Protein AF-0000000084992762 (afdb_homodimer)

Sequence (744 aa):
MQVRGRIRVDRRTKHLIQRLEPGEIAVIDHYGIDKLAAQGLIEARCRLVLNAAASLSEEYPNEGPLMLLRAGIPVVDCLGPAVLSLPEGEEVEVKEGAVFFRGREVARGRVLNLQTVEEGMARARERLNEVLVRFVDNTLAYARKEVDLIARPLALPELKTRIERRHALIVVRGYNYKEDLRAIRTYIREMRPVLIGVDGGADALLEFGYTPDIVVGDMDSVSDEALRRARDIVVHAYPSGEAPGMARIRALGLKAVTVAAPGTSEDLAMLLAYEKGASLIVALGTHSNVLDFLEKGRKGMGSTFLVRLKVGSILVDAKGVSQLYQGRFKGRYVVQLVAAALLPLAAVVLISPSLRQFLRLAWLQVRLLFGFMQVRGRIRVDRRTKHLIQRLEPGEIAVIDHYGIDKLAAQGLIEARCRLVLNAAASLSEEYPNEGPLMLLRAGIPVVDCLGPAVLSLPEGEEVEVKEGAVFFRGREVARGRVLNLQTVEEGMARARERLNEVLVRFVDNTLAYARKEVDLIARPLALPELKTRIERRHALIVVRGYNYKEDLRAIRTYIREMRPVLIGVDGGADALLEFGYTPDIVVGDMDSVSDEALRRARDIVVHAYPSGEAPGMARIRALGLKAVTVAAPGTSEDLAMLLAYEKGASLIVALGTHSNVLDFLEKGRKGMGSTFLVRLKVGSILVDAKGVSQLYQGRFKGRYVVQLVAAALLPLAAVVLISPSLRQFLRLAWLQVRLLFGF

pLDDT: mean 89.89, std 13.28, range [42.28, 98.88]

Organism: Ammonifex degensii (strain DSM 10501 / KC4) (NCBI:txid429009)

Nearest PDB structures (foldseek):
  8sd5-assembly3_C  TM=6.295E-01  e=9.894E-08  Methanocaldococcus jannaschii
  8sbu-assembly2_B  TM=5.583E-01  e=5.543E-08  Escherichia coli K-12
  8sbu-assembly1_A  TM=5.852E-01  e=1.247E-07  Escherichia coli K-12
  8sd5-assembly4_D  TM=6.260E-01  e=1.266E-06  Methanocaldococcus jannaschii
  8sd5-assembly1_A  TM=5.899E-01  e=4.463E-07  Methanocaldococcus jannaschii

Solvent-accessible surface area (backbone atoms only — not comparable to full-atom values): 37650 Å² total; per-residue (Å²): 103,80,48,75,37,35,32,44,63,30,64,47,58,78,62,36,50,76,70,49,49,71,56,25,25,39,35,33,48,41,62,22,31,34,56,51,60,28,50,43,43,56,74,35,39,39,52,32,37,39,21,24,28,43,45,62,34,74,55,40,57,53,51,7,54,59,53,31,49,74,71,68,28,50,42,30,20,47,31,35,72,59,58,70,68,54,66,62,68,39,61,37,38,36,48,75,30,31,33,26,48,91,86,37,79,62,33,53,36,44,67,64,48,72,65,60,49,53,51,46,31,51,55,3,51,74,40,30,31,62,49,47,50,52,29,48,53,44,15,50,56,44,28,64,74,46,46,60,70,59,49,41,85,77,83,70,78,92,67,88,71,83,41,60,74,29,42,32,37,38,32,28,74,30,69,62,30,66,54,26,50,61,64,35,44,67,34,47,69,73,65,58,41,47,34,32,9,34,25,38,8,23,42,54,36,44,74,73,72,39,72,30,43,30,36,31,18,49,56,81,60,36,52,71,67,44,62,71,61,25,75,34,38,39,31,46,12,37,75,88,57,57,44,77,28,50,58,57,37,54,74,71,71,54,76,69,46,77,42,62,46,76,65,49,45,66,42,50,50,51,50,49,43,51,76,49,36,34,61,31,37,36,37,30,20,66,78,84,23,53,63,53,32,46,62,70,71,38,63,49,49,18,50,52,52,51,46,47,44,69,46,28,81,38,50,30,57,40,44,63,46,31,75,45,50,66,60,60,74,47,64,55,56,56,46,47,50,51,48,55,58,42,43,60,53,50,51,46,33,71,68,30,63,67,46,37,49,46,47,49,47,47,47,46,46,45,24,59,70,65,67,97,104,78,48,75,37,35,33,42,62,31,62,48,57,78,61,36,48,75,69,50,47,71,55,24,25,40,35,32,48,43,65,24,31,35,55,50,60,28,50,44,42,57,73,33,39,41,52,32,38,40,23,24,28,44,44,62,33,75,55,39,57,52,52,7,54,57,53,31,48,75,72,68,27,50,41,30,22,47,30,35,71,58,59,70,69,52,66,64,67,40,62,36,38,36,47,74,32,30,35,26,49,91,87,37,79,62,32,55,35,46,68,64,49,73,65,59,50,53,51,44,30,52,55,4,52,72,39,29,30,61,49,48,49,52,27,48,52,44,15,50,55,44,29,64,73,47,46,60,70,59,48,43,84,77,85,71,79,91,65,87,71,84,42,59,74,29,42,32,37,38,31,29,73,30,68,62,31,67,55,27,52,63,63,35,45,66,34,47,69,74,64,58,42,46,35,32,8,33,26,38,8,23,43,52,36,44,75,73,72,40,73,32,43,30,36,30,18,50,57,82,61,35,52,69,66,44,61,70,62,26,74,34,37,39,31,45,11,38,76,87,58,56,42,76,29,48,57,58,36,54,74,71,72,54,78,67,47,76,41,62,48,77,67,49,47,66,43,48,50,52,49,51,44,50,75,48,37,34,62,32,38,37,36,30,19,67,77,84,24,52,62,52,32,47,62,72,71,38,62,50,49,19,50,51,53,50,46,46,44,70,46,28,81,39,51,30,58,39,44,63,46,31,75,44,53,66,61,61,73,47,65,55,57,57,46,48,50,50,47,56,56,40,42,59,50,49,50,46,33,70,67,30,63,65,47,35,48,46,46,48,46,48,46,45,45,45,23,58,71,64,66,98

Foldseek 3Di:
DKDKAFEFADQDLLVRLVVAAAAYEYEYAADQQAQLSLVSCLVRNYQEYEYCAHNADQQAQHCSQVSCVVSVHKYWYNFHCQVNPDDGGAMWMDDQQFIGDPRDTRTGTHTDDNVNSVVSNVNNVVNNVVLVVQQVVVLVVVLVVQVVLQVDAFDDDDAPDQQAQAEEEEFESAPCLLLLCVVCVVVCVVRVGQYEYEQCRLVVCVVVPHQHQEYWYLNPRHDPVNQVRYRAYEFEAELVRHRNSVVVCVVSVHDYHYGYGDAHRSLVVLSVSVSSHHQAYEYTNDDDDDVSQVSVVHSYHNSVVSSCVNNVVRYDYSYPVSVVPVPPPVPVVVVVVVVVVCVVVVVCCVVDVVNVVVVVVVVVVVCVVVVD/DKDKAFEFADQDLLVRLVVAAAAHEYEYAAAQQAQLSLVSCLVRNYQEYEYCAHNADQQAQHCSQVSCVVSVHKYWYNFHCQSNPDDGGAMWMDDQQFIGDPRDTRTGTHTDDNVNSVVSNVNNVVNNVVLVVQQVVVLVVVLVVQVVLQVDQFDDDDAPDQQAQAEEEEFESAPCLLLLCVLCVVVCVVRVGQYEYEQCRLVVCVVVPHQHQEYWYLNPRHDPVNQVRYRAYEFEAELVRDRNSVVVCVVSVHDYHYGYGDAHRSLVVLSVSVSSHHQAYEYTNDDDDDVSQVSVVHSYHNSVVSSCVNNVVRYDYSYPVSVVPVPVPPVVVVVVVVVVVCVVVVVCCVVPVVNVVVVVVVVVVVCVVVVD

Radius of gyration: 30.9 Å; Cα contacts (8 Å, |Δi|>4): 1528; chains: 2; bounding box: 55×90×88 Å

Structure (mmCIF, N/CA/C/O backbone):
data_AF-0000000084992762-model_v1
#
loop_
_entity.id
_entity.type
_entity.pdbx_description
1 polymer 'Thiamin pyrophosphokinase catalytic region'
#
loop_
_atom_site.group_PDB
_atom_site.id
_atom_site.type_symbol
_atom_site.label_atom_id
_atom_site.label_alt_id
_atom_site.label_comp_id
_atom_site.label_asym_id
_atom_site.label_entity_id
_atom_site.label_seq_id
_atom_site.pdbx_PDB_ins_code
_atom_site.Cartn_x
_atom_site.Cartn_y
_atom_site.Cartn_z
_atom_site.occupancy
_atom_site.B_iso_or_equiv
_atom_site.auth_seq_id
_atom_site.auth_comp_id
_atom_site.auth_asym_id
_atom_site.auth_atom_id
_atom_site.pdbx_PDB_model_num
ATOM 1 N N . MET A 1 1 ? 25.141 -33.094 -15.117 1 80.62 1 MET A N 1
ATOM 2 C CA . MET A 1 1 ? 23.922 -33.312 -14.336 1 80.62 1 MET A CA 1
ATOM 3 C C . MET A 1 1 ? 23.141 -34.5 -14.891 1 80.62 1 MET A C 1
ATOM 5 O O . MET A 1 1 ? 22.938 -34.625 -16.094 1 80.62 1 MET A O 1
ATOM 9 N N . GLN A 1 2 ? 22.922 -35.562 -14.109 1 90.12 2 GLN A N 1
ATOM 10 C CA . GLN A 1 2 ? 22.094 -36.719 -14.5 1 90.12 2 GLN A CA 1
ATOM 11 C C . GLN A 1 2 ? 20.984 -36.969 -13.477 1 90.12 2 GLN A C 1
ATOM 13 O O . GLN A 1 2 ? 21.25 -37.125 -12.281 1 90.12 2 GLN A O 1
ATOM 18 N N . VAL A 1 3 ? 19.75 -36.875 -14.016 1 95.12 3 VAL A N 1
ATOM 19 C CA . VAL A 1 3 ? 18.609 -37.031 -13.133 1 95.12 3 VAL A CA 1
ATOM 20 C C . VAL A 1 3 ? 17.578 -37.938 -13.789 1 95.12 3 VAL A C 1
ATOM 22 O O . VAL A 1 3 ? 17.375 -37.875 -15 1 95.12 3 VAL A O 1
ATOM 25 N N . ARG A 1 4 ? 17.062 -38.812 -12.953 1 96 4 ARG A N 1
ATOM 26 C CA . ARG A 1 4 ? 15.984 -39.688 -13.398 1 96 4 ARG A CA 1
ATOM 27 C C . ARG A 1 4 ? 14.789 -39.594 -12.469 1 96 4 ARG A C 1
ATOM 29 O O . ARG A 1 4 ? 14.945 -39.469 -11.25 1 96 4 ARG A O 1
ATOM 36 N N . GLY A 1 5 ? 13.578 -39.594 -13.117 1 95.75 5 GLY A N 1
ATOM 37 C CA . GLY A 1 5 ? 12.398 -39.562 -12.273 1 95.75 5 GLY A CA 1
ATOM 38 C C . GLY A 1 5 ? 11.102 -39.531 -13.062 1 95.75 5 GLY A C 1
ATOM 39 O O . GLY A 1 5 ? 11.117 -39.375 -14.281 1 95.75 5 GLY A O 1
ATOM 40 N N . ARG A 1 6 ? 10.008 -39.688 -12.352 1 97.75 6 ARG A N 1
ATOM 41 C CA . ARG A 1 6 ? 8.68 -39.594 -12.945 1 97.75 6 ARG A CA 1
ATOM 42 C C . ARG A 1 6 ? 8.297 -38.156 -13.211 1 97.75 6 ARG A C 1
ATOM 44 O O . ARG A 1 6 ? 8.68 -37.25 -12.461 1 97.75 6 ARG A O 1
ATOM 51 N N . ILE A 1 7 ? 7.5 -38 -14.289 1 97.94 7 ILE A N 1
ATOM 52 C CA . ILE A 1 7 ? 7.223 -36.625 -14.664 1 97.94 7 ILE A CA 1
ATOM 53 C C . ILE A 1 7 ? 5.746 -36.312 -14.422 1 97.94 7 ILE A C 1
ATOM 55 O O . ILE A 1 7 ? 4.898 -37.188 -14.477 1 97.94 7 ILE A O 1
ATOM 59 N N . ARG A 1 8 ? 5.508 -35.156 -14.094 1 97.94 8 ARG A N 1
ATOM 60 C CA . ARG A 1 8 ? 4.195 -34.5 -14.141 1 97.94 8 ARG A CA 1
ATOM 61 C C . ARG A 1 8 ? 4.18 -33.344 -15.141 1 97.94 8 ARG A C 1
ATOM 63 O O . ARG A 1 8 ? 5.109 -32.562 -15.18 1 97.94 8 ARG A O 1
ATOM 70 N N . VAL A 1 9 ? 3.15 -33.406 -16.016 1 97.5 9 VAL A N 1
ATOM 71 C CA . VAL A 1 9 ? 3.162 -32.438 -17.141 1 97.5 9 VAL A CA 1
ATOM 72 C C . VAL A 1 9 ? 1.904 -31.594 -17.094 1 97.5 9 VAL A C 1
ATOM 74 O O . VAL A 1 9 ? 0.793 -32.094 -16.953 1 97.5 9 VAL A O 1
ATOM 77 N N . ASP A 1 10 ? 2.096 -30.266 -17.172 1 95.56 10 ASP A N 1
ATOM 78 C CA . ASP A 1 10 ? 0.991 -29.312 -17.312 1 95.56 10 ASP A CA 1
ATOM 79 C C . ASP A 1 10 ? 1.479 -27.984 -17.875 1 95.56 10 ASP A C 1
ATOM 81 O O . ASP A 1 10 ? 2.504 -27.453 -17.438 1 95.56 10 ASP A O 1
ATOM 85 N N . ARG A 1 11 ? 0.765 -27.469 -18.828 1 94.81 11 ARG A N 1
ATOM 86 C CA . ARG A 1 11 ? 1.124 -26.172 -19.391 1 94.81 11 ARG A CA 1
ATOM 87 C C . ARG A 1 11 ? 0.961 -25.062 -18.344 1 94.81 11 ARG A C 1
ATOM 89 O O . ARG A 1 11 ? 1.688 -24.078 -18.375 1 94.81 11 ARG A O 1
ATOM 96 N N . ARG A 1 12 ? 0.035 -25.25 -17.484 1 91.56 12 ARG A N 1
ATOM 97 C CA . ARG A 1 12 ? -0.223 -24.281 -16.422 1 91.56 12 ARG A CA 1
ATOM 98 C C . ARG A 1 12 ? 0.441 -24.703 -15.117 1 91.56 12 ARG A C 1
ATOM 100 O O . ARG A 1 12 ? -0.045 -25.609 -14.438 1 91.56 12 ARG A O 1
ATOM 107 N N . THR A 1 13 ? 1.444 -23.938 -14.758 1 93.81 13 THR A N 1
ATOM 108 C CA . THR A 1 13 ? 2.256 -24.281 -13.594 1 93.81 13 THR A CA 1
ATOM 109 C C . THR A 1 13 ? 1.392 -24.375 -12.336 1 93.81 13 THR A C 1
ATOM 111 O O . THR A 1 13 ? 1.584 -25.266 -11.508 1 93.81 13 THR A O 1
ATOM 114 N N . LYS A 1 14 ? 0.428 -23.484 -12.25 1 87 14 LYS A N 1
ATOM 115 C CA . LYS A 1 14 ? -0.427 -23.453 -11.07 1 87 14 LYS A CA 1
ATOM 116 C C . LYS A 1 14 ? -1.202 -24.766 -10.914 1 87 14 LYS A C 1
ATOM 118 O O . LYS A 1 14 ? -1.433 -25.219 -9.797 1 87 14 LYS A O 1
ATOM 123 N N . HIS A 1 15 ? -1.569 -25.375 -11.992 1 88.06 15 HIS A N 1
ATOM 124 C CA . HIS A 1 15 ? -2.275 -26.656 -11.969 1 88.06 15 HIS A CA 1
ATOM 125 C C . HIS A 1 15 ? -1.325 -27.797 -11.656 1 88.06 15 HIS A C 1
ATOM 127 O O . HIS A 1 15 ? -1.673 -28.719 -10.898 1 88.06 15 HIS A O 1
ATOM 133 N N . LEU A 1 16 ? -0.224 -27.719 -12.195 1 94.12 16 LEU A N 1
ATOM 134 C CA . LEU A 1 16 ? 0.763 -28.781 -12.008 1 94.12 16 LEU A CA 1
ATOM 135 C C . LEU A 1 16 ? 1.137 -28.922 -10.531 1 94.12 16 LEU A C 1
ATOM 137 O O . LEU A 1 16 ? 1.244 -30.031 -10.023 1 94.12 16 LEU A O 1
ATOM 141 N N . ILE A 1 17 ? 1.341 -27.812 -9.898 1 92.06 17 ILE A N 1
ATOM 142 C CA . ILE A 1 17 ? 1.823 -27.766 -8.523 1 92.06 17 ILE A CA 1
ATOM 143 C C . ILE A 1 17 ? 0.842 -28.5 -7.613 1 92.06 17 ILE A C 1
ATOM 145 O O . ILE A 1 17 ? 1.251 -29.172 -6.668 1 92.06 17 ILE A O 1
ATOM 149 N N . GLN A 1 18 ? -0.376 -28.469 -7.953 1 84.69 18 GLN A N 1
ATOM 150 C CA . GLN A 1 18 ? -1.408 -29.094 -7.133 1 84.69 18 GLN A CA 1
ATOM 151 C C . GLN A 1 18 ? -1.347 -30.609 -7.238 1 84.69 18 GLN A C 1
ATOM 153 O O . GLN A 1 18 ? -1.798 -31.312 -6.332 1 84.69 18 GLN A O 1
ATOM 158 N N . ARG A 1 19 ? -0.772 -31.125 -8.273 1 92.12 19 ARG A N 1
ATOM 159 C CA . ARG A 1 19 ? -0.749 -32.562 -8.539 1 92.12 19 ARG A CA 1
ATOM 160 C C . ARG A 1 19 ? 0.648 -33.125 -8.328 1 92.12 19 ARG A C 1
ATOM 162 O O . ARG A 1 19 ? 0.82 -34.344 -8.25 1 92.12 19 ARG A O 1
ATOM 169 N N . LEU A 1 20 ? 1.537 -32.312 -8.156 1 95.44 20 LEU A N 1
ATOM 170 C CA . LEU A 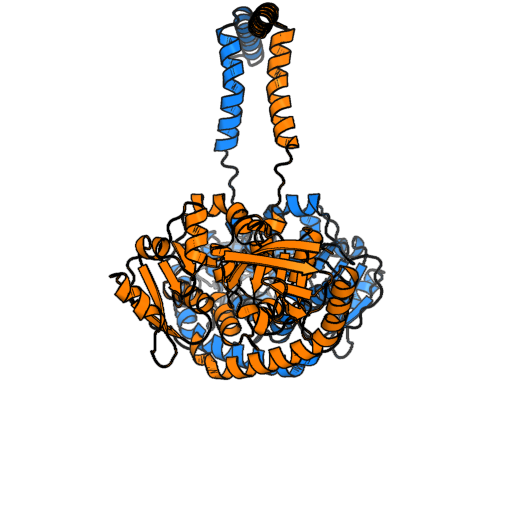1 20 ? 2.938 -32.719 -8.102 1 95.44 20 LEU A CA 1
ATOM 171 C C . LEU A 1 20 ? 3.24 -33.438 -6.789 1 95.44 20 LEU A C 1
ATOM 173 O O . LEU A 1 20 ? 2.807 -33 -5.723 1 95.44 20 LEU A O 1
ATOM 177 N N . GLU A 1 21 ? 3.906 -34.5 -6.859 1 96.12 21 GLU A N 1
ATOM 178 C CA . GLU A 1 21 ? 4.367 -35.219 -5.688 1 96.12 21 GLU A CA 1
ATOM 179 C C . GLU A 1 21 ? 5.859 -35.031 -5.461 1 96.12 21 GLU A C 1
ATOM 181 O O . GLU A 1 21 ? 6.609 -34.781 -6.406 1 96.12 21 GLU A O 1
ATOM 186 N N . PRO A 1 22 ? 6.234 -35.188 -4.18 1 96.75 22 PRO A N 1
ATOM 187 C CA . PRO A 1 22 ? 7.66 -35 -3.898 1 96.75 22 PRO A CA 1
ATOM 188 C C . PRO A 1 22 ? 8.547 -35.969 -4.695 1 96.75 22 PRO A C 1
ATOM 190 O O . PRO A 1 22 ? 8.227 -37.156 -4.812 1 96.75 22 PRO A O 1
ATOM 193 N N . GLY A 1 23 ? 9.586 -35.406 -5.254 1 96.69 23 GLY A N 1
ATOM 194 C CA . GLY A 1 23 ? 10.547 -36.25 -5.973 1 96.69 23 GLY A CA 1
ATOM 195 C C . GLY A 1 23 ? 10.242 -36.344 -7.453 1 96.69 23 GLY A C 1
ATOM 196 O O . GLY A 1 23 ? 11.055 -36.875 -8.227 1 96.69 23 GLY A O 1
ATOM 197 N N . GLU A 1 24 ? 9.164 -35.844 -7.875 1 98 24 GLU A N 1
ATOM 198 C CA . GLU A 1 24 ? 8.805 -35.906 -9.289 1 98 24 GLU A CA 1
ATOM 199 C C . GLU A 1 24 ? 9.43 -34.75 -10.055 1 98 24 GLU A C 1
ATOM 201 O O . GLU A 1 24 ? 9.859 -33.75 -9.461 1 98 24 GLU A O 1
ATOM 206 N N . ILE A 1 25 ? 9.508 -35 -11.352 1 98.31 25 ILE A N 1
ATOM 207 C CA . ILE A 1 25 ? 10.023 -33.969 -12.25 1 98.31 25 ILE A CA 1
ATOM 208 C C . ILE A 1 25 ? 8.867 -33.125 -12.805 1 98.31 25 ILE A C 1
ATOM 210 O O . ILE A 1 25 ? 7.898 -33.688 -13.328 1 98.31 25 ILE A O 1
ATOM 214 N N . ALA A 1 26 ? 8.977 -31.812 -12.695 1 98.56 26 ALA A N 1
ATOM 215 C CA . ALA A 1 26 ? 7.938 -30.922 -13.188 1 98.56 26 ALA A CA 1
ATOM 216 C C . ALA A 1 26 ? 8.203 -30.516 -14.633 1 98.56 26 ALA A C 1
ATOM 218 O O . ALA A 1 26 ? 9.258 -29.969 -14.953 1 98.56 26 ALA A O 1
ATOM 219 N N . VAL A 1 27 ? 7.301 -30.797 -15.492 1 98.56 27 VAL A N 1
ATOM 220 C CA . VAL A 1 27 ? 7.352 -30.344 -16.875 1 98.56 27 VAL A CA 1
ATOM 221 C C . VAL A 1 27 ? 6.328 -29.234 -17.109 1 98.56 27 VAL A C 1
ATOM 223 O O . VAL A 1 27 ? 5.121 -29.469 -17.031 1 98.56 27 VAL A O 1
ATOM 226 N N . ILE A 1 28 ? 6.898 -28.031 -17.422 1 98.25 28 ILE A N 1
ATOM 227 C CA . ILE A 1 28 ? 6.012 -26.875 -17.469 1 98.25 28 ILE A CA 1
ATOM 228 C C . ILE A 1 28 ? 6.273 -26.078 -18.75 1 98.25 28 ILE A C 1
ATOM 230 O O . ILE A 1 28 ? 7.172 -26.406 -19.516 1 98.25 28 ILE A O 1
ATOM 234 N N . ASP A 1 29 ? 5.375 -25.141 -19.047 1 98 29 ASP A N 1
ATOM 235 C CA . ASP A 1 29 ? 5.504 -24.094 -20.062 1 98 29 ASP A CA 1
ATOM 236 C C . ASP A 1 29 ? 5.277 -22.703 -19.453 1 98 29 ASP A C 1
ATOM 238 O O . ASP A 1 29 ? 4.164 -22.188 -19.5 1 98 29 ASP A O 1
ATOM 242 N N . HIS A 1 30 ? 6.391 -22.188 -18.953 1 97.5 30 HIS A N 1
ATOM 243 C CA . HIS A 1 30 ? 6.27 -20.984 -18.141 1 97.5 30 HIS A CA 1
ATOM 244 C C . HIS A 1 30 ? 7.371 -19.984 -18.469 1 97.5 30 HIS A C 1
ATOM 246 O O . HIS A 1 30 ? 8.453 -20.031 -17.875 1 97.5 30 HIS A O 1
ATOM 252 N N . TYR A 1 31 ? 6.988 -19.125 -19.391 1 96.56 31 TYR A N 1
ATOM 253 C CA . TYR A 1 31 ? 7.934 -18.062 -19.688 1 96.56 31 TYR A CA 1
ATOM 254 C C . TYR A 1 31 ? 8.125 -17.141 -18.5 1 96.56 31 TYR A C 1
ATOM 256 O O . TYR A 1 31 ? 7.148 -16.625 -17.938 1 96.56 31 TYR A O 1
ATOM 264 N N . GLY A 1 32 ? 9.359 -16.969 -18.062 1 96.5 32 GLY A N 1
ATOM 265 C CA . GLY A 1 32 ? 9.602 -16.094 -16.922 1 96.5 32 GLY A CA 1
ATOM 266 C C . GLY A 1 32 ? 8.992 -16.609 -15.633 1 96.5 32 GLY A C 1
ATOM 267 O O . GLY A 1 32 ? 8.102 -15.969 -15.062 1 96.5 32 GLY A O 1
ATOM 268 N N . ILE A 1 33 ? 9.562 -17.719 -15.172 1 96.81 33 ILE A N 1
ATOM 269 C CA . ILE A 1 33 ? 9.039 -18.312 -13.945 1 96.81 33 ILE A CA 1
ATOM 270 C C . ILE A 1 33 ? 9.023 -17.266 -12.836 1 96.81 33 ILE A C 1
ATOM 272 O O . ILE A 1 33 ? 10.062 -16.703 -12.492 1 96.81 33 ILE A O 1
ATOM 276 N N . ASP A 1 34 ? 7.812 -17.016 -12.281 1 93.75 34 ASP A N 1
ATOM 277 C CA . ASP A 1 34 ? 7.684 -15.992 -11.25 1 93.75 34 ASP A CA 1
ATOM 278 C C . ASP A 1 34 ? 7.922 -16.578 -9.859 1 93.75 34 ASP A C 1
ATOM 280 O O . ASP A 1 34 ? 8.117 -17.781 -9.719 1 93.75 34 ASP A O 1
ATOM 284 N N . LYS A 1 35 ? 7.965 -15.695 -8.859 1 91.62 35 LYS A N 1
ATOM 285 C CA . LYS A 1 35 ? 8.258 -16.078 -7.484 1 91.62 35 LYS A CA 1
ATOM 286 C C . LYS A 1 35 ? 7.219 -17.062 -6.957 1 91.62 35 LYS A C 1
ATOM 288 O O . LYS A 1 35 ? 7.555 -18.031 -6.266 1 91.62 35 LYS A O 1
ATOM 293 N N . LEU A 1 36 ? 5.984 -16.797 -7.289 1 90.12 36 LEU A N 1
ATOM 294 C CA . LEU A 1 36 ? 4.906 -17.641 -6.781 1 90.12 36 LEU A CA 1
ATOM 295 C C . LEU A 1 36 ? 5.035 -19.062 -7.309 1 90.12 36 LEU A C 1
ATOM 297 O O . LEU A 1 36 ? 4.902 -20.016 -6.551 1 90.12 36 LEU A O 1
ATOM 301 N N . ALA A 1 37 ? 5.246 -19.156 -8.555 1 94.31 37 ALA A N 1
ATOM 302 C CA . ALA A 1 37 ? 5.426 -20.469 -9.172 1 94.31 37 ALA A CA 1
ATOM 303 C C . ALA A 1 37 ? 6.633 -21.188 -8.578 1 94.31 37 ALA A C 1
ATOM 305 O O . ALA A 1 37 ? 6.566 -22.375 -8.273 1 94.31 37 ALA A O 1
ATOM 306 N N . ALA A 1 38 ? 7.723 -20.469 -8.445 1 96.75 38 ALA A N 1
ATOM 307 C CA . ALA A 1 38 ? 8.93 -21.062 -7.867 1 96.75 38 ALA A CA 1
ATOM 308 C C . ALA A 1 38 ? 8.672 -21.547 -6.445 1 96.75 38 ALA A C 1
ATOM 310 O O . ALA A 1 38 ? 9.078 -22.656 -6.086 1 96.75 38 ALA A O 1
ATOM 311 N N . GLN A 1 39 ? 8.039 -20.719 -5.691 1 93.88 39 GLN A N 1
ATOM 312 C CA . GLN A 1 39 ? 7.711 -21.094 -4.32 1 93.88 39 GLN A CA 1
ATOM 313 C C . GLN A 1 39 ? 6.875 -22.375 -4.281 1 93.88 39 GLN A C 1
ATOM 315 O O . GLN A 1 39 ? 7.125 -23.266 -3.465 1 93.88 39 GLN A O 1
ATOM 320 N N . GLY A 1 40 ? 5.914 -22.469 -5.141 1 93.69 40 GLY A N 1
ATOM 321 C CA . GLY A 1 40 ? 5.082 -23.656 -5.219 1 93.69 40 GLY A CA 1
ATOM 322 C C . GLY A 1 40 ? 5.859 -24.906 -5.582 1 93.69 40 GLY A C 1
ATOM 323 O O . GLY A 1 40 ? 5.656 -25.969 -4.98 1 93.69 40 GLY A O 1
ATOM 324 N N . LEU A 1 41 ? 6.746 -24.797 -6.488 1 97.25 41 LEU A N 1
ATOM 325 C CA . LEU A 1 41 ? 7.562 -25.922 -6.934 1 97.25 41 LEU A CA 1
ATOM 326 C C . LEU A 1 41 ? 8.516 -26.375 -5.828 1 97.25 41 LEU A C 1
ATOM 328 O O . LEU A 1 41 ? 8.742 -27.578 -5.648 1 97.25 41 LEU A O 1
ATOM 332 N N . ILE A 1 42 ? 9.055 -25.438 -5.121 1 97.19 42 ILE A N 1
ATOM 333 C CA . ILE A 1 42 ? 9.961 -25.719 -4.012 1 97.19 42 ILE A CA 1
ATOM 334 C C . ILE A 1 42 ? 9.203 -26.453 -2.908 1 97.19 42 ILE A C 1
ATOM 336 O O . ILE A 1 42 ? 9.672 -27.469 -2.395 1 97.19 42 ILE A O 1
ATOM 340 N N . GLU A 1 43 ? 8.023 -25.906 -2.594 1 93.62 43 GLU A N 1
ATOM 341 C CA . GLU A 1 43 ? 7.211 -26.5 -1.532 1 93.62 43 GLU A CA 1
ATOM 342 C C . GLU A 1 43 ? 6.77 -27.922 -1.898 1 93.62 43 GLU A C 1
ATOM 344 O O . GLU A 1 43 ? 6.641 -28.781 -1.026 1 93.62 43 GLU A O 1
ATOM 349 N N . ALA A 1 44 ? 6.594 -28.125 -3.166 1 95.56 44 ALA A N 1
ATOM 350 C CA . ALA A 1 44 ? 6.199 -29.453 -3.643 1 95.56 44 ALA A CA 1
ATOM 351 C C . ALA A 1 44 ? 7.395 -30.406 -3.68 1 95.56 44 ALA A C 1
ATOM 353 O O . ALA A 1 44 ? 7.234 -31.609 -3.891 1 95.56 44 ALA A O 1
ATOM 354 N N . ARG A 1 45 ? 8.57 -29.906 -3.547 1 96.75 45 ARG A N 1
ATOM 355 C CA . ARG A 1 45 ? 9.82 -30.656 -3.504 1 96.75 45 ARG A CA 1
ATOM 356 C C . ARG A 1 45 ? 10.055 -31.406 -4.816 1 96.75 45 ARG A C 1
ATOM 358 O O . ARG A 1 45 ? 10.328 -32.594 -4.816 1 96.75 45 ARG A O 1
ATOM 365 N N . CYS A 1 46 ? 9.859 -30.734 -5.848 1 96.5 46 CYS A N 1
ATOM 366 C CA . CYS A 1 46 ? 10.141 -31.375 -7.129 1 96.5 46 CYS A CA 1
ATOM 367 C C . CYS A 1 46 ? 11.633 -31.625 -7.301 1 96.5 46 CYS A C 1
ATOM 369 O O . CYS A 1 46 ? 12.453 -30.891 -6.75 1 96.5 46 CYS A O 1
ATOM 371 N N . ARG A 1 47 ? 11.93 -32.594 -8.078 1 97.12 47 ARG A N 1
ATOM 372 C CA . ARG A 1 47 ? 13.312 -33.031 -8.258 1 97.12 47 ARG A CA 1
ATOM 373 C C . ARG A 1 47 ? 14.031 -32.188 -9.305 1 97.12 47 ARG A C 1
ATOM 375 O O . ARG A 1 47 ? 15.234 -31.938 -9.195 1 97.12 47 ARG A O 1
ATOM 382 N N . LEU A 1 48 ? 13.32 -31.859 -10.273 1 98 48 LEU A N 1
ATOM 383 C CA . LEU A 1 48 ? 13.82 -31.156 -11.453 1 98 48 LEU A CA 1
ATOM 384 C C . LEU A 1 48 ? 12.688 -30.438 -12.172 1 98 48 LEU A C 1
ATOM 386 O O . LEU A 1 48 ? 11.547 -30.906 -12.18 1 98 48 LEU A O 1
ATOM 390 N N . VAL A 1 49 ? 13.039 -29.266 -12.719 1 98.69 49 VAL A N 1
ATOM 391 C CA . VAL A 1 49 ? 12.07 -28.547 -13.531 1 98.69 49 VAL A CA 1
ATOM 392 C C . VAL A 1 49 ? 12.492 -28.562 -14.992 1 98.69 49 VAL A C 1
ATOM 394 O O . VAL A 1 49 ? 13.602 -28.141 -15.328 1 98.69 49 VAL A O 1
ATOM 397 N N . LEU A 1 50 ? 11.711 -29.125 -15.805 1 98.5 50 LEU A N 1
ATOM 398 C CA . LEU A 1 50 ? 11.836 -29.047 -17.266 1 98.5 50 LEU A CA 1
ATOM 399 C C . LEU A 1 50 ? 10.852 -28.031 -17.844 1 98.5 50 LEU A C 1
ATOM 401 O O . LEU A 1 50 ? 9.633 -28.234 -17.766 1 98.5 50 LEU A O 1
ATOM 405 N N . ASN A 1 51 ? 11.367 -26.984 -18.391 1 98.69 51 ASN A N 1
ATOM 406 C CA . ASN A 1 51 ? 10.531 -25.891 -18.906 1 98.69 51 ASN A CA 1
ATOM 407 C C . ASN A 1 51 ? 10.609 -25.797 -20.422 1 98.69 51 ASN A C 1
ATOM 409 O O . ASN A 1 51 ? 11.695 -25.672 -21 1 98.69 51 ASN A O 1
ATOM 413 N N . ALA A 1 52 ? 9.492 -25.844 -21.016 1 98.5 52 ALA A N 1
ATOM 414 C CA . ALA A 1 52 ? 9.445 -25.719 -22.469 1 98.5 52 ALA A CA 1
ATOM 415 C C . ALA A 1 52 ? 9.883 -24.312 -22.906 1 98.5 52 ALA A C 1
ATOM 417 O O . ALA A 1 52 ? 10.57 -24.156 -23.906 1 98.5 52 ALA A O 1
ATOM 418 N N . ALA A 1 53 ? 9.531 -23.297 -22.172 1 98.06 53 ALA A N 1
ATOM 419 C CA . ALA A 1 53 ? 9.828 -21.906 -22.469 1 98.06 53 ALA A CA 1
ATOM 420 C C . ALA A 1 53 ? 11.086 -21.438 -21.75 1 98.06 53 ALA A C 1
ATOM 422 O O . ALA A 1 53 ? 11.695 -22.203 -21 1 98.06 53 ALA A O 1
ATOM 423 N N . ALA A 1 54 ? 11.484 -20.219 -22.094 1 97.88 54 ALA A N 1
ATOM 424 C CA . ALA A 1 54 ? 12.586 -19.609 -21.359 1 97.88 54 ALA A CA 1
ATOM 425 C C . ALA A 1 54 ? 12.164 -19.281 -19.922 1 97.88 54 ALA A C 1
ATOM 427 O O . ALA A 1 54 ? 11.148 -18.625 -19.703 1 97.88 54 ALA A O 1
ATOM 428 N N . SER A 1 55 ? 12.984 -19.719 -18.984 1 98.06 55 SER A N 1
ATOM 429 C CA . SER A 1 55 ? 12.656 -19.5 -17.578 1 98.06 55 SER A CA 1
ATOM 430 C C . SER A 1 55 ? 12.938 -18.062 -17.141 1 98.06 55 SER A C 1
ATOM 432 O O . SER A 1 55 ? 12.406 -17.594 -16.141 1 98.06 55 SER A O 1
ATOM 434 N N . LEU A 1 56 ? 13.758 -17.375 -17.938 1 97.25 56 LEU A N 1
ATOM 435 C CA . LEU A 1 56 ? 14.078 -15.977 -17.688 1 97.25 56 LEU A CA 1
ATOM 436 C C . LEU A 1 56 ? 13.414 -15.07 -18.719 1 97.25 56 LEU A C 1
ATOM 438 O O . LEU A 1 56 ? 13.344 -15.414 -19.891 1 97.25 56 LEU A O 1
ATOM 442 N N . SER A 1 57 ? 12.859 -14.047 -18.219 1 95.75 57 SER A N 1
ATOM 443 C CA . SER A 1 57 ? 12.328 -13.031 -19.109 1 95.75 57 SER A CA 1
ATOM 444 C C . SER A 1 57 ? 13.422 -12.102 -19.625 1 95.75 57 SER A C 1
ATOM 446 O O . SER A 1 57 ? 14.383 -11.82 -18.906 1 95.75 57 SER A O 1
ATOM 448 N N . GLU A 1 58 ? 13.266 -11.609 -20.766 1 93.5 58 GLU A N 1
ATOM 449 C CA . GLU A 1 58 ? 14.18 -10.609 -21.328 1 93.5 58 GLU A CA 1
ATOM 450 C C . GLU A 1 58 ? 13.734 -9.195 -20.953 1 93.5 58 GLU A C 1
ATOM 452 O O . GLU A 1 58 ? 14.508 -8.25 -21.094 1 93.5 58 GLU A O 1
ATOM 457 N N . GLU A 1 59 ? 12.602 -9.109 -20.453 1 93.25 59 GLU A N 1
ATOM 458 C CA . GLU A 1 59 ? 12 -7.797 -20.234 1 93.25 59 GLU A CA 1
ATOM 459 C C . GLU A 1 59 ? 12.133 -7.355 -18.781 1 93.25 59 GLU A C 1
ATOM 461 O O . GLU A 1 59 ? 12.195 -6.16 -18.484 1 93.25 59 GLU A O 1
ATOM 466 N N . TYR A 1 60 ? 12.141 -8.234 -17.891 1 93.44 60 TYR A N 1
ATOM 467 C CA . TYR A 1 60 ? 12.195 -7.914 -16.469 1 93.44 60 TYR A CA 1
ATOM 468 C C . TYR A 1 60 ? 12.898 -9.016 -15.688 1 93.44 60 TYR A C 1
ATOM 470 O O . TYR A 1 60 ? 12.906 -10.18 -16.109 1 93.44 60 TYR A O 1
ATOM 478 N N . PRO A 1 61 ? 13.484 -8.664 -14.57 1 94.06 61 PRO A N 1
ATOM 479 C CA . PRO A 1 61 ? 14.25 -9.641 -13.797 1 94.06 61 PRO A CA 1
ATOM 480 C C . PRO A 1 61 ? 13.367 -10.484 -12.875 1 94.06 61 PRO A C 1
ATOM 482 O O . PRO A 1 61 ? 13.258 -10.195 -11.68 1 94.06 61 PRO A O 1
ATOM 485 N N . ASN A 1 62 ? 12.828 -11.539 -13.422 1 94.69 62 ASN A N 1
ATOM 486 C CA . ASN A 1 62 ? 12.023 -12.438 -12.602 1 94.69 62 ASN A CA 1
ATOM 487 C C . ASN A 1 62 ? 12.906 -13.328 -11.727 1 94.69 62 ASN A C 1
ATOM 489 O O . ASN A 1 62 ? 13.914 -13.859 -12.195 1 94.69 62 ASN A O 1
ATOM 493 N N . GLU A 1 63 ? 12.508 -13.578 -10.531 1 94.12 63 GLU A N 1
ATOM 494 C CA . GLU A 1 63 ? 13.375 -14.188 -9.523 1 94.12 63 GLU A CA 1
ATOM 495 C C . GLU A 1 63 ? 13.117 -15.688 -9.406 1 94.12 63 GLU A C 1
ATOM 497 O O . GLU A 1 63 ? 13.883 -16.406 -8.758 1 94.12 63 GLU A O 1
ATOM 502 N N . GLY A 1 64 ? 12.156 -16.188 -10.031 1 96.62 64 GLY A N 1
ATOM 503 C CA . GLY A 1 64 ? 11.742 -17.578 -9.875 1 96.62 64 GLY A CA 1
ATOM 504 C C . GLY A 1 64 ? 12.867 -18.562 -10.062 1 96.62 64 GLY A C 1
ATOM 505 O O . GLY A 1 64 ? 13.133 -19.391 -9.188 1 96.62 64 GLY A O 1
ATOM 506 N N . PRO A 1 65 ? 13.586 -18.453 -11.172 1 98.06 65 PRO A N 1
ATOM 507 C CA . PRO A 1 65 ? 14.688 -19.391 -11.414 1 98.06 65 PRO A CA 1
ATOM 508 C C . PRO A 1 65 ? 15.773 -19.312 -10.344 1 98.06 65 PRO A C 1
ATOM 510 O O . PRO A 1 65 ? 16.297 -20.344 -9.922 1 98.06 65 PRO A O 1
ATOM 513 N N . LEU A 1 66 ? 16.078 -18.109 -9.93 1 97.38 66 LEU A N 1
ATOM 514 C CA . LEU A 1 66 ? 17.062 -17.938 -8.867 1 97.38 66 LEU A CA 1
ATOM 515 C C . LEU A 1 66 ? 16.625 -18.656 -7.594 1 97.38 66 LEU A C 1
ATOM 517 O O . LEU A 1 66 ? 17.422 -19.328 -6.941 1 97.38 66 LEU A O 1
ATOM 521 N N . MET A 1 67 ? 15.398 -18.547 -7.27 1 96.69 67 MET A N 1
ATOM 522 C CA . MET A 1 67 ? 14.82 -19.188 -6.09 1 96.69 67 MET A CA 1
ATOM 523 C C . MET A 1 67 ? 14.938 -20.703 -6.191 1 96.69 67 MET A C 1
ATOM 525 O O . MET A 1 67 ? 15.305 -21.375 -5.223 1 96.69 67 MET A O 1
ATOM 529 N N . LEU A 1 68 ? 14.656 -21.234 -7.34 1 98.12 68 LEU A N 1
ATOM 530 C CA . LEU A 1 68 ? 14.703 -22.672 -7.559 1 98.12 68 LEU A CA 1
ATOM 531 C C . LEU A 1 68 ? 16.125 -23.203 -7.402 1 98.12 68 LEU A C 1
ATOM 533 O O . LEU A 1 68 ? 16.359 -24.172 -6.668 1 98.12 68 LEU A O 1
ATOM 537 N N . LEU A 1 69 ? 17.062 -22.562 -7.996 1 98.19 69 LEU A N 1
ATOM 538 C CA . LEU A 1 69 ? 18.453 -23 -7.945 1 98.19 69 LEU A CA 1
ATOM 539 C C . LEU A 1 69 ? 19 -22.906 -6.527 1 98.19 69 LEU A C 1
ATOM 541 O O . LEU A 1 69 ? 19.734 -23.797 -6.082 1 98.19 69 LEU A O 1
ATOM 545 N N . ARG A 1 70 ? 18.641 -21.859 -5.84 1 97.44 70 ARG A N 1
ATOM 546 C CA . ARG A 1 70 ? 19.094 -21.688 -4.465 1 97.44 70 ARG A CA 1
ATOM 547 C C . ARG A 1 70 ? 18.5 -22.75 -3.553 1 97.44 70 ARG A C 1
ATOM 549 O O . ARG A 1 70 ? 19.109 -23.125 -2.549 1 97.44 70 ARG A O 1
ATOM 556 N N . ALA A 1 71 ? 17.375 -23.219 -3.906 1 97 71 ALA A N 1
ATOM 557 C CA . ALA A 1 71 ? 16.719 -24.281 -3.141 1 97 71 ALA A CA 1
ATOM 558 C C . ALA A 1 71 ? 17.281 -25.656 -3.521 1 97 71 ALA A C 1
ATOM 560 O O . ALA A 1 71 ? 16.859 -26.672 -2.969 1 97 71 ALA A O 1
ATOM 561 N N . GLY A 1 72 ? 18.156 -25.672 -4.52 1 96.69 72 GLY A N 1
ATOM 562 C CA . GLY A 1 72 ? 18.797 -26.922 -4.922 1 96.69 72 GLY A CA 1
ATOM 563 C C . GLY A 1 72 ? 18.031 -27.656 -6 1 96.69 72 GLY A C 1
ATOM 564 O O . GLY A 1 72 ? 18.266 -28.844 -6.238 1 96.69 72 GLY A O 1
ATOM 565 N N . ILE A 1 73 ? 17.094 -27.094 -6.625 1 97.94 73 ILE A N 1
ATOM 566 C CA . ILE A 1 73 ? 16.297 -27.703 -7.68 1 97.94 73 ILE A CA 1
ATOM 567 C C . ILE A 1 73 ? 16.844 -27.297 -9.047 1 97.94 73 ILE A C 1
ATOM 569 O O . ILE A 1 73 ? 16.75 -26.125 -9.43 1 97.94 73 ILE A O 1
ATOM 573 N N . PRO A 1 74 ? 17.344 -28.219 -9.781 1 97.94 74 PRO A N 1
ATOM 574 C CA . PRO A 1 74 ? 17.859 -27.859 -11.109 1 97.94 74 PRO A CA 1
ATOM 575 C C . PRO A 1 74 ? 16.75 -27.484 -12.094 1 97.94 74 PRO A C 1
ATOM 577 O O . PRO A 1 74 ? 15.617 -27.969 -11.961 1 97.94 74 PRO A O 1
ATOM 580 N N . VAL A 1 75 ? 17.141 -26.688 -13.055 1 98.44 75 VAL A N 1
ATOM 581 C CA . VAL A 1 75 ? 16.203 -26.219 -14.07 1 98.44 75 VAL A CA 1
ATOM 582 C C . VAL A 1 75 ? 16.812 -26.359 -15.461 1 98.44 75 VAL A C 1
ATOM 584 O O . VAL A 1 75 ? 17.938 -25.953 -15.695 1 98.44 75 VAL A O 1
ATOM 587 N N . VAL A 1 76 ? 16.109 -27.031 -16.312 1 98.38 76 VAL A N 1
ATOM 588 C CA . VAL A 1 76 ? 16.422 -27.062 -17.734 1 98.38 76 VAL A CA 1
ATOM 589 C C . VAL A 1 76 ? 15.328 -26.344 -18.531 1 98.38 76 VAL A C 1
ATOM 591 O O . VAL A 1 76 ? 14.156 -26.719 -18.438 1 98.38 76 VAL A O 1
ATOM 594 N N . ASP A 1 77 ? 15.758 -25.281 -19.266 1 97.69 77 ASP A N 1
ATOM 595 C CA . ASP A 1 77 ? 14.711 -24.516 -19.953 1 97.69 77 ASP A CA 1
ATOM 596 C C . ASP A 1 77 ? 14.953 -24.469 -21.453 1 97.69 77 ASP A C 1
ATOM 598 O O . ASP A 1 77 ? 15.789 -25.219 -21.984 1 97.69 77 ASP A O 1
ATOM 602 N N . CYS A 1 78 ? 14.023 -23.859 -22.219 1 98.12 78 CYS A N 1
ATOM 603 C CA . CYS A 1 78 ? 14.039 -23.766 -23.672 1 98.12 78 CYS A CA 1
ATOM 604 C C . CYS A 1 78 ? 14.031 -25.141 -24.328 1 98.12 78 CYS A C 1
ATOM 606 O O . CYS A 1 78 ? 14.766 -25.391 -25.281 1 98.12 78 CYS A O 1
ATOM 608 N N . LEU A 1 79 ? 13.266 -26 -23.797 1 98.12 79 LEU A N 1
ATOM 609 C CA . LEU A 1 79 ? 13.203 -27.375 -24.281 1 98.12 79 LEU A CA 1
ATOM 610 C C . LEU A 1 79 ? 12.266 -27.469 -25.484 1 98.12 79 LEU A C 1
ATOM 612 O O . LEU A 1 79 ? 12.312 -28.453 -26.234 1 98.12 79 LEU A O 1
ATOM 616 N N . GLY A 1 80 ? 11.398 -26.484 -25.609 1 97.31 80 GLY A N 1
ATOM 617 C CA . GLY A 1 80 ? 10.422 -26.516 -26.688 1 97.31 80 GLY A CA 1
ATOM 618 C C . GLY A 1 80 ? 9.172 -27.297 -26.328 1 97.31 80 GLY A C 1
ATOM 619 O O . GLY A 1 80 ? 9.102 -27.922 -25.266 1 97.31 80 GLY A O 1
ATOM 620 N N . PRO A 1 81 ? 8.219 -27.266 -27.172 1 96.56 81 PRO A N 1
ATOM 621 C CA . PRO A 1 81 ? 6.902 -27.828 -26.859 1 96.56 81 PRO A CA 1
ATOM 622 C C . PRO A 1 81 ? 6.914 -29.359 -26.844 1 96.56 81 PRO A C 1
ATOM 624 O O . PRO A 1 81 ? 6.004 -29.984 -26.297 1 96.56 81 PRO A O 1
ATOM 627 N N . ALA A 1 82 ? 7.895 -30 -27.406 1 95.75 82 ALA A N 1
ATOM 628 C CA . ALA A 1 82 ? 7.953 -31.469 -27.5 1 95.75 82 ALA A CA 1
ATOM 629 C C . ALA A 1 82 ? 7.934 -32.094 -26.109 1 95.75 82 ALA A C 1
ATOM 631 O O . ALA A 1 82 ? 7.383 -33.188 -25.938 1 95.75 82 ALA A O 1
ATOM 632 N N . VAL A 1 83 ? 8.484 -31.453 -25.203 1 96.75 83 VAL A N 1
ATOM 633 C CA . VAL A 1 83 ? 8.594 -32.031 -23.859 1 96.75 83 VAL A CA 1
ATOM 634 C C . VAL A 1 83 ? 7.207 -32.094 -23.219 1 96.75 83 VAL A C 1
ATOM 636 O O . VAL A 1 83 ? 6.973 -32.906 -22.344 1 96.75 83 VAL A O 1
ATOM 639 N N . LEU A 1 84 ? 6.289 -31.281 -23.672 1 97.06 84 LEU A N 1
ATOM 640 C CA . LEU A 1 84 ? 4.945 -31.219 -23.109 1 97.06 84 LEU A CA 1
ATOM 641 C C . LEU A 1 84 ? 4.102 -32.406 -23.578 1 97.06 84 LEU A C 1
ATOM 643 O O . LEU A 1 84 ? 3.043 -32.688 -23.016 1 97.06 84 LEU A O 1
ATOM 647 N N . SER A 1 85 ? 4.582 -33.094 -24.547 1 95.69 85 SER A N 1
ATOM 648 C CA . SER A 1 85 ? 3.84 -34.219 -25.125 1 95.69 85 SER A CA 1
ATOM 649 C C . SER A 1 85 ? 4.195 -35.531 -24.438 1 95.69 85 SER A C 1
ATOM 651 O O . SER A 1 85 ? 3.596 -36.562 -24.719 1 95.69 85 SER A O 1
ATOM 653 N N . LEU A 1 86 ? 5.105 -35.438 -23.547 1 96.38 86 LEU A N 1
ATOM 654 C CA . LEU A 1 86 ? 5.496 -36.656 -22.797 1 96.38 86 LEU A CA 1
ATOM 655 C C . LEU A 1 86 ? 4.344 -37.156 -21.938 1 96.38 86 LEU A C 1
ATOM 657 O O . LEU A 1 86 ? 3.609 -36.344 -21.344 1 96.38 86 LEU A O 1
ATOM 661 N N . PRO A 1 87 ? 4.164 -38.438 -21.891 1 95.31 87 PRO A N 1
ATOM 662 C CA . PRO A 1 87 ? 3.072 -39 -21.078 1 95.31 87 PRO A CA 1
ATOM 663 C C . PRO A 1 87 ? 3.312 -38.844 -19.578 1 95.31 87 PRO A C 1
ATOM 665 O O . PRO A 1 87 ? 4.336 -39.281 -19.062 1 95.31 87 PRO A O 1
ATOM 668 N N . GLU A 1 88 ? 2.438 -38.219 -18.922 1 94.62 88 GLU A N 1
ATOM 669 C CA . GLU A 1 88 ? 2.521 -38.031 -17.484 1 94.62 88 GLU A CA 1
ATOM 670 C C . GLU A 1 88 ? 2.65 -39.344 -16.734 1 94.62 88 GLU A C 1
ATOM 672 O O . GLU A 1 88 ? 2.01 -40.344 -17.109 1 94.62 88 GLU A O 1
ATOM 677 N N . GLY A 1 89 ? 3.396 -39.344 -15.727 1 94.81 89 GLY A N 1
ATOM 678 C CA . GLY A 1 89 ? 3.557 -40.531 -14.906 1 94.81 89 GLY A CA 1
ATOM 679 C C . GLY A 1 89 ? 4.727 -41.375 -15.336 1 94.81 89 GLY A C 1
ATOM 680 O O . GLY A 1 89 ? 5.184 -42.25 -14.578 1 94.81 89 GLY A O 1
ATOM 681 N N . GLU A 1 90 ? 5.219 -41.188 -16.453 1 95.56 90 GLU A N 1
ATOM 682 C CA . GLU A 1 90 ? 6.34 -41.969 -16.969 1 95.56 90 GLU A CA 1
ATOM 683 C C . GLU A 1 90 ? 7.672 -41.438 -16.453 1 95.56 90 GLU A C 1
ATOM 685 O O . GLU A 1 90 ? 7.746 -40.281 -16 1 95.56 90 GLU A O 1
ATOM 690 N N . GLU A 1 91 ? 8.594 -42.312 -16.609 1 97 91 GLU A N 1
ATOM 691 C CA . GLU A 1 91 ? 9.938 -41.906 -16.172 1 97 91 GLU A CA 1
ATOM 692 C C . GLU A 1 91 ? 10.75 -41.375 -17.344 1 97 91 GLU A C 1
ATOM 694 O O . GLU A 1 91 ? 10.68 -41.906 -18.453 1 97 91 GLU A O 1
ATOM 699 N N . VAL A 1 92 ? 11.508 -40.312 -17.016 1 97.31 92 VAL A N 1
ATOM 700 C CA . VAL A 1 92 ? 12.414 -39.75 -18.016 1 97.31 92 VAL A CA 1
ATOM 701 C C . VAL A 1 92 ? 13.812 -39.625 -17.406 1 97.31 92 VAL A C 1
ATOM 703 O O . VAL A 1 92 ? 13.977 -39.656 -16.188 1 97.31 92 VAL A O 1
ATOM 706 N N . GLU A 1 93 ? 14.727 -39.594 -18.312 1 97.56 93 GLU A N 1
ATOM 707 C CA . GLU A 1 93 ? 16.109 -39.344 -17.938 1 97.56 93 GLU A CA 1
ATOM 708 C C . GLU A 1 93 ? 16.625 -38.062 -18.531 1 97.56 93 GLU A C 1
ATOM 710 O O . GLU A 1 93 ? 16.391 -37.75 -19.703 1 97.56 93 GLU A O 1
ATOM 715 N N . VAL A 1 94 ? 17.25 -37.281 -17.672 1 97.38 94 VAL A N 1
ATOM 716 C CA . VAL A 1 94 ? 17.797 -36 -18.125 1 97.38 94 VAL A CA 1
ATOM 717 C C . VAL A 1 94 ? 19.312 -36 -17.938 1 97.38 94 VAL A C 1
ATOM 719 O O . VAL A 1 94 ? 19.812 -36.25 -16.844 1 97.38 94 VAL A O 1
ATOM 722 N N . LYS A 1 95 ? 20.031 -35.781 -19.094 1 96.38 95 LYS A N 1
ATOM 723 C CA . LYS A 1 95 ? 21.5 -35.719 -19.078 1 96.38 95 LYS A CA 1
ATOM 724 C C . LYS A 1 95 ? 22 -34.406 -19.719 1 96.38 95 LYS A C 1
ATOM 726 O O . LYS A 1 95 ? 21.875 -34.219 -20.922 1 96.38 95 LYS A O 1
ATOM 731 N N . GLU A 1 96 ? 22.641 -33.594 -18.984 1 93.19 96 GLU A N 1
ATOM 732 C CA . GLU A 1 96 ? 23.266 -32.344 -19.438 1 93.19 96 GLU A CA 1
ATOM 733 C C . GLU A 1 96 ? 22.328 -31.562 -20.344 1 93.19 96 GLU A C 1
ATOM 735 O O . GLU A 1 96 ? 22.703 -31.172 -21.453 1 93.19 96 GLU A O 1
ATOM 740 N N . GLY A 1 97 ? 21.094 -31.531 -20.062 1 95.62 97 GLY A N 1
ATOM 741 C CA . GLY A 1 97 ? 20.141 -30.703 -20.797 1 95.62 97 GLY A CA 1
ATOM 742 C C . GLY A 1 97 ? 19.312 -31.5 -21.781 1 95.62 97 GLY A C 1
ATOM 743 O O . GLY A 1 97 ? 18.359 -30.953 -22.359 1 95.62 97 GLY A O 1
ATOM 744 N N . ALA A 1 98 ? 19.703 -32.75 -21.984 1 97.56 98 ALA A N 1
ATOM 745 C CA . ALA A 1 98 ? 18.953 -33.594 -22.891 1 97.56 98 ALA A CA 1
ATOM 746 C C . ALA A 1 98 ? 17.938 -34.469 -22.125 1 97.56 98 ALA A C 1
ATOM 748 O O . ALA A 1 98 ? 18.266 -35 -21.078 1 97.56 98 ALA A O 1
ATOM 749 N N . VAL A 1 99 ? 16.766 -34.531 -22.688 1 98.12 99 VAL A N 1
ATOM 750 C CA . VAL A 1 99 ? 15.695 -35.312 -22.078 1 98.12 99 VAL A CA 1
ATOM 751 C C . VAL A 1 99 ? 15.469 -36.594 -22.875 1 98.12 99 VAL A C 1
ATOM 753 O O . VAL A 1 99 ? 15.211 -36.531 -24.078 1 98.12 99 VAL A O 1
ATOM 756 N N . PHE A 1 100 ? 15.562 -37.719 -22.125 1 97.81 100 PHE A N 1
ATOM 757 C CA . PHE A 1 100 ? 15.414 -39 -22.781 1 97.81 100 PHE A CA 1
ATOM 758 C C . PHE A 1 100 ? 14.156 -39.719 -22.281 1 97.81 100 PHE A C 1
ATOM 760 O O . PHE A 1 100 ? 13.891 -39.75 -21.078 1 97.81 100 PHE A O 1
ATOM 767 N N . PHE A 1 101 ? 13.367 -40.219 -23.188 1 97.31 101 PHE A N 1
ATOM 768 C CA . PHE A 1 101 ? 12.211 -41.062 -22.906 1 97.31 101 PHE A CA 1
ATOM 769 C C . PHE A 1 101 ? 12.344 -42.406 -23.609 1 97.31 101 PHE A C 1
ATOM 771 O O . PHE A 1 101 ? 12.461 -42.469 -24.828 1 97.31 101 PHE A O 1
ATOM 778 N N . ARG A 1 102 ? 12.445 -43.469 -22.844 1 94.94 102 ARG A N 1
ATOM 779 C CA . ARG A 1 102 ? 12.609 -44.812 -23.359 1 94.94 102 ARG A CA 1
ATOM 780 C C . ARG A 1 102 ? 13.828 -44.906 -24.281 1 94.94 102 ARG A C 1
ATOM 782 O O . ARG A 1 102 ? 13.742 -45.438 -25.391 1 94.94 102 ARG A O 1
ATOM 789 N N . GLY A 1 103 ? 14.781 -44.219 -23.891 1 93.5 103 GLY A N 1
ATOM 790 C CA . GLY A 1 103 ? 16.078 -44.312 -24.562 1 93.5 103 GLY A CA 1
ATOM 791 C C . GLY A 1 103 ? 16.219 -43.344 -25.734 1 93.5 103 GLY A C 1
ATOM 792 O O . GLY A 1 103 ? 17.297 -43.219 -26.312 1 93.5 103 GLY A O 1
ATOM 793 N N . ARG A 1 104 ? 15.188 -42.562 -26.062 1 95.88 104 ARG A N 1
ATOM 794 C CA . ARG A 1 104 ? 15.227 -41.656 -27.188 1 95.88 104 ARG A CA 1
ATOM 795 C C . ARG A 1 104 ? 15.227 -40.188 -26.688 1 95.88 104 ARG A C 1
ATOM 797 O O . ARG A 1 104 ? 14.492 -39.844 -25.766 1 95.88 104 ARG A O 1
ATOM 804 N N . GLU A 1 105 ? 16.047 -39.5 -27.359 1 96.88 105 GLU A N 1
ATOM 805 C CA . GLU A 1 105 ? 16.062 -38.094 -27.016 1 96.88 105 GLU A CA 1
ATOM 806 C C . GLU A 1 105 ? 14.82 -37.375 -27.547 1 96.88 105 GLU A C 1
ATOM 808 O O . GLU A 1 105 ? 14.523 -37.406 -28.734 1 96.88 105 GLU A O 1
ATOM 813 N N . VAL A 1 106 ? 14.172 -36.719 -26.625 1 96.69 106 VAL A N 1
ATOM 814 C CA . VAL A 1 106 ? 12.898 -36.125 -27 1 96.69 106 VAL A CA 1
ATOM 815 C C . VAL A 1 106 ? 13.062 -34.594 -27.078 1 96.69 106 VAL A C 1
ATOM 817 O O . VAL A 1 106 ? 12.344 -33.938 -27.828 1 96.69 106 VAL A O 1
ATOM 820 N N . ALA A 1 107 ? 13.945 -34.062 -26.344 1 97.25 107 ALA A N 1
ATOM 821 C CA . ALA A 1 107 ? 14.172 -32.625 -26.312 1 97.25 107 ALA A CA 1
ATOM 822 C C . ALA A 1 107 ? 15.547 -32.281 -25.734 1 97.25 107 ALA A C 1
ATOM 824 O O . ALA A 1 107 ? 16.156 -33.094 -25.047 1 97.25 107 ALA A O 1
ATOM 825 N N . ARG A 1 108 ? 16 -31.125 -26.109 1 97.5 108 ARG A N 1
ATOM 826 C CA . ARG A 1 108 ? 17.266 -30.594 -25.578 1 97.5 108 ARG A CA 1
ATOM 827 C C . ARG A 1 108 ? 17.125 -29.109 -25.25 1 97.5 108 ARG A C 1
ATOM 829 O O . ARG A 1 108 ? 16.531 -28.344 -26.016 1 97.5 108 ARG A O 1
ATOM 836 N N . GLY A 1 109 ? 17.656 -28.766 -24.094 1 97.75 109 GLY A N 1
ATOM 837 C CA . GLY A 1 109 ? 17.547 -27.375 -23.656 1 97.75 109 GLY A CA 1
ATOM 838 C C . GLY A 1 109 ? 18.781 -26.875 -22.938 1 97.75 109 GLY A C 1
ATOM 839 O O . GLY A 1 109 ? 19.891 -27.359 -23.188 1 97.75 109 GLY A O 1
ATOM 840 N N . ARG A 1 110 ? 18.609 -25.828 -22.219 1 97.38 110 ARG A N 1
ATOM 841 C CA . ARG A 1 110 ? 19.703 -25.188 -21.5 1 97.38 110 ARG A CA 1
ATOM 842 C C . ARG A 1 110 ? 19.625 -25.438 -20 1 97.38 110 ARG A C 1
ATOM 844 O O . ARG A 1 110 ? 18.594 -25.203 -19.391 1 97.38 110 ARG A O 1
ATOM 851 N N . VAL A 1 111 ? 20.75 -25.938 -19.5 1 97.69 111 VAL A N 1
ATOM 852 C CA . VAL A 1 111 ? 20.844 -26.109 -18.047 1 97.69 111 VAL A CA 1
ATOM 853 C C . VAL A 1 111 ? 21.156 -24.766 -17.391 1 97.69 111 VAL A C 1
ATOM 855 O O . VAL A 1 111 ? 22.156 -24.125 -17.734 1 97.69 111 VAL A O 1
ATOM 858 N N . LEU A 1 112 ? 20.312 -24.375 -16.516 1 97.69 112 LEU A N 1
ATOM 859 C CA . LEU A 1 112 ? 20.531 -23.094 -15.844 1 97.69 112 LEU A CA 1
ATOM 860 C C . LEU A 1 112 ? 21.453 -23.266 -14.641 1 97.69 112 LEU A C 1
ATOM 862 O O . LEU A 1 112 ? 21.406 -24.297 -13.961 1 97.69 112 LEU A O 1
ATOM 866 N N . ASN A 1 113 ? 22.312 -22.297 -14.391 1 97 113 ASN A N 1
ATOM 867 C CA . ASN A 1 113 ? 23.109 -22.203 -13.172 1 97 113 ASN A CA 1
ATOM 868 C C . ASN A 1 113 ? 23.016 -20.812 -12.547 1 97 113 ASN A C 1
ATOM 870 O O . ASN A 1 113 ? 22.391 -19.906 -13.125 1 97 113 ASN A O 1
ATOM 874 N N . LEU A 1 114 ? 23.5 -20.672 -11.414 1 97.5 114 LEU A N 1
ATOM 875 C CA . LEU A 1 114 ? 23.359 -19.438 -10.656 1 97.5 114 LEU A CA 1
ATOM 876 C C . LEU A 1 114 ? 23.969 -18.25 -11.406 1 97.5 114 LEU A C 1
ATOM 878 O O . LEU A 1 114 ? 23.359 -17.172 -11.484 1 97.5 114 LEU A O 1
ATOM 882 N N . GLN A 1 115 ? 25.047 -18.438 -12 1 97 115 GLN A N 1
ATOM 883 C CA . GLN A 1 115 ? 25.734 -17.359 -12.711 1 97 115 GLN A CA 1
ATOM 884 C C . GLN A 1 115 ? 24.938 -16.891 -13.914 1 97 115 GLN A C 1
ATOM 886 O O . GLN A 1 115 ? 24.734 -15.688 -14.102 1 97 115 GLN A O 1
ATOM 891 N N . THR A 1 116 ? 24.516 -17.859 -14.695 1 95.38 116 THR A N 1
ATOM 892 C CA . THR A 1 116 ? 23.766 -17.516 -15.891 1 95.38 116 THR A CA 1
ATOM 893 C C . THR A 1 116 ? 22.453 -16.828 -15.531 1 95.38 116 THR A C 1
ATOM 895 O O . THR A 1 116 ? 22.016 -15.922 -16.234 1 95.38 116 THR A O 1
ATOM 898 N N . VAL A 1 117 ? 21.844 -17.281 -14.508 1 97.69 117 VAL A N 1
ATOM 899 C CA . VAL A 1 117 ? 20.578 -16.688 -14.07 1 97.69 117 VAL A CA 1
ATOM 900 C C . VAL A 1 117 ? 20.828 -15.266 -13.594 1 97.69 117 VAL A C 1
ATOM 902 O O . VAL A 1 117 ? 20.078 -14.352 -13.953 1 97.69 117 VAL A O 1
ATOM 905 N N . GLU A 1 118 ? 21.828 -14.984 -12.836 1 96.62 118 GLU A N 1
ATOM 906 C CA . GLU A 1 118 ? 22.156 -13.648 -12.336 1 96.62 118 GLU A CA 1
ATOM 907 C C . GLU A 1 118 ? 22.484 -12.703 -13.484 1 96.62 118 GLU A C 1
ATOM 909 O O . GLU A 1 118 ? 22.078 -11.539 -13.477 1 96.62 118 GLU A O 1
ATOM 914 N N . GLU A 1 119 ? 23.203 -13.219 -14.43 1 96.5 119 GLU A N 1
ATOM 915 C CA . GLU A 1 119 ? 23.547 -12.414 -15.594 1 96.5 119 GLU A CA 1
ATOM 916 C C . GLU A 1 119 ? 22.312 -12.07 -16.406 1 96.5 119 GLU A C 1
ATOM 918 O O . GLU A 1 119 ? 22.172 -10.953 -16.906 1 96.5 119 GLU A O 1
ATOM 923 N N . GLY A 1 120 ? 21.5 -13.07 -16.594 1 96.44 120 GLY A N 1
ATOM 924 C CA . GLY A 1 120 ? 20.25 -12.82 -17.297 1 96.44 120 GLY A CA 1
ATOM 925 C C . GLY A 1 120 ? 19.375 -11.797 -16.609 1 96.44 120 GLY A C 1
ATOM 926 O O . GLY A 1 120 ? 18.797 -10.922 -17.266 1 96.44 120 GLY A O 1
ATOM 927 N N . MET A 1 121 ? 19.312 -11.898 -15.344 1 95.5 121 MET A N 1
ATOM 928 C CA . MET A 1 121 ? 18.516 -10.938 -14.562 1 95.5 121 MET A CA 1
ATOM 929 C C . MET A 1 121 ? 19.109 -9.539 -14.672 1 95.5 121 MET A C 1
ATOM 931 O O . MET A 1 121 ? 18.375 -8.555 -14.758 1 95.5 121 MET A O 1
ATOM 935 N N . ALA A 1 122 ? 20.406 -9.43 -14.633 1 94.5 122 ALA A N 1
ATOM 936 C CA . ALA A 1 122 ? 21.078 -8.141 -14.766 1 94.5 122 ALA A CA 1
ATOM 937 C C . ALA A 1 122 ? 20.781 -7.5 -16.125 1 94.5 122 ALA A C 1
ATOM 939 O O . ALA A 1 122 ? 20.547 -6.293 -16.203 1 94.5 122 ALA A O 1
ATOM 940 N N . ARG A 1 123 ? 20.812 -8.281 -17.109 1 95.31 123 ARG A N 1
ATOM 941 C CA . ARG A 1 123 ? 20.5 -7.793 -18.438 1 95.31 123 ARG A CA 1
ATOM 942 C C . ARG A 1 123 ? 19.047 -7.297 -18.516 1 95.31 123 ARG A C 1
ATOM 944 O O . ARG A 1 123 ? 18.781 -6.254 -19.125 1 95.31 123 ARG A O 1
ATOM 951 N N . ALA A 1 124 ? 18.188 -8.078 -17.969 1 95.12 124 ALA A N 1
ATOM 952 C CA . ALA A 1 124 ? 16.781 -7.68 -17.953 1 95.12 124 ALA A CA 1
ATOM 953 C C . ALA A 1 124 ? 16.594 -6.379 -17.188 1 95.12 124 ALA A C 1
ATOM 955 O O . ALA A 1 124 ? 15.75 -5.555 -17.547 1 95.12 124 ALA A O 1
ATOM 956 N N . ARG A 1 125 ? 17.359 -6.191 -16.125 1 91 125 ARG A N 1
ATOM 957 C CA . ARG A 1 125 ? 17.281 -4.984 -15.305 1 91 125 ARG A CA 1
ATOM 958 C C . ARG A 1 125 ? 17.656 -3.748 -16.109 1 91 125 ARG A C 1
ATOM 960 O O . ARG A 1 125 ? 17.094 -2.672 -15.914 1 91 125 ARG A O 1
ATOM 967 N N . GLU A 1 126 ? 18.547 -3.869 -16.984 1 90 126 GLU A N 1
ATOM 968 C CA . GLU A 1 126 ? 19 -2.758 -17.828 1 90 126 GLU A CA 1
ATOM 969 C C . GLU A 1 126 ? 17.906 -2.309 -18.781 1 90 126 GLU A C 1
ATOM 971 O O . GLU A 1 126 ? 17.875 -1.148 -19.203 1 90 126 GLU A O 1
ATOM 976 N N . ARG A 1 127 ? 17.047 -3.219 -19.078 1 91.56 127 ARG A N 1
ATOM 977 C CA . ARG A 1 127 ? 15.984 -2.928 -20.047 1 91.56 127 ARG A CA 1
ATOM 978 C C . ARG A 1 127 ? 14.695 -2.518 -19.344 1 91.56 127 ARG A C 1
ATOM 980 O O . ARG A 1 127 ? 13.742 -2.098 -19.984 1 91.56 127 ARG A O 1
ATOM 987 N N . LEU A 1 128 ? 14.711 -2.637 -18.062 1 90.5 128 LEU A N 1
ATOM 988 C CA . LEU A 1 128 ? 13.477 -2.504 -17.297 1 90.5 128 LEU A CA 1
ATOM 989 C C . LEU A 1 128 ? 12.883 -1.105 -17.469 1 90.5 128 LEU A C 1
ATOM 991 O O . LEU A 1 128 ? 11.664 -0.946 -17.531 1 90.5 128 LEU A O 1
ATOM 995 N N . ASN A 1 129 ? 13.68 -0.071 -17.578 1 90.69 129 ASN A N 1
ATOM 996 C CA . ASN A 1 129 ? 13.18 1.294 -17.703 1 90.69 129 ASN A CA 1
ATOM 997 C C . ASN A 1 129 ? 12.375 1.485 -18.984 1 90.69 129 ASN A C 1
ATOM 999 O O . ASN A 1 129 ? 11.344 2.156 -18.984 1 90.69 129 ASN A O 1
ATOM 1003 N N . GLU A 1 130 ? 12.867 0.881 -19.969 1 92.69 130 GLU A N 1
ATOM 1004 C CA . GLU A 1 130 ? 12.148 0.964 -21.234 1 92.69 130 GLU A CA 1
ATOM 1005 C C . GLU A 1 130 ? 10.805 0.244 -21.156 1 92.69 130 GLU A C 1
ATOM 1007 O O . GLU A 1 130 ? 9.805 0.732 -21.688 1 92.69 130 GLU A O 1
ATOM 1012 N N . VAL A 1 131 ? 10.859 -0.901 -20.547 1 94.12 131 VAL A N 1
ATOM 1013 C CA . VAL A 1 131 ? 9.633 -1.673 -20.375 1 94.12 131 VAL A CA 1
ATOM 1014 C C . VAL A 1 131 ? 8.633 -0.885 -19.516 1 94.12 131 VAL A C 1
ATOM 1016 O O . VAL A 1 131 ? 7.438 -0.87 -19.812 1 94.12 131 VAL A O 1
ATOM 1019 N N . LEU A 1 132 ? 9.148 -0.234 -18.547 1 93.88 132 LEU A N 1
ATOM 1020 C CA . LEU A 1 132 ? 8.328 0.564 -17.641 1 93.88 132 LEU A CA 1
ATOM 1021 C C . LEU A 1 132 ? 7.617 1.685 -18.391 1 93.88 132 LEU A C 1
ATOM 1023 O O . LEU A 1 132 ? 6.445 1.969 -18.125 1 93.88 132 LEU A O 1
ATOM 1027 N N . VAL A 1 133 ? 8.305 2.324 -19.281 1 95.44 133 VAL A N 1
ATOM 1028 C CA . VAL A 1 133 ? 7.727 3.424 -20.047 1 95.44 133 VAL A CA 1
ATOM 1029 C C . VAL A 1 133 ? 6.562 2.91 -20.891 1 95.44 133 VAL A C 1
ATOM 1031 O O . VAL A 1 133 ? 5.496 3.525 -20.922 1 95.44 133 VAL A O 1
ATOM 1034 N N . ARG A 1 134 ? 6.727 1.768 -21.516 1 95.81 134 ARG A N 1
ATOM 1035 C CA . ARG A 1 134 ? 5.656 1.17 -22.312 1 95.81 134 ARG A CA 1
ATOM 1036 C C . ARG A 1 134 ? 4.484 0.762 -21.422 1 95.81 134 ARG A C 1
ATOM 1038 O O . ARG A 1 134 ? 3.324 0.922 -21.812 1 95.81 134 ARG A O 1
ATOM 1045 N N . PHE A 1 135 ? 4.84 0.198 -20.359 1 96.56 135 PHE A N 1
ATOM 1046 C CA . PHE A 1 135 ? 3.832 -0.212 -19.375 1 96.56 135 PHE A CA 1
ATOM 1047 C C . PHE A 1 135 ? 2.996 0.98 -18.938 1 96.56 135 PHE A C 1
ATOM 1049 O O . PHE A 1 135 ? 1.771 0.888 -18.844 1 96.56 135 PHE A O 1
ATOM 1056 N N . VAL A 1 136 ? 3.639 2.113 -18.656 1 96.44 136 VAL A N 1
ATOM 1057 C CA . VAL A 1 136 ? 2.955 3.33 -18.234 1 96.44 136 VAL A CA 1
ATOM 1058 C C . VAL A 1 136 ? 2.049 3.834 -19.359 1 96.44 136 VAL A C 1
ATOM 1060 O O . VAL A 1 136 ? 0.896 4.199 -19.109 1 96.44 136 VAL A O 1
ATOM 1063 N N . ASP A 1 137 ? 2.562 3.828 -20.547 1 96 137 ASP A N 1
ATOM 1064 C CA . ASP A 1 137 ? 1.772 4.281 -21.688 1 96 137 ASP A CA 1
ATOM 1065 C C . ASP A 1 137 ? 0.49 3.467 -21.828 1 96 137 ASP A C 1
ATOM 1067 O O . ASP A 1 137 ? -0.59 4.027 -22.031 1 96 137 ASP A O 1
ATOM 1071 N N . ASN A 1 138 ? 0.625 2.209 -21.766 1 96.56 138 ASN A N 1
ATOM 1072 C CA . ASN A 1 138 ? -0.528 1.318 -21.828 1 96.56 138 ASN A CA 1
ATOM 1073 C C . ASN A 1 138 ? -1.499 1.558 -20.688 1 96.56 138 ASN A C 1
ATOM 1075 O O . ASN A 1 138 ? -2.713 1.602 -20.891 1 96.56 138 ASN A O 1
ATOM 1079 N N . THR A 1 139 ? -0.939 1.687 -19.516 1 96.56 139 THR A N 1
ATOM 1080 C CA . THR A 1 139 ? -1.736 1.916 -18.312 1 96.56 139 THR A CA 1
ATOM 1081 C C . THR A 1 139 ? -2.559 3.193 -18.453 1 96.56 139 THR A C 1
ATOM 1083 O O . THR A 1 139 ? -3.76 3.197 -18.172 1 96.56 139 THR A O 1
ATOM 1086 N N . LEU A 1 140 ? -1.94 4.293 -18.891 1 96.12 140 LEU A N 1
ATOM 1087 C CA . LEU A 1 140 ? -2.615 5.578 -19.031 1 96.12 140 LEU A CA 1
ATOM 1088 C C . LEU A 1 140 ? -3.707 5.516 -20.094 1 96.12 140 LEU A C 1
ATOM 1090 O O . LEU A 1 140 ? -4.797 6.062 -19.891 1 96.12 140 LEU A O 1
ATOM 1094 N N . ALA A 1 141 ? -3.449 4.859 -21.172 1 95.5 141 ALA A N 1
ATOM 1095 C CA . ALA A 1 141 ? -4.43 4.719 -22.25 1 95.5 141 ALA A CA 1
ATOM 1096 C C . ALA A 1 141 ? -5.672 3.98 -21.766 1 95.5 141 ALA A C 1
ATOM 1098 O O . ALA A 1 141 ? -6.797 4.418 -22.016 1 95.5 141 ALA A O 1
ATOM 1099 N N . TYR A 1 142 ? -5.473 2.932 -21.078 1 94.81 142 TYR A N 1
ATOM 1100 C CA . TYR A 1 142 ? -6.602 2.127 -20.609 1 94.81 142 TYR A CA 1
ATOM 1101 C C . TYR A 1 142 ? -7.328 2.816 -19.469 1 94.81 142 TYR A C 1
ATOM 1103 O O . TYR A 1 142 ? -8.547 2.701 -19.328 1 94.81 142 TYR A O 1
ATOM 1111 N N . ALA A 1 143 ? -6.574 3.457 -18.578 1 95.62 143 ALA A N 1
ATOM 1112 C CA . ALA A 1 143 ? -7.207 4.199 -17.484 1 95.62 143 ALA A CA 1
ATOM 1113 C C . ALA A 1 143 ? -8.164 5.254 -18.031 1 95.62 143 ALA A C 1
ATOM 1115 O O . ALA A 1 143 ? -9.266 5.43 -17.5 1 95.62 143 ALA A O 1
ATOM 1116 N N . ARG A 1 144 ? -7.777 5.898 -19.047 1 93.81 144 ARG A N 1
ATOM 1117 C CA . ARG A 1 144 ? -8.633 6.914 -19.656 1 93.81 144 ARG A CA 1
ATOM 1118 C C . ARG A 1 144 ? -9.898 6.293 -20.234 1 93.81 144 ARG A C 1
ATOM 1120 O O . ARG A 1 144 ? -10.992 6.828 -20.062 1 93.81 144 ARG A O 1
ATOM 1127 N N . LYS A 1 145 ? -9.758 5.18 -20.812 1 93.31 145 LYS A N 1
ATOM 1128 C CA . LYS A 1 145 ? -10.875 4.484 -21.438 1 93.31 145 LYS A CA 1
ATOM 1129 C C . LYS A 1 145 ? -11.844 3.945 -20.391 1 93.31 145 LYS A C 1
ATOM 1131 O O . LYS A 1 145 ? -13.047 3.877 -20.625 1 93.31 145 LYS A O 1
ATOM 1136 N N . GLU A 1 146 ? -11.289 3.621 -19.234 1 93.44 146 GLU A N 1
ATOM 1137 C CA . GLU A 1 146 ? -12.086 2.92 -18.219 1 93.44 146 GLU A CA 1
ATOM 1138 C C . GLU A 1 146 ? -12.453 3.842 -17.062 1 93.44 146 GLU A C 1
ATOM 1140 O O . GLU A 1 146 ? -12.789 3.375 -15.977 1 93.44 146 GLU A O 1
ATOM 1145 N N . VAL A 1 147 ? -12.414 5.129 -17.234 1 93.62 147 VAL A N 1
ATOM 1146 C CA . VAL A 1 147 ? -12.617 6.094 -16.156 1 93.62 147 VAL A CA 1
ATOM 1147 C C . VAL A 1 147 ? -14.008 5.93 -15.562 1 93.62 147 VAL A C 1
ATOM 1149 O O . VAL A 1 147 ? -14.234 6.238 -14.391 1 93.62 147 VAL A O 1
ATOM 1152 N N . ASP A 1 148 ? -14.961 5.379 -16.266 1 90.69 148 ASP A N 1
ATOM 1153 C CA . ASP A 1 148 ? -16.328 5.172 -15.812 1 90.69 148 ASP A CA 1
ATOM 1154 C C . ASP A 1 148 ? -16.391 4.184 -14.648 1 90.69 148 ASP A C 1
ATOM 1156 O O . ASP A 1 148 ? -17.359 4.172 -13.883 1 90.69 148 ASP A O 1
ATOM 1160 N N . LEU A 1 149 ? -15.352 3.383 -14.578 1 89.69 149 LEU A N 1
ATOM 1161 C CA . LEU A 1 149 ? -15.25 2.398 -13.5 1 89.69 149 LEU A CA 1
ATOM 1162 C C . LEU A 1 149 ? -15.328 3.074 -12.141 1 89.69 149 LEU A C 1
ATOM 1164 O O . LEU A 1 149 ? -15.82 2.484 -11.172 1 89.69 149 LEU A O 1
ATOM 1168 N N . ILE A 1 150 ? -14.898 4.359 -12.078 1 90.19 150 ILE A N 1
ATOM 1169 C CA . ILE A 1 150 ? -14.852 5.023 -10.781 1 90.19 150 ILE A CA 1
ATOM 1170 C C . ILE A 1 150 ? -15.789 6.234 -10.789 1 90.19 150 ILE A C 1
ATOM 1172 O O . ILE A 1 150 ? -16.078 6.805 -9.742 1 90.19 150 ILE A O 1
ATOM 1176 N N . ALA A 1 151 ? -16.266 6.598 -11.969 1 90.31 151 ALA A N 1
ATOM 1177 C CA . ALA A 1 151 ? -17.141 7.762 -12.117 1 90.31 151 ALA A CA 1
ATOM 1178 C C . ALA A 1 151 ? -18.547 7.469 -11.594 1 90.31 151 ALA A C 1
ATOM 1180 O O . ALA A 1 151 ? -19.25 8.375 -11.141 1 90.31 151 ALA A O 1
ATOM 1181 N N . ARG A 1 152 ? -18.906 6.172 -11.68 1 88.31 152 ARG A N 1
ATOM 1182 C CA . ARG A 1 152 ? -20.234 5.738 -11.242 1 88.31 152 ARG A CA 1
ATOM 1183 C C . ARG A 1 152 ? -20.141 4.535 -10.312 1 88.31 152 ARG A C 1
ATOM 1185 O O . ARG A 1 152 ? -19.172 3.764 -10.383 1 88.31 152 ARG A O 1
ATOM 1192 N N . PRO A 1 153 ? -21.141 4.504 -9.438 1 87.81 153 PRO A N 1
ATOM 1193 C CA . PRO A 1 153 ? -21.156 3.305 -8.602 1 87.81 153 PRO A CA 1
ATOM 1194 C C . PRO A 1 153 ? -21.391 2.027 -9.406 1 87.81 153 PRO A C 1
ATOM 1196 O O . PRO A 1 153 ? -22.156 2.029 -10.367 1 87.81 153 PRO A O 1
ATOM 1199 N N . LEU A 1 154 ? -20.625 1.032 -9.039 1 87.56 154 LEU A N 1
ATOM 1200 C CA . LEU A 1 154 ? -20.812 -0.27 -9.672 1 87.56 154 LEU A CA 1
ATOM 1201 C C . LEU A 1 154 ? -22.141 -0.894 -9.242 1 87.56 154 LEU A C 1
ATOM 1203 O O . LEU A 1 154 ? -22.5 -0.865 -8.062 1 87.56 154 LEU A O 1
ATOM 1207 N N . ALA A 1 155 ? -22.891 -1.342 -10.219 1 86.62 155 ALA A N 1
ATOM 1208 C CA . ALA A 1 155 ? -24.125 -2.066 -9.906 1 86.62 155 ALA A CA 1
ATOM 1209 C C . ALA A 1 155 ? -23.828 -3.441 -9.32 1 86.62 155 ALA A C 1
ATOM 1211 O O . ALA A 1 155 ? -23.219 -4.285 -9.984 1 86.62 155 ALA A O 1
ATOM 1212 N N . LEU A 1 156 ? -24.156 -3.596 -8.109 1 92.19 156 LEU A N 1
ATOM 1213 C CA . LEU A 1 156 ? -23.844 -4.852 -7.43 1 92.19 156 LEU A CA 1
ATOM 1214 C C . LEU A 1 156 ? -25.125 -5.578 -7.031 1 92.19 156 LEU A C 1
ATOM 1216 O O . LEU A 1 156 ? -26.109 -4.945 -6.629 1 92.19 156 LEU A O 1
ATOM 1220 N N . PRO A 1 157 ? -25.125 -6.828 -7.227 1 93.19 157 PRO A N 1
ATOM 1221 C CA . PRO A 1 157 ? -26.266 -7.617 -6.746 1 93.19 157 PRO A CA 1
ATOM 1222 C C . PRO A 1 157 ? -26.328 -7.691 -5.223 1 93.19 157 PRO A C 1
ATOM 1224 O O . PRO A 1 157 ? -25.391 -7.27 -4.539 1 93.19 157 PRO A O 1
ATOM 1227 N N . GLU A 1 158 ? -27.5 -8.164 -4.801 1 94.19 158 GLU A N 1
ATOM 1228 C CA . GLU A 1 158 ? -27.656 -8.391 -3.365 1 94.19 158 GLU A CA 1
ATOM 1229 C C . GLU A 1 158 ? -26.859 -9.617 -2.914 1 94.19 158 GLU A C 1
ATOM 1231 O O . GLU A 1 158 ? -26.828 -10.633 -3.619 1 94.19 158 GLU A O 1
ATOM 1236 N N . LEU A 1 159 ? -26.219 -9.461 -1.827 1 97 159 LEU A N 1
ATOM 1237 C CA . LEU A 1 159 ? -25.469 -10.555 -1.215 1 97 159 LEU A CA 1
ATOM 1238 C C . LEU A 1 159 ? -26.047 -10.906 0.15 1 97 159 LEU A C 1
ATOM 1240 O O . LEU A 1 159 ? -26.703 -10.078 0.786 1 97 159 LEU A O 1
ATOM 1244 N N . LYS A 1 160 ? -25.859 -12.094 0.545 1 97.56 160 LYS A N 1
ATOM 1245 C CA . LYS A 1 160 ? -26.234 -12.523 1.887 1 97.56 160 LYS A CA 1
ATOM 1246 C C . LYS A 1 160 ? -25.312 -11.922 2.943 1 97.56 160 LYS A C 1
ATOM 1248 O O . LYS A 1 160 ? -25.766 -11.578 4.039 1 97.56 160 LYS A O 1
ATOM 1253 N N . THR A 1 161 ? -24.109 -11.734 2.582 1 98 161 THR A N 1
ATOM 1254 C CA . THR A 1 161 ? -23.094 -11.234 3.504 1 98 161 THR A CA 1
ATOM 1255 C C . THR A 1 161 ? -23.25 -9.727 3.697 1 98 161 THR A C 1
ATOM 1257 O O . THR A 1 161 ? -23.281 -8.977 2.723 1 98 161 THR A O 1
ATOM 1260 N N . ARG A 1 162 ? -23.281 -9.281 4.93 1 97.69 162 ARG A N 1
ATOM 1261 C CA . ARG A 1 162 ? -23.328 -7.859 5.254 1 97.69 162 ARG A CA 1
ATOM 1262 C C . ARG A 1 162 ? -21.938 -7.281 5.418 1 97.69 162 ARG A C 1
ATOM 1264 O O . ARG A 1 162 ? -21.156 -7.75 6.254 1 97.69 162 ARG A O 1
ATOM 1271 N N . ILE A 1 163 ? -21.641 -6.223 4.672 1 97.88 163 ILE A N 1
ATOM 1272 C CA . ILE A 1 163 ? -20.297 -5.645 4.672 1 97.88 163 ILE A CA 1
ATOM 1273 C C . ILE A 1 163 ? -20.328 -4.254 5.301 1 97.88 163 ILE A C 1
ATOM 1275 O O . ILE A 1 163 ? -19.312 -3.76 5.793 1 97.88 163 ILE A O 1
ATOM 1279 N N . GLU A 1 164 ? -21.438 -3.598 5.367 1 96.88 164 GLU A N 1
ATOM 1280 C CA . GLU A 1 164 ? -21.594 -2.205 5.777 1 96.88 164 GLU A CA 1
ATOM 1281 C C . GLU A 1 164 ? -20.969 -1.961 7.152 1 96.88 164 GLU A C 1
ATOM 1283 O O . GLU A 1 164 ? -21.281 -2.656 8.117 1 96.88 164 GLU A O 1
ATOM 1288 N N . ARG A 1 165 ? -20.078 -0.995 7.277 1 95.31 165 ARG A N 1
ATOM 1289 C CA . ARG A 1 165 ? -19.438 -0.496 8.492 1 95.31 165 ARG A CA 1
ATOM 1290 C C . ARG A 1 165 ? -18.547 -1.561 9.109 1 95.31 165 ARG A C 1
ATOM 1292 O O . ARG A 1 165 ? -18.156 -1.451 10.273 1 95.31 165 ARG A O 1
ATOM 1299 N N . ARG A 1 166 ? -18.234 -2.654 8.312 1 97.69 166 ARG A N 1
ATOM 1300 C CA . ARG A 1 166 ? -17.328 -3.703 8.75 1 97.69 166 ARG A CA 1
ATOM 1301 C C . ARG A 1 166 ? -16.016 -3.65 7.973 1 97.69 166 ARG A C 1
ATOM 1303 O O . ARG A 1 166 ? -15.93 -3.006 6.926 1 97.69 166 ARG A O 1
ATOM 1310 N N . HIS A 1 167 ? -15 -4.258 8.578 1 98.06 167 HIS A N 1
ATOM 1311 C CA . HIS A 1 167 ? -13.773 -4.461 7.816 1 98.06 167 HIS A CA 1
ATOM 1312 C C . HIS A 1 167 ? -13.938 -5.586 6.797 1 98.06 167 HIS A C 1
ATOM 1314 O O . HIS A 1 167 ? -14.695 -6.531 7.027 1 98.06 167 HIS A O 1
ATOM 1320 N N . ALA A 1 168 ? -13.359 -5.441 5.711 1 98.69 168 ALA A N 1
ATOM 1321 C CA . ALA A 1 168 ? -13.281 -6.5 4.711 1 98.69 168 ALA A CA 1
ATOM 1322 C C . ALA A 1 168 ? -11.836 -6.891 4.43 1 98.69 168 ALA A C 1
ATOM 1324 O O . ALA A 1 168 ? -10.992 -6.031 4.16 1 98.69 168 ALA A O 1
ATOM 1325 N N . LEU A 1 169 ? -11.562 -8.133 4.582 1 98.56 169 LEU A N 1
ATOM 1326 C CA . LEU A 1 169 ? -10.25 -8.664 4.242 1 98.56 169 LEU A CA 1
ATOM 1327 C C . LEU A 1 169 ? -10.289 -9.398 2.9 1 98.56 169 LEU A C 1
ATOM 1329 O O . LEU A 1 169 ? -10.977 -10.414 2.764 1 98.56 169 LEU A O 1
ATOM 1333 N N . ILE A 1 170 ? -9.586 -8.867 1.951 1 98.62 170 ILE A N 1
ATOM 1334 C CA . ILE A 1 170 ? -9.484 -9.477 0.627 1 98.62 170 ILE A CA 1
ATOM 1335 C C . ILE A 1 170 ? -8.188 -10.281 0.523 1 98.62 170 ILE A C 1
ATOM 1337 O O . ILE A 1 170 ? -7.098 -9.734 0.67 1 98.62 170 ILE A O 1
ATOM 1341 N N . VAL A 1 171 ? -8.32 -11.531 0.227 1 98.12 171 VAL A N 1
ATOM 1342 C CA . VAL A 1 171 ? -7.164 -12.414 0.19 1 98.12 171 VAL A CA 1
ATOM 1343 C C . VAL A 1 171 ? -6.961 -12.945 -1.229 1 98.12 171 VAL A C 1
ATOM 1345 O O . VAL A 1 171 ? -7.883 -13.5 -1.829 1 98.12 171 VAL A O 1
ATOM 1348 N N . VAL A 1 172 ? -5.801 -12.711 -1.725 1 96.12 172 VAL A N 1
ATOM 1349 C CA . VAL A 1 172 ? -5.348 -13.234 -3.008 1 96.12 172 VAL A CA 1
ATOM 1350 C C . VAL A 1 172 ? -4.133 -14.141 -2.797 1 96.12 172 VAL A C 1
ATOM 1352 O O . VAL A 1 172 ? -3.303 -13.875 -1.924 1 96.12 172 VAL A O 1
ATOM 1355 N N . ARG A 1 173 ? -4.07 -15.195 -3.568 1 91.25 173 ARG A N 1
ATOM 1356 C CA . ARG A 1 173 ? -2.918 -16.094 -3.482 1 91.25 173 ARG A CA 1
ATOM 1357 C C . ARG A 1 173 ? -1.717 -15.508 -4.223 1 91.25 173 ARG A C 1
ATOM 1359 O O . ARG A 1 173 ? -1.353 -15.992 -5.297 1 91.25 173 ARG A O 1
ATOM 1366 N N . GLY A 1 174 ? -1.113 -14.555 -3.613 1 88.25 174 GLY A N 1
ATOM 1367 C CA . GLY A 1 174 ? 0.098 -13.945 -4.141 1 88.25 174 GLY A CA 1
ATOM 1368 C C . GLY A 1 174 ? 1.359 -14.43 -3.451 1 88.25 174 GLY A C 1
ATOM 1369 O O . GLY A 1 174 ? 1.321 -15.398 -2.689 1 88.25 174 GLY A O 1
ATOM 1370 N N . TYR A 1 175 ? 2.428 -13.789 -3.865 1 84.81 175 TYR A N 1
ATOM 1371 C CA . TYR A 1 175 ? 3.705 -14.141 -3.254 1 84.81 175 TYR A CA 1
ATOM 1372 C C . TYR A 1 175 ? 3.684 -13.875 -1.754 1 84.81 175 TYR A C 1
ATOM 1374 O O . TYR A 1 175 ? 3.178 -12.844 -1.309 1 84.81 175 TYR A O 1
ATOM 1382 N N . ASN A 1 176 ? 4.055 -14.711 -0.928 1 86.94 176 ASN A N 1
ATOM 1383 C CA . ASN A 1 176 ? 4.211 -14.617 0.52 1 86.94 176 ASN A CA 1
ATOM 1384 C C . ASN A 1 176 ? 2.859 -14.516 1.222 1 86.94 176 ASN A C 1
ATOM 1386 O O . ASN A 1 176 ? 2.77 -13.977 2.328 1 86.94 176 ASN A O 1
ATOM 1390 N N . TYR A 1 177 ? 1.821 -14.984 0.583 1 89.62 177 TYR A N 1
ATOM 1391 C CA . TYR A 1 177 ? 0.5 -14.82 1.179 1 89.62 177 TYR A CA 1
ATOM 1392 C C . TYR A 1 177 ? 0.395 -15.578 2.494 1 89.62 177 TYR A C 1
ATOM 1394 O O . TYR A 1 177 ? -0.287 -15.141 3.422 1 89.62 177 TYR A O 1
ATOM 1402 N N . LYS A 1 178 ? 1.109 -16.703 2.613 1 90.75 178 LYS A N 1
ATOM 1403 C CA . LYS A 1 178 ? 1.025 -17.516 3.832 1 90.75 178 LYS A CA 1
ATOM 1404 C C . LYS A 1 178 ? 1.628 -16.766 5.02 1 90.75 178 LYS A C 1
ATOM 1406 O O . LYS A 1 178 ? 1.012 -16.688 6.086 1 90.75 178 LYS A O 1
ATOM 1411 N N . GLU A 1 179 ? 2.787 -16.25 4.797 1 90.44 179 GLU A N 1
ATOM 1412 C CA . GLU A 1 179 ? 3.459 -15.484 5.848 1 90.44 179 GLU A CA 1
ATOM 1413 C C . GLU A 1 179 ? 2.662 -14.242 6.23 1 90.44 179 GLU A C 1
ATOM 1415 O O . GLU A 1 179 ? 2.529 -13.93 7.414 1 90.44 179 GLU A O 1
ATOM 1420 N N . ASP A 1 180 ? 2.096 -13.633 5.277 1 92.56 180 ASP A N 1
ATOM 1421 C CA . ASP A 1 180 ? 1.319 -12.422 5.523 1 92.56 180 ASP A CA 1
ATOM 1422 C C . ASP A 1 180 ? 0.036 -12.734 6.289 1 92.56 180 ASP A C 1
ATOM 1424 O O . ASP A 1 180 ? -0.347 -12 7.199 1 92.56 180 ASP A O 1
ATOM 1428 N N . LEU A 1 181 ? -0.603 -13.812 5.891 1 93.44 181 LEU A N 1
ATOM 1429 C CA . LEU A 1 181 ? -1.821 -14.227 6.578 1 93.44 181 LEU A CA 1
ATOM 1430 C C . LEU A 1 181 ? -1.531 -14.578 8.039 1 93.44 181 LEU A C 1
ATOM 1432 O O . LEU A 1 181 ? -2.309 -14.227 8.93 1 93.44 181 LEU A O 1
ATOM 1436 N N . ARG A 1 182 ? -0.459 -15.234 8.25 1 89.94 182 ARG A N 1
ATOM 1437 C CA . ARG A 1 182 ? -0.054 -15.578 9.617 1 89.94 182 ARG A CA 1
ATOM 1438 C C . ARG A 1 182 ? 0.208 -14.32 10.438 1 89.94 182 ARG A C 1
ATOM 1440 O O . ARG A 1 182 ? -0.14 -14.266 11.617 1 89.94 182 ARG A O 1
ATOM 1447 N N . ALA A 1 183 ? 0.77 -13.383 9.805 1 87.69 183 ALA A N 1
ATOM 1448 C CA . ALA A 1 183 ? 1.155 -12.148 10.484 1 87.69 183 ALA A CA 1
ATOM 1449 C C . ALA A 1 183 ? -0.073 -11.383 10.953 1 87.69 183 ALA A C 1
ATOM 1451 O O . ALA A 1 183 ? -0.006 -10.633 11.938 1 87.69 183 ALA A O 1
ATOM 1452 N N . ILE A 1 184 ? -1.255 -11.578 10.312 1 91.56 184 ILE A N 1
ATOM 1453 C CA . ILE A 1 184 ? -2.4 -10.758 10.68 1 91.56 184 ILE A CA 1
ATOM 1454 C C . ILE A 1 184 ? -3.473 -11.625 11.336 1 91.56 184 ILE A C 1
ATOM 1456 O O . ILE A 1 184 ? -4.656 -11.273 11.328 1 91.56 184 ILE A O 1
ATOM 1460 N N . ARG A 1 185 ? -3.123 -12.75 11.812 1 90.12 185 ARG A N 1
ATOM 1461 C CA . ARG A 1 185 ? -4.062 -13.68 12.43 1 90.12 185 ARG A CA 1
ATOM 1462 C C . ARG A 1 185 ? -4.805 -13.016 13.586 1 90.12 185 ARG A C 1
ATOM 1464 O O . ARG A 1 185 ? -6.004 -13.227 13.766 1 90.12 185 ARG A O 1
ATOM 1471 N N . THR A 1 186 ? -4.117 -12.273 14.406 1 85.19 186 THR A N 1
ATOM 1472 C CA . THR A 1 186 ? -4.723 -11.594 15.547 1 85.19 186 THR A CA 1
ATOM 1473 C C . THR A 1 186 ? -5.766 -10.586 15.078 1 85.19 186 THR A C 1
ATOM 1475 O O . THR A 1 186 ? -6.836 -10.461 15.68 1 85.19 186 THR A O 1
ATOM 1478 N N . TYR A 1 187 ? -5.43 -9.883 14.062 1 91.12 187 TYR A N 1
ATOM 1479 C CA . TYR A 1 187 ? -6.375 -8.945 13.477 1 91.12 187 TYR A CA 1
ATOM 1480 C C . TYR A 1 187 ? -7.656 -9.648 13.047 1 91.12 187 TYR A C 1
ATOM 1482 O O . TYR A 1 187 ? -8.758 -9.172 13.312 1 91.12 187 TYR A O 1
ATOM 1490 N N . ILE A 1 188 ? -7.484 -10.797 12.406 1 94.75 188 ILE A N 1
ATOM 1491 C CA . ILE A 1 188 ? -8.641 -11.547 11.914 1 94.75 188 ILE A CA 1
ATOM 1492 C C . ILE A 1 188 ? -9.5 -11.984 13.094 1 94.75 188 ILE A C 1
ATOM 1494 O O . ILE A 1 188 ? -10.734 -11.867 13.047 1 94.75 188 ILE A O 1
ATOM 1498 N N . ARG A 1 189 ? -8.891 -12.414 14.086 1 90.25 189 ARG A N 1
ATOM 1499 C CA . ARG A 1 189 ? -9.594 -12.914 15.258 1 90.25 189 ARG A CA 1
ATOM 1500 C C . ARG A 1 189 ? -10.328 -11.797 15.984 1 90.25 189 ARG A C 1
ATOM 1502 O O . ARG A 1 189 ? -11.469 -11.961 16.406 1 90.25 189 ARG A O 1
ATOM 1509 N N . GLU A 1 190 ? -9.734 -10.672 16.078 1 88.06 190 GLU A N 1
ATOM 1510 C CA . GLU A 1 190 ? -10.25 -9.586 16.906 1 88.06 190 GLU A CA 1
ATOM 1511 C C . GLU A 1 190 ? -11.289 -8.758 16.156 1 88.06 190 GLU A C 1
ATOM 1513 O O . GLU A 1 190 ? -12.305 -8.359 16.734 1 88.06 190 GLU A O 1
ATOM 1518 N N . MET A 1 191 ? -11.07 -8.547 14.93 1 92.81 191 MET A N 1
ATOM 1519 C CA . MET A 1 191 ? -11.93 -7.625 14.188 1 92.81 191 MET A CA 1
ATOM 1520 C C . MET A 1 191 ? -13.016 -8.383 13.438 1 92.81 191 MET A C 1
ATOM 1522 O O . MET A 1 191 ? -14 -7.785 12.992 1 92.81 191 MET A O 1
ATOM 1526 N N . ARG A 1 192 ? -12.75 -9.664 13.203 1 95.81 192 ARG A N 1
ATOM 1527 C CA . ARG A 1 192 ? -13.695 -10.523 12.5 1 95.81 192 ARG A CA 1
ATOM 1528 C C . ARG A 1 192 ? -14.172 -9.867 11.211 1 95.81 192 ARG A C 1
ATOM 1530 O O . ARG A 1 192 ? -15.375 -9.727 10.984 1 95.81 192 ARG A O 1
ATOM 1537 N N . PRO A 1 193 ? -13.242 -9.523 10.406 1 98.19 193 PRO A N 1
ATOM 1538 C CA . PRO A 1 193 ? -13.617 -8.891 9.141 1 98.19 193 PRO A CA 1
ATOM 1539 C C . PRO A 1 193 ? -14.398 -9.828 8.219 1 98.19 193 PRO A C 1
ATOM 1541 O O . PRO A 1 193 ? -14.391 -11.047 8.422 1 98.19 193 PRO A O 1
ATOM 1544 N N . VAL A 1 194 ? -15.109 -9.242 7.281 1 98.75 194 VAL A N 1
ATOM 1545 C CA . VAL A 1 194 ? -15.672 -10.047 6.195 1 98.75 194 VAL A CA 1
ATOM 1546 C C . VAL A 1 194 ? -14.539 -10.641 5.359 1 98.75 194 VAL A C 1
ATOM 1548 O O . VAL A 1 194 ? -13.672 -9.914 4.867 1 98.75 194 VAL A O 1
ATOM 1551 N N . LEU A 1 195 ? -14.555 -11.922 5.219 1 98.81 195 LEU A N 1
ATOM 1552 C CA . LEU A 1 195 ? -13.492 -12.609 4.492 1 98.81 195 LEU A CA 1
ATOM 1553 C C . LEU A 1 195 ? -13.867 -12.797 3.025 1 98.81 195 LEU A C 1
ATOM 1555 O O . LEU A 1 195 ? -14.805 -13.523 2.709 1 98.81 195 LEU A O 1
ATOM 1559 N N . ILE A 1 196 ? -13.141 -12.164 2.156 1 98.88 196 ILE A N 1
ATOM 1560 C CA . ILE A 1 196 ? -13.359 -12.258 0.717 1 98.88 196 ILE A CA 1
ATOM 1561 C C . ILE A 1 196 ? -12.164 -12.945 0.053 1 98.88 196 ILE A C 1
ATOM 1563 O O . ILE A 1 196 ? -11.055 -12.414 0.056 1 98.88 196 ILE A O 1
ATOM 1567 N N . GLY A 1 197 ? -12.375 -14.078 -0.48 1 98.56 197 GLY A N 1
ATOM 1568 C CA . GLY A 1 197 ? -11.352 -14.789 -1.23 1 98.56 197 GLY A CA 1
ATOM 1569 C C . GLY A 1 197 ? -11.469 -14.586 -2.73 1 98.56 197 GLY A C 1
ATOM 1570 O O . GLY A 1 197 ? -12.531 -14.805 -3.311 1 98.56 197 GLY A O 1
ATOM 1571 N N . VAL A 1 198 ? -10.391 -14.172 -3.35 1 97.88 198 VAL A N 1
ATOM 1572 C CA . VAL A 1 198 ? -10.359 -14.023 -4.801 1 97.88 198 VAL A CA 1
ATOM 1573 C C . VAL A 1 198 ? -9.75 -15.281 -5.434 1 97.88 198 VAL A C 1
ATOM 1575 O O . VAL A 1 198 ? -8.547 -15.531 -5.297 1 97.88 198 VAL A O 1
ATOM 1578 N N . ASP A 1 199 ? -10.508 -16 -6.102 1 93.75 199 ASP A N 1
ATOM 1579 C CA . ASP A 1 199 ? -10.094 -17.266 -6.719 1 93.75 199 ASP A CA 1
ATOM 1580 C C . ASP A 1 199 ? -9.32 -18.125 -5.73 1 93.75 199 ASP A C 1
ATOM 1582 O O . ASP A 1 199 ? -9.82 -18.453 -4.656 1 93.75 199 ASP A O 1
ATOM 1586 N N . GLY A 1 200 ? -8.094 -18.375 -6.055 1 92.75 200 GLY A N 1
ATOM 1587 C CA . GLY A 1 200 ? -7.281 -19.219 -5.191 1 92.75 200 GLY A CA 1
ATOM 1588 C C . GLY A 1 200 ? -7.113 -18.641 -3.795 1 92.75 200 GLY A C 1
ATOM 1589 O O . GLY A 1 200 ? -6.75 -19.359 -2.863 1 92.75 200 GLY A O 1
ATOM 1590 N N . GLY A 1 201 ? -7.441 -17.375 -3.643 1 96.19 201 GLY A N 1
ATOM 1591 C CA . GLY A 1 201 ? -7.398 -16.781 -2.32 1 96.19 201 GLY A CA 1
ATOM 1592 C C . GLY A 1 201 ? -8.383 -17.391 -1.351 1 96.19 201 GLY A C 1
ATOM 1593 O O . GLY A 1 201 ? -8.156 -17.406 -0.139 1 96.19 201 GLY A O 1
ATOM 1594 N N . ALA A 1 202 ? -9.461 -17.922 -1.888 1 97.75 202 ALA A N 1
ATOM 1595 C CA . ALA A 1 202 ? -10.43 -18.625 -1.052 1 97.75 202 ALA A CA 1
ATOM 1596 C C . ALA A 1 202 ? -9.82 -19.891 -0.455 1 97.75 202 ALA A C 1
ATOM 1598 O O . ALA A 1 202 ? -10.07 -20.219 0.709 1 97.75 202 ALA A O 1
ATOM 1599 N N . ASP A 1 203 ? -9.047 -20.547 -1.218 1 95.19 203 ASP A N 1
ATOM 1600 C CA . ASP A 1 203 ? -8.367 -21.75 -0.732 1 95.19 203 ASP A CA 1
ATOM 1601 C C . ASP A 1 203 ? -7.328 -21.391 0.329 1 95.19 203 ASP A C 1
ATOM 1603 O O . ASP A 1 203 ? -7.109 -22.156 1.27 1 95.19 203 ASP A O 1
ATOM 1607 N N . ALA A 1 204 ? -6.707 -20.281 0.124 1 94.94 204 ALA A N 1
ATOM 1608 C CA . ALA A 1 204 ? -5.742 -19.812 1.118 1 94.94 204 ALA A CA 1
ATOM 1609 C C . ALA A 1 204 ? -6.41 -19.625 2.477 1 94.94 204 ALA A C 1
ATOM 1611 O O . ALA A 1 204 ? -5.844 -19.984 3.512 1 94.94 204 ALA A O 1
ATOM 1612 N N . LEU A 1 205 ? -7.586 -19.062 2.459 1 97.62 205 LEU A N 1
ATOM 1613 C CA . LEU A 1 205 ? -8.344 -18.875 3.693 1 97.62 205 LEU A CA 1
ATOM 1614 C C . LEU A 1 205 ? -8.648 -20.219 4.348 1 97.62 205 LEU A C 1
ATOM 1616 O O . LEU A 1 205 ? -8.422 -20.391 5.547 1 97.62 205 LEU A O 1
ATOM 1620 N N . LEU A 1 206 ? -9.039 -21.156 3.572 1 97.12 206 LEU A N 1
ATOM 1621 C CA . LEU A 1 206 ? -9.375 -22.469 4.098 1 97.12 206 LEU A CA 1
ATOM 1622 C C . LEU A 1 206 ? -8.148 -23.141 4.711 1 97.12 206 LEU A C 1
ATOM 1624 O O . LEU A 1 206 ? -8.25 -23.781 5.758 1 97.12 206 LEU A O 1
ATOM 1628 N N . GLU A 1 207 ? -7.055 -22.953 4.039 1 94.06 207 GLU A N 1
ATOM 1629 C CA . GLU A 1 207 ? -5.805 -23.531 4.516 1 94.06 207 GLU A CA 1
ATOM 1630 C C . GLU A 1 207 ? -5.488 -23.078 5.938 1 94.06 207 GLU A C 1
ATOM 1632 O O . GLU A 1 207 ? -4.855 -23.797 6.703 1 94.06 207 GLU A O 1
ATOM 1637 N N . PHE A 1 208 ? -5.934 -21.922 6.238 1 94.88 208 PHE A N 1
ATOM 1638 C CA . PHE A 1 208 ? -5.641 -21.359 7.551 1 94.88 208 PHE A CA 1
ATOM 1639 C C . PHE A 1 208 ? -6.824 -21.531 8.492 1 94.88 208 PHE A C 1
ATOM 1641 O O . PHE A 1 208 ? -6.855 -20.953 9.578 1 94.88 208 PHE A O 1
ATOM 1648 N N . GLY A 1 209 ? -7.809 -22.25 8.039 1 96.31 209 GLY A N 1
ATOM 1649 C CA . GLY A 1 209 ? -8.938 -22.594 8.891 1 96.31 209 GLY A CA 1
ATOM 1650 C C . GLY A 1 209 ? -10.047 -21.562 8.852 1 96.31 209 GLY A C 1
ATOM 1651 O O . GLY A 1 209 ? -10.961 -21.594 9.68 1 96.31 209 GLY A O 1
ATOM 1652 N N . TYR A 1 210 ? -10.023 -20.672 7.914 1 97.62 210 TYR A N 1
ATOM 1653 C CA . TYR A 1 210 ? -11.07 -19.672 7.777 1 97.62 210 TYR A CA 1
ATOM 1654 C C . TYR A 1 210 ? -12.039 -20.031 6.66 1 97.62 210 TYR A C 1
ATOM 1656 O O . TYR A 1 210 ? -11.625 -20.578 5.629 1 97.62 210 TYR A O 1
ATOM 1664 N N . THR A 1 211 ? -13.234 -19.75 6.852 1 97.94 211 THR A N 1
ATOM 1665 C CA . THR A 1 211 ? -14.234 -19.922 5.809 1 97.94 211 THR A CA 1
ATOM 1666 C C . THR A 1 211 ? -14.5 -18.609 5.094 1 97.94 211 THR A C 1
ATOM 1668 O O . THR A 1 211 ? -14.852 -17.609 5.73 1 97.94 211 THR A O 1
ATOM 1671 N N . PRO A 1 212 ? -14.391 -18.625 3.828 1 98.31 212 PRO A N 1
ATOM 1672 C CA . PRO A 1 212 ? -14.688 -17.391 3.111 1 98.31 212 PRO A CA 1
ATOM 1673 C C . PRO A 1 212 ? -16.156 -17 3.182 1 98.31 212 PRO A C 1
ATOM 1675 O O . PRO A 1 212 ? -17.031 -17.859 3.061 1 98.31 212 PRO A O 1
ATOM 1678 N N . ASP A 1 213 ? -16.453 -15.727 3.434 1 98.81 213 ASP A N 1
ATOM 1679 C CA . ASP A 1 213 ? -17.812 -15.203 3.328 1 98.81 213 ASP A CA 1
ATOM 1680 C C . ASP A 1 213 ? -18.219 -15.031 1.868 1 98.81 213 ASP A C 1
ATOM 1682 O O . ASP A 1 213 ? -19.359 -15.32 1.498 1 98.81 213 ASP A O 1
ATOM 1686 N N . ILE A 1 214 ? -17.297 -14.578 1.07 1 98.75 214 ILE A N 1
ATOM 1687 C CA . ILE A 1 214 ? -17.531 -14.312 -0.345 1 98.75 214 ILE A CA 1
ATOM 1688 C C . ILE A 1 214 ? -16.359 -14.836 -1.169 1 98.75 214 ILE A C 1
ATOM 1690 O O . ILE A 1 214 ? -15.195 -14.633 -0.803 1 98.75 214 ILE A O 1
ATOM 1694 N N . VAL A 1 215 ? -16.609 -15.523 -2.219 1 98.69 215 VAL A N 1
ATOM 1695 C CA . VAL A 1 215 ? -15.617 -15.852 -3.23 1 98.69 215 VAL A CA 1
ATOM 1696 C C . VAL A 1 215 ? -15.875 -15.047 -4.496 1 98.69 215 VAL A C 1
ATOM 1698 O O . VAL A 1 215 ? -17 -15.016 -5.004 1 98.69 215 VAL A O 1
ATOM 1701 N N . VAL A 1 216 ? -14.867 -14.328 -4.93 1 98.25 216 VAL A N 1
ATOM 1702 C CA . VAL A 1 216 ? -14.961 -13.508 -6.133 1 98.25 216 VAL A CA 1
ATOM 1703 C C . VAL A 1 216 ? -13.953 -13.984 -7.168 1 98.25 216 VAL A C 1
ATOM 1705 O O . VAL A 1 216 ? -12.797 -14.258 -6.836 1 98.25 216 VAL A O 1
ATOM 1708 N N . GLY A 1 217 ? -14.352 -14.109 -8.383 1 97 217 GLY A N 1
ATOM 1709 C CA . GLY A 1 217 ? -13.375 -14.414 -9.414 1 97 217 GLY A CA 1
ATOM 1710 C C . GLY A 1 217 ? -13.984 -15.062 -10.641 1 97 217 GLY A C 1
ATOM 1711 O O . GLY A 1 217 ? -15.195 -14.969 -10.859 1 97 217 GLY A O 1
ATOM 1712 N N . ASP A 1 218 ? -13.164 -15.586 -11.508 1 93.25 218 ASP A N 1
ATOM 1713 C CA . ASP A 1 218 ? -13.625 -16.328 -12.672 1 93.25 218 ASP A CA 1
ATOM 1714 C C . ASP A 1 218 ? -13.625 -17.828 -12.398 1 93.25 218 ASP A C 1
ATOM 1716 O O . ASP A 1 218 ? -13.859 -18.641 -13.305 1 93.25 218 ASP A O 1
ATOM 1720 N N . MET A 1 219 ? -13.32 -18.297 -11.273 1 91.5 219 MET A N 1
ATOM 1721 C CA . MET A 1 219 ? -13.492 -19.641 -10.703 1 91.5 219 MET A CA 1
ATOM 1722 C C . MET A 1 219 ? -12.508 -20.625 -11.328 1 91.5 219 MET A C 1
ATOM 1724 O O . MET A 1 219 ? -12.711 -21.828 -11.258 1 91.5 219 MET A O 1
ATOM 1728 N N . ASP A 1 220 ? -11.414 -20.109 -11.906 1 84.81 220 ASP A N 1
ATOM 1729 C CA . ASP A 1 220 ? -10.508 -21.016 -12.609 1 84.81 220 ASP A CA 1
ATOM 1730 C C . ASP A 1 220 ? -9.484 -21.625 -11.648 1 84.81 220 ASP A C 1
ATOM 1732 O O . ASP A 1 220 ? -8.914 -22.672 -11.93 1 84.81 220 ASP A O 1
ATOM 1736 N N . SER A 1 221 ? -9.281 -20.953 -10.547 1 85.81 221 SER A N 1
ATOM 1737 C CA . SER A 1 221 ? -8.203 -21.422 -9.688 1 85.81 221 SER A CA 1
ATOM 1738 C C . SER A 1 221 ? -8.695 -21.719 -8.281 1 85.81 221 SER A C 1
ATOM 1740 O O . SER A 1 221 ? -7.898 -21.891 -7.355 1 85.81 221 SER A O 1
ATOM 1742 N N . VAL A 1 222 ? -9.977 -21.75 -8.102 1 93.19 222 VAL A N 1
ATOM 1743 C CA . VAL A 1 222 ? -10.547 -22 -6.785 1 93.19 222 VAL A CA 1
ATOM 1744 C C . VAL A 1 222 ? -11.031 -23.453 -6.703 1 93.19 222 VAL A C 1
ATOM 1746 O O . VAL A 1 222 ? -11.539 -24 -7.684 1 93.19 222 VAL A O 1
ATOM 1749 N N . SER A 1 223 ? -10.891 -24.047 -5.574 1 93.19 223 SER A N 1
ATOM 1750 C CA . SER A 1 223 ? -11.305 -25.438 -5.375 1 93.19 223 SER A CA 1
ATOM 1751 C C . SER A 1 223 ? -12.812 -25.547 -5.234 1 93.19 223 SER A C 1
ATOM 1753 O O . SER A 1 223 ? -13.492 -24.562 -4.91 1 93.19 223 SER A O 1
ATOM 1755 N N . ASP A 1 224 ? -13.281 -26.766 -5.449 1 95.94 224 ASP A N 1
ATOM 1756 C CA . ASP A 1 224 ? -14.695 -27.047 -5.223 1 95.94 224 ASP A CA 1
ATOM 1757 C C . ASP A 1 224 ? -15.07 -26.859 -3.754 1 95.94 224 ASP A C 1
ATOM 1759 O O . ASP A 1 224 ? -16.156 -26.359 -3.443 1 95.94 224 ASP A O 1
ATOM 1763 N N . GLU A 1 225 ? -14.195 -27.25 -2.955 1 96.62 225 GLU A N 1
ATOM 1764 C CA . GLU A 1 225 ? -14.438 -27.141 -1.52 1 96.62 225 GLU A CA 1
ATOM 1765 C C . GLU A 1 225 ? -14.664 -25.703 -1.101 1 96.62 225 GLU A C 1
ATOM 1767 O O . GLU A 1 225 ? -15.609 -25.391 -0.365 1 96.62 225 GLU A O 1
ATOM 1772 N N . ALA A 1 226 ? -13.859 -24.812 -1.583 1 97.12 226 ALA A N 1
ATOM 1773 C CA . ALA A 1 226 ? -13.984 -23.406 -1.246 1 97.12 226 ALA A CA 1
ATOM 1774 C C . ALA A 1 226 ? -15.305 -22.828 -1.748 1 97.12 226 ALA A C 1
ATOM 1776 O O . ALA A 1 226 ? -15.961 -22.062 -1.044 1 97.12 226 ALA A O 1
ATOM 1777 N N . LEU A 1 227 ? -15.703 -23.234 -2.895 1 97.81 227 LEU A N 1
ATOM 1778 C CA . LEU A 1 227 ? -16.953 -22.766 -3.479 1 97.81 227 LEU A CA 1
ATOM 1779 C C . LEU A 1 227 ? -18.156 -23.266 -2.682 1 97.81 227 LEU A C 1
ATOM 1781 O O . LEU A 1 227 ? -19.125 -22.531 -2.465 1 97.81 227 LEU A O 1
ATOM 1785 N N . ARG A 1 228 ? -18.078 -24.453 -2.25 1 97.69 228 ARG A N 1
ATOM 1786 C CA . ARG A 1 228 ? -19.188 -25.062 -1.513 1 97.69 228 ARG A CA 1
ATOM 1787 C C . ARG A 1 228 ? -19.328 -24.438 -0.128 1 97.69 228 ARG A C 1
ATOM 1789 O O . ARG A 1 228 ? -20.438 -24.312 0.396 1 97.69 228 ARG A O 1
ATOM 1796 N N . ARG A 1 229 ? -18.266 -24.016 0.397 1 97.69 229 ARG A N 1
ATOM 1797 C CA . ARG A 1 229 ? -18.266 -23.516 1.769 1 97.69 229 ARG A CA 1
ATOM 1798 C C . ARG A 1 229 ? -18.578 -22.031 1.806 1 97.69 229 ARG A C 1
ATOM 1800 O O . ARG A 1 229 ? -18.984 -21.5 2.844 1 97.69 229 ARG A O 1
ATOM 1807 N N . ALA A 1 230 ? -18.406 -21.359 0.771 1 98 230 ALA A N 1
ATOM 1808 C CA . ALA A 1 230 ? -18.609 -19.922 0.73 1 98 230 ALA A CA 1
ATOM 1809 C C . ALA A 1 230 ? -20.078 -19.562 0.904 1 98 230 ALA A C 1
ATOM 1811 O O . ALA A 1 230 ? -20.969 -20.281 0.421 1 98 230 ALA A O 1
ATOM 1812 N N . ARG A 1 231 ? -20.328 -18.469 1.562 1 97.75 231 ARG A N 1
ATOM 1813 C CA . ARG A 1 231 ? -21.703 -18 1.729 1 97.75 231 ARG A CA 1
ATOM 1814 C C . ARG A 1 231 ? -22.219 -17.359 0.442 1 97.75 231 ARG A C 1
ATOM 1816 O O . ARG A 1 231 ? -23.391 -17.5 0.105 1 97.75 231 ARG A O 1
ATOM 1823 N N . ASP A 1 232 ? -21.375 -16.594 -0.177 1 98.56 232 ASP A N 1
ATOM 1824 C CA . ASP A 1 232 ? -21.703 -15.961 -1.451 1 98.56 232 ASP A CA 1
ATOM 1825 C C . ASP A 1 232 ? -20.625 -16.25 -2.496 1 98.56 232 ASP A C 1
ATOM 1827 O O . ASP A 1 232 ? -19.438 -16.344 -2.164 1 98.56 232 ASP A O 1
ATOM 1831 N N . ILE A 1 233 ? -21.094 -16.422 -3.736 1 98.56 233 ILE A N 1
ATOM 1832 C CA . ILE A 1 233 ? -20.172 -16.547 -4.867 1 98.56 233 ILE A CA 1
ATOM 1833 C C . ILE A 1 233 ? -20.484 -15.477 -5.906 1 98.56 233 ILE A C 1
ATOM 1835 O O . ILE A 1 233 ? -21.609 -15.344 -6.359 1 98.56 233 ILE A O 1
ATOM 1839 N N . VAL A 1 234 ? -19.484 -14.672 -6.227 1 98.19 234 VAL A N 1
ATOM 1840 C CA . VAL A 1 234 ? -19.609 -13.617 -7.227 1 98.19 234 VAL A CA 1
ATOM 1841 C C . VAL A 1 234 ? -18.719 -13.938 -8.43 1 98.19 234 VAL A C 1
ATOM 1843 O O . VAL A 1 234 ? -17.5 -13.852 -8.336 1 98.19 234 VAL A O 1
ATOM 1846 N N . VAL A 1 235 ? -19.328 -14.188 -9.539 1 98.12 235 VAL A N 1
ATOM 1847 C CA . VAL A 1 235 ? -18.594 -14.523 -10.75 1 98.12 235 VAL A CA 1
ATOM 1848 C C . VAL A 1 235 ? -18.266 -13.258 -11.539 1 98.12 235 VAL A C 1
ATOM 1850 O O . VAL A 1 235 ? -19.172 -12.492 -11.883 1 98.12 235 VAL A O 1
ATOM 1853 N N . HIS A 1 236 ? -16.984 -13.039 -11.727 1 97.31 236 HIS A N 1
ATOM 1854 C CA . HIS A 1 236 ? -16.5 -11.891 -12.484 1 97.31 236 HIS A CA 1
ATOM 1855 C C . HIS A 1 236 ? -16.75 -12.07 -13.977 1 97.31 236 HIS A C 1
ATOM 1857 O O . HIS A 1 236 ? -16.219 -12.992 -14.594 1 97.31 236 HIS A O 1
ATOM 1863 N N . ALA A 1 237 ? -17.531 -11.227 -14.562 1 95.06 237 ALA A N 1
ATOM 1864 C CA . ALA A 1 237 ? -17.891 -11.312 -15.977 1 95.06 237 ALA A CA 1
ATOM 1865 C C . ALA A 1 237 ? -17.156 -10.25 -16.797 1 95.06 237 ALA A C 1
ATOM 1867 O O . ALA A 1 237 ? -16.719 -9.234 -16.25 1 95.06 237 ALA A O 1
ATOM 1868 N N . TYR A 1 238 ? -17.031 -10.516 -18.031 1 90.75 238 TYR A N 1
ATOM 1869 C CA . TYR A 1 238 ? -16.531 -9.508 -18.953 1 90.75 238 TYR A CA 1
ATOM 1870 C C . TYR A 1 238 ? -17.531 -8.367 -19.109 1 90.75 238 TYR A C 1
ATOM 1872 O O . TYR A 1 238 ? -18.719 -8.523 -18.812 1 90.75 238 TYR A O 1
ATOM 1880 N N . PRO A 1 239 ? -16.922 -7.25 -19.609 1 85.94 239 PRO A N 1
ATOM 1881 C CA . PRO A 1 239 ? -17.859 -6.145 -19.844 1 85.94 239 PRO A CA 1
ATOM 1882 C C . PRO A 1 239 ? -18.984 -6.512 -20.797 1 85.94 239 PRO A C 1
ATOM 1884 O O . PRO A 1 239 ? -20.078 -5.949 -20.719 1 85.94 239 PRO A O 1
ATOM 1887 N N . SER A 1 240 ? -18.812 -7.508 -21.609 1 88.56 240 SER A N 1
ATOM 1888 C CA . SER A 1 240 ? -19.812 -7.988 -22.547 1 88.56 240 SER A CA 1
ATOM 1889 C C . SER A 1 240 ? -20.922 -8.766 -21.828 1 88.56 240 SER A C 1
ATOM 1891 O O . SER A 1 240 ? -21.969 -9.016 -22.406 1 88.56 240 SER A O 1
ATOM 1893 N N . GLY A 1 241 ? -20.641 -9.148 -20.641 1 88.56 241 GLY A N 1
ATOM 1894 C CA . GLY A 1 241 ? -21.609 -9.922 -19.875 1 88.56 241 GLY A CA 1
ATOM 1895 C C . GLY A 1 241 ? -21.266 -11.398 -19.797 1 88.56 241 GLY A C 1
ATOM 1896 O O . GLY A 1 241 ? -21.797 -12.125 -18.969 1 88.56 241 GLY A O 1
ATOM 1897 N N . GLU A 1 242 ? -20.406 -11.812 -20.641 1 92.44 242 GLU A N 1
ATOM 1898 C CA . GLU A 1 242 ? -19.984 -13.219 -20.641 1 92.44 242 GLU A CA 1
ATOM 1899 C C . GLU A 1 242 ? -19.25 -13.57 -19.359 1 92.44 242 GLU A C 1
ATOM 1901 O O . GLU A 1 242 ? -18.359 -12.844 -18.922 1 92.44 242 GLU A O 1
ATOM 1906 N N . ALA A 1 243 ? -19.719 -14.68 -18.766 1 93.56 243 ALA A N 1
ATOM 1907 C CA . ALA A 1 243 ? -19.141 -15.133 -17.5 1 93.56 243 ALA A CA 1
ATOM 1908 C C . ALA A 1 243 ? -18.75 -16.609 -17.578 1 93.56 243 ALA A C 1
ATOM 1910 O O . ALA A 1 243 ? -19.469 -17.469 -17.078 1 93.56 243 ALA A O 1
ATOM 1911 N N . PRO A 1 244 ? -17.578 -16.891 -18.016 1 90 244 PRO A N 1
ATOM 1912 C CA . PRO A 1 244 ? -17.141 -18.281 -18.172 1 90 244 PRO A CA 1
ATOM 1913 C C . PRO A 1 244 ? -17.156 -19.078 -16.875 1 90 244 PRO A C 1
ATOM 1915 O O . PRO A 1 244 ? -17.438 -20.266 -16.859 1 90 244 PRO A O 1
ATOM 1918 N N . GLY A 1 245 ? -16.953 -18.438 -15.828 1 93.12 245 GLY A N 1
ATOM 1919 C CA . GLY A 1 245 ? -16.891 -19.078 -14.531 1 93.12 245 GLY A CA 1
ATOM 1920 C C . GLY A 1 245 ? -18.234 -19.656 -14.094 1 93.12 245 GLY A C 1
ATOM 1921 O O . GLY A 1 245 ? -18.281 -20.516 -13.211 1 93.12 245 GLY A O 1
ATOM 1922 N N . MET A 1 246 ? -19.328 -19.234 -14.727 1 95.31 246 MET A N 1
ATOM 1923 C CA . MET A 1 246 ? -20.656 -19.688 -14.344 1 95.31 246 MET A CA 1
ATOM 1924 C C . MET A 1 246 ? -20.875 -21.141 -14.742 1 95.31 246 MET A C 1
ATOM 1926 O O . MET A 1 246 ? -21.672 -21.844 -14.125 1 95.31 246 MET A O 1
ATOM 1930 N N . ALA A 1 247 ? -20.203 -21.562 -15.742 1 94.94 247 ALA A N 1
ATOM 1931 C CA . ALA A 1 247 ? -20.328 -22.953 -16.172 1 94.94 247 ALA A CA 1
ATOM 1932 C C . ALA A 1 247 ? -19.922 -23.906 -15.047 1 94.94 247 ALA A C 1
ATOM 1934 O O . ALA A 1 247 ? -20.594 -24.906 -14.805 1 94.94 247 ALA A O 1
ATOM 1935 N N . ARG A 1 248 ? -18.891 -23.562 -14.469 1 94.12 248 ARG A N 1
ATOM 1936 C CA . ARG A 1 248 ? -18.406 -24.375 -13.352 1 94.12 248 ARG A CA 1
ATOM 1937 C C . ARG A 1 248 ? -19.391 -24.344 -12.188 1 94.12 248 ARG A C 1
ATOM 1939 O O . ARG A 1 248 ? -19.641 -25.359 -11.547 1 94.12 248 ARG A O 1
ATOM 1946 N N . ILE A 1 249 ? -19.938 -23.234 -11.891 1 96.81 249 ILE A N 1
ATOM 1947 C CA . ILE A 1 249 ? -20.891 -23.062 -10.797 1 96.81 249 ILE A CA 1
ATOM 1948 C C . ILE A 1 249 ? -22.109 -23.922 -11.039 1 96.81 249 ILE A C 1
ATOM 1950 O O . ILE A 1 249 ? -22.562 -24.641 -10.141 1 96.81 249 ILE A O 1
ATOM 1954 N N . ARG A 1 250 ? -22.578 -23.922 -12.219 1 96.31 250 ARG A N 1
ATOM 1955 C CA . ARG A 1 250 ? -23.75 -24.703 -12.594 1 96.31 250 ARG A CA 1
ATOM 1956 C C . ARG A 1 250 ? -23.453 -26.203 -12.484 1 96.31 250 ARG A C 1
ATOM 1958 O O . ARG A 1 250 ? -24.297 -26.969 -11.992 1 96.31 250 ARG A O 1
ATOM 1965 N N . ALA A 1 251 ? -22.344 -26.516 -12.914 1 96.31 251 ALA A N 1
ATOM 1966 C CA . ALA A 1 251 ? -21.938 -27.922 -12.867 1 96.31 251 ALA A CA 1
ATOM 1967 C C . ALA A 1 251 ? -21.891 -28.438 -11.43 1 96.31 251 ALA A C 1
ATOM 1969 O O . ALA A 1 251 ? -22.172 -29.609 -11.18 1 96.31 251 ALA A O 1
ATOM 1970 N N . LEU A 1 252 ? -21.609 -27.578 -10.484 1 96.75 252 LEU A N 1
ATOM 1971 C CA . LEU A 1 252 ? -21.5 -27.938 -9.078 1 96.75 252 LEU A CA 1
ATOM 1972 C C . LEU A 1 252 ? -22.844 -27.828 -8.375 1 96.75 252 LEU A C 1
ATOM 1974 O O . LEU A 1 252 ? -22.969 -28.188 -7.199 1 96.75 252 LEU A O 1
ATOM 1978 N N . GLY A 1 253 ? -23.844 -27.266 -9.055 1 97.38 253 GLY A N 1
ATOM 1979 C CA . GLY A 1 253 ? -25.156 -27.078 -8.469 1 97.38 253 GLY A CA 1
ATOM 1980 C C . GLY A 1 253 ? -25.203 -25.969 -7.441 1 97.38 253 GLY A C 1
ATOM 1981 O O . GLY A 1 253 ? -26 -26.016 -6.504 1 97.38 253 GLY A O 1
ATOM 1982 N N . LEU A 1 254 ? -24.344 -25.016 -7.586 1 97.75 254 LEU A N 1
ATOM 1983 C CA . LEU A 1 254 ? -24.266 -23.906 -6.633 1 97.75 254 LEU A CA 1
ATOM 1984 C C . LEU A 1 254 ? -24.953 -22.672 -7.188 1 97.75 254 LEU A C 1
ATOM 1986 O O . LEU A 1 254 ? -25.234 -22.594 -8.383 1 97.75 254 LEU A O 1
ATOM 1990 N N . LYS A 1 255 ? -25.297 -21.766 -6.293 1 96.94 255 LYS A N 1
ATOM 1991 C CA . LYS A 1 255 ? -25.844 -20.469 -6.672 1 96.94 255 LYS A CA 1
ATOM 1992 C C . LYS A 1 255 ? -24.781 -19.375 -6.633 1 96.94 255 LYS A C 1
ATOM 1994 O O . LYS A 1 255 ? -23.922 -19.375 -5.738 1 96.94 255 LYS A O 1
ATOM 1999 N N . ALA A 1 256 ? -24.812 -18.516 -7.637 1 97.62 256 ALA A N 1
ATOM 2000 C CA . ALA A 1 256 ? -23.859 -17.422 -7.703 1 97.62 256 ALA A CA 1
ATOM 2001 C C . ALA A 1 256 ? -24.469 -16.203 -8.406 1 97.62 256 ALA A C 1
ATOM 2003 O O . ALA A 1 256 ? -25.5 -16.328 -9.078 1 97.62 256 ALA A O 1
ATOM 2004 N N . VAL A 1 257 ? -23.938 -15.07 -8.164 1 97.06 257 VAL A N 1
ATOM 2005 C CA . VAL A 1 257 ? -24.297 -13.867 -8.891 1 97.06 257 VAL A CA 1
ATOM 2006 C C . VAL A 1 257 ? -23.156 -13.461 -9.82 1 97.06 257 VAL A C 1
ATOM 2008 O O . VAL A 1 257 ? -22 -13.836 -9.594 1 97.06 257 VAL A O 1
ATOM 2011 N N . THR A 1 258 ? -23.516 -12.703 -10.906 1 96.56 258 THR A N 1
ATOM 2012 C CA . THR A 1 258 ? -22.516 -12.234 -11.867 1 96.56 258 THR A CA 1
ATOM 2013 C C . THR A 1 258 ? -22.375 -10.719 -11.805 1 96.56 258 THR A C 1
ATOM 2015 O O . THR A 1 258 ? -23.359 -10 -11.648 1 96.56 258 THR A O 1
ATOM 2018 N N . VAL A 1 259 ? -21.156 -10.258 -11.875 1 96.19 259 VAL A N 1
ATOM 2019 C CA . VAL A 1 259 ? -20.875 -8.82 -11.969 1 96.19 259 VAL A CA 1
ATOM 2020 C C . VAL A 1 259 ? -19.922 -8.555 -13.133 1 96.19 259 VAL A C 1
ATOM 2022 O O . VAL A 1 259 ? -18.828 -9.109 -13.188 1 96.19 259 VAL A O 1
ATOM 2025 N N . ALA A 1 260 ? -20.391 -7.699 -14.039 1 93.81 260 ALA A N 1
ATOM 2026 C CA . ALA A 1 260 ? -19.562 -7.312 -15.18 1 93.81 260 ALA A CA 1
ATOM 2027 C C . ALA A 1 260 ? -18.766 -6.047 -14.867 1 93.81 260 ALA A C 1
ATOM 2029 O O . ALA A 1 260 ? -19.344 -5.023 -14.492 1 93.81 260 ALA A O 1
ATOM 2030 N N . ALA A 1 261 ? -17.516 -6.117 -14.938 1 91.62 261 ALA A N 1
ATOM 2031 C CA . ALA A 1 261 ? -16.625 -4.98 -14.727 1 91.62 261 ALA A CA 1
ATOM 2032 C C . ALA A 1 261 ? -15.289 -5.199 -15.414 1 91.62 261 ALA A C 1
ATOM 2034 O O . ALA A 1 261 ? -14.805 -6.332 -15.492 1 91.62 261 ALA A O 1
ATOM 2035 N N . PRO A 1 262 ? -14.75 -4.156 -15.945 1 91.5 262 PRO A N 1
ATOM 2036 C CA . PRO A 1 262 ? -13.383 -4.309 -16.453 1 91.5 262 PRO A CA 1
ATOM 2037 C C . PRO A 1 262 ? -12.367 -4.531 -15.336 1 91.5 262 PRO A C 1
ATOM 2039 O O . PRO A 1 262 ? -12.695 -4.371 -14.156 1 91.5 262 PRO A O 1
ATOM 2042 N N . GLY A 1 263 ? -11.164 -4.973 -15.742 1 92.31 263 GLY A N 1
ATOM 2043 C CA . GLY A 1 263 ? -10.078 -5.125 -14.789 1 92.31 263 GLY A CA 1
ATOM 2044 C C . GLY A 1 263 ? -9.961 -6.535 -14.242 1 92.31 263 GLY A C 1
ATOM 2045 O O . GLY A 1 263 ? -10.438 -7.488 -14.852 1 92.31 263 GLY A O 1
ATOM 2046 N N . THR A 1 264 ? -9.258 -6.629 -13.086 1 94.25 264 THR A N 1
ATOM 2047 C CA . THR A 1 264 ? -8.984 -7.93 -12.484 1 94.25 264 THR A CA 1
ATOM 2048 C C . THR A 1 264 ? -10.047 -8.281 -11.445 1 94.25 264 THR A C 1
ATOM 2050 O O . THR A 1 264 ? -10.812 -7.41 -11.016 1 94.25 264 THR A O 1
ATOM 2053 N N . SER A 1 265 ? -10.102 -9.555 -11.086 1 96.38 265 SER A N 1
ATOM 2054 C CA . SER A 1 265 ? -11.016 -9.984 -10.031 1 96.38 265 SER A CA 1
ATOM 2055 C C . SER A 1 265 ? -10.656 -9.352 -8.695 1 96.38 265 SER A C 1
ATOM 2057 O O . SER A 1 265 ? -11.531 -9.125 -7.852 1 96.38 265 SER A O 1
ATOM 2059 N N . GLU A 1 266 ? -9.391 -9.031 -8.5 1 96.94 266 GLU A N 1
ATOM 2060 C CA . GLU A 1 266 ? -8.961 -8.305 -7.312 1 96.94 266 GLU A CA 1
ATOM 2061 C C . GLU A 1 266 ? -9.602 -6.922 -7.246 1 96.94 266 GLU A C 1
ATOM 2063 O O . GLU A 1 266 ? -10.086 -6.504 -6.191 1 96.94 266 GLU A O 1
ATOM 2068 N N . ASP A 1 267 ? -9.609 -6.238 -8.414 1 96.69 267 ASP A N 1
ATOM 2069 C CA . ASP A 1 267 ? -10.234 -4.922 -8.508 1 96.69 267 ASP A CA 1
ATOM 2070 C C . ASP A 1 267 ? -11.727 -4.992 -8.164 1 96.69 267 ASP A C 1
ATOM 2072 O O . ASP A 1 267 ? -12.234 -4.145 -7.434 1 96.69 267 ASP A O 1
ATOM 2076 N N . LEU A 1 268 ? -12.359 -5.996 -8.727 1 97.12 268 LEU A N 1
ATOM 2077 C CA . LEU A 1 268 ? -13.789 -6.176 -8.477 1 97.12 268 LEU A CA 1
ATOM 2078 C C . LEU A 1 268 ? -14.062 -6.391 -6.996 1 97.12 268 LEU A C 1
ATOM 2080 O O . LEU A 1 268 ? -15.023 -5.84 -6.453 1 97.12 268 LEU A O 1
ATOM 2084 N N . ALA A 1 269 ? -13.25 -7.207 -6.371 1 98.25 269 ALA A N 1
ATOM 2085 C CA . ALA A 1 269 ? -13.414 -7.469 -4.941 1 98.25 269 ALA A CA 1
ATOM 2086 C C . ALA A 1 269 ? -13.297 -6.184 -4.133 1 98.25 269 ALA A C 1
ATOM 2088 O O . ALA A 1 269 ? -14.07 -5.961 -3.195 1 98.25 269 ALA A O 1
ATOM 2089 N N . MET A 1 270 ? -12.383 -5.32 -4.469 1 97.81 270 MET A N 1
ATOM 2090 C CA . MET A 1 270 ? -12.188 -4.055 -3.773 1 97.81 270 MET A CA 1
ATOM 2091 C C . MET A 1 270 ? -13.383 -3.127 -3.988 1 97.81 270 MET A C 1
ATOM 2093 O O . MET A 1 270 ? -13.859 -2.498 -3.043 1 97.81 270 MET A O 1
ATOM 2097 N N . LEU A 1 271 ? -13.844 -3.076 -5.223 1 97 271 LEU A N 1
ATOM 2098 C CA . LEU A 1 271 ? -14.984 -2.227 -5.535 1 97 271 LEU A CA 1
ATOM 2099 C C . LEU A 1 271 ? -16.234 -2.717 -4.816 1 97 271 LEU A C 1
ATOM 2101 O O . LEU A 1 271 ? -17.031 -1.91 -4.32 1 97 271 LEU A O 1
ATOM 2105 N N . LEU A 1 272 ? -16.375 -4.004 -4.82 1 97.69 272 LEU A N 1
ATOM 2106 C CA . LEU A 1 272 ? -17.5 -4.605 -4.133 1 97.69 272 LEU A CA 1
ATOM 2107 C C . LEU A 1 272 ? -17.516 -4.211 -2.66 1 97.69 272 LEU A C 1
ATOM 2109 O O . LEU A 1 272 ? -18.547 -3.746 -2.148 1 97.69 272 LEU A O 1
ATOM 2113 N N . ALA A 1 273 ? -16.422 -4.398 -1.962 1 98.12 273 ALA A N 1
ATOM 2114 C CA . ALA A 1 273 ? -16.312 -4.051 -0.546 1 98.12 273 ALA A CA 1
ATOM 2115 C C . ALA A 1 273 ? -16.578 -2.564 -0.324 1 98.12 273 ALA A C 1
ATOM 2117 O O . ALA A 1 273 ? -17.281 -2.186 0.614 1 98.12 273 ALA A O 1
ATOM 2118 N N . TYR A 1 274 ? -16.016 -1.731 -1.198 1 96.69 274 TYR A N 1
ATOM 2119 C CA . TYR A 1 274 ? -16.156 -0.283 -1.098 1 96.69 274 TYR A CA 1
ATOM 2120 C C . TYR A 1 274 ? -17.625 0.135 -1.258 1 96.69 274 TYR A C 1
ATOM 2122 O O . TYR A 1 274 ? -18.156 0.87 -0.425 1 96.69 274 TYR A O 1
ATOM 2130 N N . GLU A 1 275 ? -18.266 -0.35 -2.316 1 95.38 275 GLU A N 1
ATOM 2131 C CA . GLU A 1 275 ? -19.641 0.045 -2.646 1 95.38 275 GLU A CA 1
ATOM 2132 C C . GLU A 1 275 ? -20.625 -0.474 -1.607 1 95.38 275 GLU A C 1
ATOM 2134 O O . GLU A 1 275 ? -21.672 0.141 -1.374 1 95.38 275 GLU A O 1
ATOM 2139 N N . LYS A 1 276 ? -20.266 -1.56 -1.038 1 96.94 276 LYS A N 1
ATOM 2140 C CA . LYS A 1 276 ? -21.156 -2.131 -0.034 1 96.94 276 LYS A CA 1
ATOM 2141 C C . LYS A 1 276 ? -20.922 -1.499 1.335 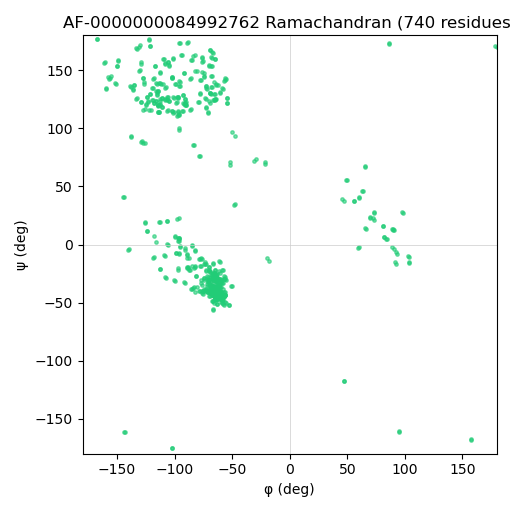1 96.94 276 LYS A C 1
ATOM 2143 O O . LYS A 1 276 ? -21.516 -1.921 2.33 1 96.94 276 LYS A O 1
ATOM 2148 N N . GLY A 1 277 ? -20 -0.585 1.468 1 94.88 277 GLY A N 1
ATOM 2149 C CA . GLY A 1 277 ? -19.922 0.276 2.637 1 94.88 277 GLY A CA 1
ATOM 2150 C C . GLY A 1 277 ? -18.906 -0.21 3.662 1 94.88 277 GLY A C 1
ATOM 2151 O O . GLY A 1 277 ? -19.062 0.04 4.859 1 94.88 277 GLY A O 1
ATOM 2152 N N . ALA A 1 278 ? -17.875 -0.933 3.244 1 97.56 278 ALA A N 1
ATOM 2153 C CA . ALA A 1 278 ? -16.828 -1.327 4.18 1 97.56 278 ALA A CA 1
ATOM 2154 C C . ALA A 1 278 ? -16.219 -0.107 4.855 1 97.56 278 ALA A C 1
ATOM 2156 O O . ALA A 1 278 ? -16.016 0.931 4.219 1 97.56 278 ALA A O 1
ATOM 2157 N N . SER A 1 279 ? -15.914 -0.235 6.156 1 95.62 279 SER A N 1
ATOM 2158 C CA . SER A 1 279 ? -15.242 0.846 6.863 1 95.62 279 SER A CA 1
ATOM 2159 C C . SER A 1 279 ? -13.734 0.818 6.609 1 95.62 279 SER A C 1
ATOM 2161 O O . SER A 1 279 ? -13.07 1.851 6.695 1 95.62 279 SER A O 1
ATOM 2163 N N . LEU A 1 280 ? -13.234 -0.376 6.32 1 96.44 280 LEU A N 1
ATOM 2164 C CA . LEU A 1 280 ? -11.828 -0.599 6 1 96.44 280 LEU A CA 1
ATOM 2165 C C . LEU A 1 280 ? -11.664 -1.799 5.074 1 96.44 280 LEU A C 1
ATOM 2167 O O . LEU A 1 280 ? -12.359 -2.805 5.227 1 96.44 280 LEU A O 1
ATOM 2171 N N . ILE A 1 281 ? -10.781 -1.626 4.117 1 98 281 ILE A N 1
ATOM 2172 C CA . ILE A 1 281 ? -10.43 -2.729 3.232 1 98 281 ILE A CA 1
ATOM 2173 C C . ILE A 1 281 ? -8.969 -3.113 3.449 1 98 281 ILE A C 1
ATOM 2175 O O . ILE A 1 281 ? -8.07 -2.27 3.334 1 98 281 ILE A O 1
ATOM 2179 N N . VAL A 1 282 ? -8.766 -4.305 3.838 1 97.56 282 VAL A N 1
ATOM 2180 C CA . VAL A 1 282 ? -7.418 -4.855 3.955 1 97.56 282 VAL A CA 1
ATOM 2181 C C . VAL A 1 282 ? -7.145 -5.809 2.795 1 97.56 282 VAL A C 1
ATOM 2183 O O . VAL A 1 282 ? -7.906 -6.75 2.566 1 97.56 282 VAL A O 1
ATOM 2186 N N . ALA A 1 283 ? -6.121 -5.531 2.078 1 96.88 283 ALA A N 1
ATOM 2187 C CA . ALA A 1 283 ? -5.797 -6.348 0.912 1 96.88 283 ALA A CA 1
ATOM 2188 C C . ALA A 1 283 ? -4.516 -7.145 1.142 1 96.88 283 ALA A C 1
ATOM 2190 O O . ALA A 1 283 ? -3.463 -6.574 1.434 1 96.88 283 ALA A O 1
ATOM 2191 N N . LEU A 1 284 ? -4.605 -8.414 0.959 1 96.31 284 LEU A N 1
ATOM 2192 C CA . LEU A 1 284 ? -3.479 -9.312 1.193 1 96.31 284 LEU A CA 1
ATOM 2193 C C . LEU A 1 284 ? -3.174 -10.133 -0.052 1 96.31 284 LEU A C 1
ATOM 2195 O O . LEU A 1 284 ? -4.066 -10.773 -0.614 1 96.31 284 LEU A O 1
ATOM 2199 N N . GLY A 1 285 ? -1.904 -10.047 -0.432 1 93.44 285 GLY A N 1
ATOM 2200 C CA . GLY A 1 285 ? -1.457 -10.867 -1.546 1 93.44 285 GLY A CA 1
ATOM 2201 C C . GLY A 1 285 ? -1.788 -10.266 -2.9 1 93.44 285 GLY A C 1
ATOM 2202 O O . GLY A 1 285 ? -1.503 -10.867 -3.938 1 93.44 285 GLY A O 1
ATOM 2203 N N . THR A 1 286 ? -2.297 -9.07 -2.973 1 92.38 286 THR A N 1
ATOM 2204 C CA . THR A 1 286 ? -2.781 -8.469 -4.211 1 92.38 286 THR A CA 1
ATOM 2205 C C . THR A 1 286 ? -1.617 -8.016 -5.086 1 92.38 286 THR A C 1
ATOM 2207 O O . THR A 1 286 ? -0.498 -7.844 -4.598 1 92.38 286 THR A O 1
ATOM 2210 N N . HIS A 1 287 ? -1.868 -7.895 -6.297 1 90.19 287 HIS A N 1
ATOM 2211 C CA . HIS A 1 287 ? -0.899 -7.41 -7.273 1 90.19 287 HIS A CA 1
ATOM 2212 C C . HIS A 1 287 ? -0.995 -5.898 -7.441 1 90.19 287 HIS A C 1
ATOM 2214 O O . HIS A 1 287 ? -2.059 -5.371 -7.773 1 90.19 287 HIS A O 1
ATOM 2220 N N . SER A 1 288 ? 0.077 -5.262 -7.199 1 88 288 SER A N 1
ATOM 2221 C CA . SER A 1 288 ? -0.03 -3.807 -7.188 1 88 288 SER A CA 1
ATOM 2222 C C . SER A 1 288 ? 1.176 -3.156 -7.855 1 88 288 SER A C 1
ATOM 2224 O O . SER A 1 288 ? 1.232 -1.933 -7.992 1 88 288 SER A O 1
ATOM 2226 N N . ASN A 1 289 ? 2.139 -3.955 -8.258 1 90.56 289 ASN A N 1
ATOM 2227 C CA . ASN A 1 289 ? 3.32 -3.35 -8.867 1 90.56 289 ASN A CA 1
ATOM 2228 C C . ASN A 1 289 ? 3.555 -3.873 -10.281 1 90.56 289 ASN A C 1
ATOM 2230 O O . ASN A 1 289 ? 2.906 -4.832 -10.711 1 90.56 289 ASN A O 1
ATOM 2234 N N . VAL A 1 290 ? 4.43 -3.281 -10.945 1 91.94 290 VAL A N 1
ATOM 2235 C CA . VAL A 1 290 ? 4.664 -3.527 -12.367 1 91.94 290 VAL A CA 1
ATOM 2236 C C . VAL A 1 290 ? 5.102 -4.973 -12.578 1 91.94 290 VAL A C 1
ATOM 2238 O O . VAL A 1 290 ? 4.621 -5.648 -13.492 1 91.94 290 VAL A O 1
ATOM 2241 N N . LEU A 1 291 ? 5.953 -5.441 -11.727 1 91.19 291 LEU A N 1
ATOM 2242 C CA . LEU A 1 291 ? 6.48 -6.789 -11.906 1 91.19 291 LEU A CA 1
ATOM 2243 C C . LEU A 1 291 ? 5.375 -7.828 -11.75 1 91.19 291 LEU A C 1
ATOM 2245 O O . LEU A 1 291 ? 5.355 -8.828 -12.469 1 91.19 291 LEU A O 1
ATOM 2249 N N . ASP A 1 292 ? 4.453 -7.547 -10.852 1 90.69 292 ASP A N 1
ATOM 2250 C CA . ASP A 1 292 ? 3.293 -8.422 -10.695 1 90.69 292 ASP A CA 1
ATOM 2251 C C . ASP A 1 292 ? 2.547 -8.586 -12.016 1 90.69 292 ASP A C 1
ATOM 2253 O O . ASP A 1 292 ? 2.15 -9.695 -12.375 1 90.69 292 ASP A O 1
ATOM 2257 N N . PHE A 1 293 ? 2.412 -7.516 -12.641 1 93.62 293 PHE A N 1
ATOM 2258 C CA . PHE A 1 293 ? 1.592 -7.52 -13.844 1 93.62 293 PHE A CA 1
ATOM 2259 C C . PHE A 1 293 ? 2.363 -8.094 -15.023 1 93.62 293 PHE A C 1
ATOM 2261 O O . PHE A 1 293 ? 1.815 -8.875 -15.805 1 93.62 293 PHE A O 1
ATOM 2268 N N . LEU A 1 294 ? 3.604 -7.75 -15.102 1 92.62 294 LEU A N 1
ATOM 2269 C CA . LEU A 1 294 ? 4.422 -8.297 -16.172 1 92.62 294 LEU A CA 1
ATOM 2270 C C . LEU A 1 294 ? 4.512 -9.82 -16.062 1 92.62 294 LEU A C 1
ATOM 2272 O O . LEU A 1 294 ? 4.438 -10.523 -17.078 1 92.62 294 LEU A O 1
ATOM 2276 N N . GLU A 1 295 ? 4.613 -10.258 -14.906 1 90.56 295 GLU A N 1
ATOM 2277 C CA . GLU A 1 295 ? 4.723 -11.695 -14.656 1 90.56 295 GLU A CA 1
ATOM 2278 C C . GLU A 1 295 ? 3.443 -12.422 -15.062 1 90.56 295 GLU A C 1
ATOM 2280 O O . GLU A 1 295 ? 3.479 -13.602 -15.414 1 90.56 295 GLU A O 1
ATOM 2285 N N . LYS A 1 296 ? 2.369 -11.734 -15.07 1 88.62 296 LYS A N 1
ATOM 2286 C CA . LYS A 1 296 ? 1.09 -12.328 -15.453 1 88.62 296 LYS A CA 1
ATOM 2287 C C . LYS A 1 296 ? 0.785 -12.062 -16.922 1 88.62 296 LYS A C 1
ATOM 2289 O O . LYS A 1 296 ? -0.326 -12.328 -17.391 1 88.62 296 LYS A O 1
ATOM 2294 N N . GLY A 1 297 ? 1.74 -11.477 -17.578 1 89 297 GLY A N 1
ATOM 2295 C CA . GLY A 1 297 ? 1.61 -11.25 -19 1 89 297 GLY A CA 1
ATOM 2296 C C . GLY A 1 297 ? 0.778 -10.031 -19.344 1 89 297 GLY A C 1
ATOM 2297 O O . GLY A 1 297 ? 0.274 -9.906 -20.469 1 89 297 GLY A O 1
ATOM 2298 N N . ARG A 1 298 ? 0.62 -9.266 -18.344 1 91.75 298 ARG A N 1
ATOM 2299 C CA . ARG A 1 298 ? -0.142 -8.039 -18.562 1 91.75 298 ARG A CA 1
ATOM 2300 C C . ARG A 1 298 ? 0.78 -6.883 -18.938 1 91.75 298 ARG A C 1
ATOM 2302 O O . ARG A 1 298 ? 1.886 -6.77 -18.391 1 91.75 298 ARG A O 1
ATOM 2309 N N . LYS A 1 299 ? 0.209 -5.973 -19.797 1 92.94 299 LYS A N 1
ATOM 2310 C CA . LYS A 1 299 ? 1.031 -4.891 -20.328 1 92.94 299 LYS A CA 1
ATOM 2311 C C . LYS A 1 299 ? 0.68 -3.561 -19.656 1 92.94 299 LYS A C 1
ATOM 2313 O O . LYS A 1 299 ? 1.203 -2.512 -20.047 1 92.94 299 LYS A O 1
ATOM 2318 N N . GLY A 1 300 ? -0.247 -3.586 -18.766 1 94.06 300 GLY A N 1
ATOM 2319 C CA . GLY A 1 300 ? -0.681 -2.402 -18.047 1 94.06 300 GLY A CA 1
ATOM 2320 C C . GLY A 1 300 ? -1.562 -2.727 -16.844 1 94.06 300 GLY A C 1
ATOM 2321 O O . GLY A 1 300 ? -1.842 -3.895 -16.578 1 94.06 300 GLY A O 1
ATOM 2322 N N . MET A 1 301 ? -1.906 -1.66 -16.141 1 96.19 301 MET A N 1
ATOM 2323 C CA . MET A 1 301 ? -2.717 -1.848 -14.945 1 96.19 301 MET A CA 1
ATOM 2324 C C . MET A 1 301 ? -3.711 -0.705 -14.773 1 96.19 301 MET A C 1
ATOM 2326 O O . MET A 1 301 ? -3.91 -0.208 -13.664 1 96.19 301 MET A O 1
ATOM 2330 N N . GLY A 1 302 ? -4.293 -0.298 -15.875 1 96 302 GLY A N 1
ATOM 2331 C CA . GLY A 1 302 ? -5.18 0.854 -15.883 1 96 302 GLY A CA 1
ATOM 2332 C C . GLY A 1 302 ? -6.328 0.733 -14.898 1 96 302 GLY A C 1
ATOM 2333 O O . GLY A 1 302 ? -6.535 1.621 -14.07 1 96 302 GLY A O 1
ATOM 2334 N N . SER A 1 303 ? -7.059 -0.385 -14.891 1 95.31 303 SER A N 1
ATOM 2335 C CA . SER A 1 303 ? -8.195 -0.597 -14 1 95.31 303 SER A CA 1
ATOM 2336 C C . SER A 1 303 ? -7.762 -0.633 -12.539 1 95.31 303 SER A C 1
ATOM 2338 O O . SER A 1 303 ? -8.422 -0.058 -11.68 1 95.31 303 SER A O 1
ATOM 2340 N N . THR A 1 304 ? -6.664 -1.332 -12.328 1 96.19 304 THR A N 1
ATOM 2341 C CA . THR A 1 304 ? -6.148 -1.444 -10.961 1 96.19 304 THR A CA 1
ATOM 2342 C C . THR A 1 304 ? -5.781 -0.071 -10.414 1 96.19 304 THR A C 1
ATOM 2344 O O . THR A 1 304 ? -6.051 0.229 -9.25 1 96.19 304 THR A O 1
ATOM 2347 N N . PHE A 1 305 ? -5.184 0.741 -11.281 1 94.81 305 PHE A N 1
ATOM 2348 C CA . PHE A 1 305 ? -4.84 2.105 -10.898 1 94.81 305 PHE A CA 1
ATOM 2349 C C . PHE A 1 305 ? -6.086 2.885 -10.492 1 94.81 305 PHE A C 1
ATOM 2351 O O . PHE A 1 305 ? -6.125 3.502 -9.43 1 94.81 305 PHE A O 1
ATOM 2358 N N . LEU A 1 306 ? -7.105 2.854 -11.281 1 95.75 306 LEU A N 1
ATOM 2359 C CA . LEU A 1 306 ? -8.352 3.576 -11.039 1 95.75 306 LEU A CA 1
ATOM 2360 C C . LEU A 1 306 ? -9.023 3.088 -9.766 1 95.75 306 LEU A C 1
ATOM 2362 O O . LEU A 1 306 ? -9.422 3.895 -8.922 1 95.75 306 LEU A O 1
ATOM 2366 N N . VAL A 1 307 ? -9.125 1.798 -9.57 1 96.19 307 VAL A N 1
ATOM 2367 C CA . VAL A 1 307 ? -9.82 1.213 -8.43 1 96.19 307 VAL A CA 1
ATOM 2368 C C . VAL A 1 307 ? -9.086 1.575 -7.137 1 96.19 307 VAL A C 1
ATOM 2370 O O . VAL A 1 307 ? -9.711 1.972 -6.148 1 96.19 307 VAL A O 1
ATOM 2373 N N . ARG A 1 308 ? -7.789 1.492 -7.164 1 94.81 308 ARG A N 1
ATOM 2374 C CA . ARG A 1 308 ? -7.02 1.807 -5.965 1 94.81 308 ARG A CA 1
ATOM 2375 C C . ARG A 1 308 ? -7.094 3.295 -5.641 1 94.81 308 ARG A C 1
ATOM 2377 O O . ARG A 1 308 ? -7.051 3.684 -4.473 1 94.81 308 ARG A O 1
ATOM 2384 N N . LEU A 1 309 ? -7.215 4.086 -6.633 1 93.44 309 LEU A N 1
ATOM 2385 C CA . LEU A 1 309 ? -7.438 5.508 -6.391 1 93.44 309 LEU A CA 1
ATOM 2386 C C . LEU A 1 309 ? -8.766 5.738 -5.684 1 93.44 309 LEU A C 1
ATOM 2388 O O . LEU A 1 309 ? -8.859 6.57 -4.777 1 93.44 309 LEU A O 1
ATOM 2392 N N . LYS A 1 310 ? -9.758 5.082 -6.074 1 93.31 310 LYS A N 1
ATOM 2393 C CA . LYS A 1 310 ? -11.102 5.262 -5.539 1 93.31 310 LYS A CA 1
ATOM 2394 C C . LYS A 1 310 ? -11.195 4.754 -4.102 1 93.31 310 LYS A C 1
ATOM 2396 O O . LYS A 1 310 ? -11.734 5.434 -3.229 1 93.31 310 LYS A O 1
ATOM 2401 N N . VAL A 1 311 ? -10.594 3.553 -3.877 1 95.69 311 VAL A N 1
ATOM 2402 C CA . VAL A 1 311 ? -10.82 2.912 -2.584 1 95.69 311 VAL A CA 1
ATOM 2403 C C . VAL A 1 311 ? -9.672 3.258 -1.634 1 95.69 311 VAL A C 1
ATOM 2405 O O . VAL A 1 311 ? -9.703 2.895 -0.455 1 95.69 311 VAL A O 1
ATOM 2408 N N . GLY A 1 312 ? -8.719 3.984 -2.082 1 93.94 312 GLY A N 1
ATOM 2409 C CA . GLY A 1 312 ? -7.453 4.188 -1.397 1 93.94 312 GLY A CA 1
ATOM 2410 C C . GLY A 1 312 ? -7.617 4.758 -0.001 1 93.94 312 GLY A C 1
ATOM 2411 O O . GLY A 1 312 ? -6.828 4.457 0.895 1 93.94 312 GLY A O 1
ATOM 2412 N N . SER A 1 313 ? -8.641 5.531 0.238 1 90.19 313 SER A N 1
ATOM 2413 C CA . SER A 1 313 ? -8.805 6.203 1.523 1 90.19 313 SER A CA 1
ATOM 2414 C C . SER A 1 313 ? -9.133 5.207 2.631 1 90.19 313 SER A C 1
ATOM 2416 O O . SER A 1 313 ? -8.93 5.496 3.812 1 90.19 313 SER A O 1
ATOM 2418 N N . ILE A 1 314 ? -9.602 4.047 2.252 1 93.75 314 ILE A N 1
ATOM 2419 C CA . ILE A 1 314 ? -9.938 3.062 3.275 1 93.75 314 ILE A CA 1
ATOM 2420 C C . ILE A 1 314 ? -9.203 1.752 2.984 1 93.75 314 ILE A C 1
ATOM 2422 O O . ILE A 1 314 ? -9.633 0.686 3.436 1 93.75 314 ILE A O 1
ATOM 2426 N N . LEU A 1 315 ? -8.141 1.825 2.143 1 95.75 315 LEU A N 1
ATOM 2427 C CA . LEU A 1 315 ? -7.383 0.637 1.758 1 95.75 315 LEU A CA 1
ATOM 2428 C C . LEU A 1 315 ? -6.086 0.536 2.553 1 95.75 315 LEU A C 1
ATOM 2430 O O . LEU A 1 315 ? -5.336 1.51 2.65 1 95.75 315 LEU A O 1
ATOM 2434 N N . VAL A 1 316 ? -5.879 -0.565 3.174 1 93.62 316 VAL A N 1
ATOM 2435 C CA . VAL A 1 316 ? -4.605 -0.926 3.785 1 93.62 316 VAL A CA 1
ATOM 2436 C C . VAL A 1 316 ? -4.012 -2.135 3.068 1 93.62 316 VAL A C 1
ATOM 2438 O O . VAL A 1 316 ? -4.633 -3.199 3.014 1 93.62 316 VAL A O 1
ATOM 2441 N N . ASP A 1 317 ? -2.852 -1.968 2.52 1 91.62 317 ASP A N 1
ATOM 2442 C CA . ASP A 1 317 ? -2.172 -3.068 1.844 1 91.62 317 ASP A CA 1
ATOM 2443 C C . ASP A 1 317 ? -1.359 -3.902 2.832 1 91.62 317 ASP A C 1
ATOM 2445 O O . ASP A 1 317 ? -0.369 -3.422 3.389 1 91.62 317 ASP A O 1
ATOM 2449 N N . ALA A 1 318 ? -1.738 -5.102 2.963 1 91.31 318 ALA A N 1
ATOM 2450 C CA . ALA A 1 318 ? -1.067 -5.984 3.914 1 91.31 318 ALA A CA 1
ATOM 2451 C C . ALA A 1 318 ? -0.017 -6.844 3.217 1 91.31 318 ALA A C 1
ATOM 2453 O O . ALA A 1 318 ? 0.591 -7.719 3.84 1 91.31 318 ALA A O 1
ATOM 2454 N N . LYS A 1 319 ? 0.189 -6.57 1.937 1 86.62 319 LYS A N 1
ATOM 2455 C CA . LYS A 1 319 ? 1.259 -7.273 1.231 1 86.62 319 LYS A CA 1
ATOM 2456 C C . LYS A 1 319 ? 2.625 -6.918 1.811 1 86.62 319 LYS A C 1
ATOM 2458 O O . LYS A 1 319 ? 2.969 -5.738 1.925 1 86.62 319 LYS A O 1
ATOM 2463 N N . GLY A 1 320 ? 3.369 -7.926 2.193 1 85.12 320 GLY A N 1
ATOM 2464 C CA . GLY A 1 320 ? 4.715 -7.715 2.699 1 85.12 320 GLY A CA 1
ATOM 2465 C C . GLY A 1 320 ? 4.75 -7.367 4.176 1 85.12 320 GLY A C 1
ATOM 2466 O O . GLY A 1 320 ? 5.824 -7.117 4.734 1 85.12 320 GLY A O 1
ATOM 2467 N N . VAL A 1 321 ? 3.578 -7.406 4.77 1 87.75 321 VAL A N 1
ATOM 2468 C CA . VAL A 1 321 ? 3.494 -6.984 6.164 1 87.75 321 VAL A CA 1
ATOM 2469 C C . VAL A 1 321 ? 4.305 -7.934 7.043 1 87.75 321 VAL A C 1
ATOM 2471 O O . VAL A 1 321 ? 4.805 -7.535 8.102 1 87.75 321 VAL A O 1
ATOM 2474 N N . SER A 1 322 ? 4.469 -9.133 6.574 1 87.06 322 SER A N 1
ATOM 2475 C CA . SER A 1 322 ? 5.227 -10.117 7.336 1 87.06 322 SER A CA 1
ATOM 2476 C C . SER A 1 322 ? 6.684 -9.703 7.488 1 87.06 322 SER A C 1
ATOM 2478 O O . SER A 1 322 ? 7.367 -10.133 8.414 1 87.06 322 SER A O 1
ATOM 2480 N N . GLN A 1 323 ? 7.176 -8.953 6.648 1 84.5 323 GLN A N 1
ATOM 2481 C CA . GLN A 1 323 ? 8.555 -8.484 6.715 1 84.5 323 GLN A CA 1
ATOM 2482 C C . GLN A 1 323 ? 8.742 -7.492 7.859 1 84.5 323 GLN A C 1
ATOM 2484 O O . GLN A 1 323 ? 9.867 -7.242 8.289 1 84.5 323 GLN A O 1
ATOM 2489 N N . LEU A 1 324 ? 7.617 -6.875 8.273 1 83.62 324 LEU A N 1
ATOM 2490 C CA . LEU A 1 324 ? 7.676 -5.887 9.344 1 83.62 324 LEU A CA 1
ATOM 2491 C C . LEU A 1 324 ? 7.523 -6.547 10.711 1 83.62 324 LEU A C 1
ATOM 2493 O O . LEU A 1 324 ? 7.824 -5.938 11.734 1 83.62 324 LEU A O 1
ATOM 2497 N N . TYR A 1 325 ? 7.02 -7.691 10.742 1 70.81 325 TYR A N 1
ATOM 2498 C CA . TYR A 1 325 ? 6.676 -8.305 12.016 1 70.81 325 TYR A CA 1
ATOM 2499 C C . TYR A 1 325 ? 7.477 -9.586 12.242 1 70.81 325 TYR A C 1
ATOM 2501 O O . TYR A 1 325 ? 7.211 -10.328 13.188 1 70.81 325 TYR A O 1
ATOM 2509 N N . GLN A 1 326 ? 8.312 -9.805 11.461 1 57.03 326 GLN A N 1
ATOM 2510 C CA . GLN A 1 326 ? 9.023 -11.047 11.727 1 57.03 326 GLN A CA 1
ATOM 2511 C C . GLN A 1 326 ? 9.43 -11.148 13.195 1 57.03 326 GLN A C 1
ATOM 2513 O O . GLN A 1 326 ? 10.484 -10.648 13.586 1 57.03 326 GLN A O 1
ATOM 2518 N N . GLY A 1 327 ? 8.492 -10.578 13.961 1 48.75 327 GLY A N 1
ATOM 2519 C CA . GLY A 1 327 ? 8.883 -10.836 15.344 1 48.75 327 GLY A CA 1
ATOM 2520 C C . GLY A 1 327 ? 9.156 -12.305 15.617 1 48.75 327 GLY A C 1
ATOM 2521 O O . GLY A 1 327 ? 8.25 -13.133 15.539 1 48.75 327 GLY A O 1
ATOM 2522 N N . ARG A 1 328 ? 10.195 -12.734 15.031 1 42.28 328 ARG A N 1
ATOM 2523 C CA . ARG A 1 328 ? 10.742 -13.961 15.617 1 42.28 328 ARG A CA 1
ATOM 2524 C C . ARG A 1 328 ? 10.484 -14.016 17.109 1 42.28 328 ARG A C 1
ATOM 2526 O O . ARG A 1 328 ? 10.891 -13.117 17.859 1 42.28 328 ARG A O 1
ATOM 2533 N N . PHE A 1 329 ? 9.234 -14.234 17.359 1 45.28 329 PHE A N 1
ATOM 2534 C CA . PHE A 1 329 ? 9.219 -14.695 18.75 1 45.28 329 PHE A CA 1
ATOM 2535 C C . PHE A 1 329 ? 10.586 -15.227 19.156 1 45.28 329 PHE A C 1
ATOM 2537 O O . PHE A 1 329 ? 10.992 -16.297 18.703 1 45.28 329 PHE A O 1
ATOM 2544 N N . LYS A 1 330 ? 11.453 -14.273 19.234 1 45.47 330 LYS A N 1
ATOM 2545 C CA . LYS A 1 330 ? 12.758 -14.781 19.656 1 45.47 330 LYS A CA 1
ATOM 2546 C C . LYS A 1 330 ? 12.625 -15.711 20.859 1 45.47 330 LYS A C 1
ATOM 2548 O O . LYS A 1 330 ? 12.094 -15.312 21.906 1 45.47 330 LYS A O 1
ATOM 2553 N N . GLY A 1 331 ? 12.539 -16.875 20.562 1 49.78 331 GLY A N 1
ATOM 2554 C CA . GLY A 1 331 ? 12.719 -17.906 21.578 1 49.78 331 GLY A CA 1
ATOM 2555 C C . GLY A 1 331 ? 13.43 -17.406 22.828 1 49.78 331 GLY A C 1
ATOM 2556 O O . GLY A 1 331 ? 13.281 -17.969 23.906 1 49.78 331 GLY A O 1
ATOM 2557 N N . ARG A 1 332 ? 13.969 -16.25 22.578 1 50.78 332 ARG A N 1
ATOM 2558 C CA . ARG A 1 332 ? 14.742 -15.742 23.703 1 50.78 332 ARG A CA 1
ATOM 2559 C C . ARG A 1 332 ? 13.828 -15.102 24.75 1 50.78 332 ARG A C 1
ATOM 2561 O O . ARG A 1 332 ? 14.078 -15.219 25.953 1 50.78 332 ARG A O 1
ATOM 2568 N N . TYR A 1 333 ? 12.766 -14.438 24.234 1 51.72 333 TYR A N 1
ATOM 2569 C CA . TYR A 1 333 ? 11.852 -13.828 25.188 1 51.72 333 TYR A CA 1
ATOM 2570 C C . TYR A 1 333 ? 11.078 -14.891 25.969 1 51.72 333 TYR A C 1
ATOM 2572 O O . TYR A 1 333 ? 10.836 -14.742 27.172 1 51.72 333 TYR A O 1
ATOM 2580 N N . VAL A 1 334 ? 10.758 -15.867 25.234 1 52.25 334 VAL A N 1
ATOM 2581 C CA . VAL A 1 334 ? 10.125 -16.984 25.922 1 52.25 334 VAL A CA 1
ATOM 2582 C C . VAL A 1 334 ? 11.117 -17.609 26.906 1 52.25 334 VAL A C 1
ATOM 2584 O O . VAL A 1 334 ? 10.766 -17.906 28.047 1 52.25 334 VAL A O 1
ATOM 2587 N N . VAL A 1 335 ? 12.32 -17.672 26.469 1 56.16 335 VAL A N 1
ATOM 2588 C CA . VAL A 1 335 ? 13.344 -18.234 27.344 1 56.16 335 VAL A CA 1
ATOM 2589 C C . VAL A 1 335 ? 13.555 -17.312 28.547 1 56.16 335 VAL A C 1
ATOM 2591 O O . VAL A 1 335 ? 13.672 -17.781 29.672 1 56.16 335 VAL A O 1
ATOM 2594 N N . GLN A 1 336 ? 13.453 -16.094 28.281 1 58.09 336 GLN A N 1
ATOM 2595 C CA . GLN A 1 336 ? 13.633 -15.133 29.375 1 58.09 336 GLN A CA 1
ATOM 2596 C C . GLN A 1 336 ? 12.43 -15.148 30.312 1 58.09 336 GLN A C 1
ATOM 2598 O O . GLN A 1 336 ? 12.586 -15.062 31.531 1 58.09 336 GLN A O 1
ATOM 2603 N N . LEU A 1 337 ? 11.352 -15.281 29.703 1 57.94 337 LEU A N 1
ATOM 2604 C CA . LEU A 1 337 ? 10.148 -15.352 30.516 1 57.94 337 LEU A CA 1
ATOM 2605 C C . LEU A 1 337 ? 10.109 -16.641 31.328 1 57.94 337 LEU A C 1
ATOM 2607 O O . LEU A 1 337 ? 9.773 -16.625 32.531 1 57.94 337 LEU A O 1
ATOM 2611 N N . VAL A 1 338 ? 10.531 -17.672 30.719 1 58.47 338 VAL A N 1
ATOM 2612 C CA . VAL A 1 338 ? 10.617 -18.953 31.406 1 58.47 338 VAL A CA 1
ATOM 2613 C C . VAL A 1 338 ? 11.695 -18.891 32.5 1 58.47 338 VAL A C 1
ATOM 2615 O O . VAL A 1 338 ? 11.477 -19.344 33.625 1 58.47 338 VAL A O 1
ATOM 2618 N N . ALA A 1 339 ? 12.719 -18.25 32.188 1 59.66 339 ALA A N 1
ATOM 2619 C CA . ALA A 1 339 ? 13.812 -18.125 33.156 1 59.66 339 ALA A CA 1
ATOM 2620 C C . ALA A 1 339 ? 13.406 -17.25 34.344 1 59.66 339 ALA A C 1
ATOM 2622 O O . ALA A 1 339 ? 13.719 -17.578 35.469 1 59.66 339 ALA A O 1
ATOM 2623 N N . ALA A 1 340 ? 12.734 -16.25 34 1 61.03 340 ALA A N 1
ATOM 2624 C CA . ALA A 1 340 ? 12.266 -15.359 35.062 1 61.03 340 ALA A CA 1
ATOM 2625 C C . ALA A 1 340 ? 11.25 -16.047 35.938 1 61.03 340 ALA A C 1
ATOM 2627 O O . ALA A 1 340 ? 11.25 -15.844 37.156 1 61.03 340 ALA A O 1
ATOM 2628 N N . ALA A 1 341 ? 10.461 -16.797 35.25 1 60.12 341 ALA A N 1
ATOM 2629 C CA . ALA A 1 341 ? 9.445 -17.547 36 1 60.12 341 ALA A CA 1
ATOM 2630 C C . ALA A 1 341 ? 10.094 -18.625 36.875 1 60.12 341 ALA A C 1
ATOM 2632 O O . ALA A 1 341 ? 9.594 -18.938 37.938 1 60.12 341 ALA A O 1
ATOM 2633 N N . LEU A 1 342 ? 11.211 -19.062 36.375 1 60.06 342 LEU A N 1
ATOM 2634 C CA . LEU A 1 342 ? 11.898 -20.141 37.062 1 60.06 342 LEU A CA 1
ATOM 2635 C C . LEU A 1 342 ? 12.734 -19.609 38.219 1 60.06 342 LEU A C 1
ATOM 2637 O O . LEU A 1 342 ? 13.023 -20.328 39.188 1 60.06 342 LEU A O 1
ATOM 2641 N N . LEU A 1 343 ? 12.984 -18.375 38.156 1 62.06 343 LEU A N 1
ATOM 2642 C CA . LEU A 1 343 ? 13.836 -17.781 39.188 1 62.06 343 LEU A CA 1
ATOM 2643 C C . LEU A 1 343 ? 13.141 -17.812 40.562 1 62.06 343 LEU A C 1
ATOM 2645 O O . LEU A 1 343 ? 13.734 -18.234 41.531 1 62.06 343 LEU A O 1
ATOM 2649 N N . PRO A 1 344 ? 11.992 -17.25 40.562 1 60.03 344 PRO A N 1
ATOM 2650 C CA . PRO A 1 344 ? 11.336 -17.359 41.875 1 60.03 344 PRO A CA 1
ATOM 2651 C C . PRO A 1 344 ? 11.141 -18.812 42.312 1 60.03 344 PRO A C 1
ATOM 2653 O O . PRO A 1 344 ? 11.281 -19.125 43.5 1 60.03 344 PRO A O 1
ATOM 2656 N N . LEU A 1 345 ? 10.922 -19.625 41.406 1 57.94 345 LEU A N 1
ATOM 2657 C CA . LEU A 1 345 ? 10.789 -21.047 41.719 1 57.94 345 LEU A CA 1
ATOM 2658 C C . LEU A 1 345 ? 12.109 -21.609 42.25 1 57.94 345 LEU A C 1
ATOM 2660 O O . LEU A 1 345 ? 12.125 -22.344 43.219 1 57.94 345 LEU A O 1
ATOM 2664 N N . ALA A 1 346 ? 13.133 -21.266 41.656 1 61.59 346 ALA A N 1
ATOM 2665 C CA . ALA A 1 346 ? 14.461 -21.703 42.062 1 61.59 346 ALA A CA 1
ATOM 2666 C C . ALA A 1 346 ? 14.797 -21.125 43.438 1 61.59 346 ALA A C 1
ATOM 2668 O O . ALA A 1 346 ? 15.367 -21.812 44.281 1 61.59 346 ALA A O 1
ATOM 2669 N N . ALA A 1 347 ? 14.414 -19.922 43.594 1 59.69 347 ALA A N 1
ATOM 2670 C CA . ALA A 1 347 ? 14.648 -19.281 44.875 1 59.69 347 ALA A CA 1
ATOM 2671 C C . ALA A 1 347 ? 13.859 -19.953 46 1 59.69 347 ALA A C 1
ATOM 2673 O O . ALA A 1 347 ? 14.383 -20.188 47.094 1 59.69 347 ALA A O 1
ATOM 2674 N N . VAL A 1 348 ? 12.68 -20.297 45.625 1 60.38 348 VAL A N 1
ATOM 2675 C CA . VAL A 1 348 ? 11.828 -20.969 46.594 1 60.38 348 VAL A CA 1
ATOM 2676 C C . VAL A 1 348 ? 12.398 -22.359 46.906 1 60.38 348 VAL A C 1
ATOM 2678 O O . VAL A 1 348 ? 12.422 -22.781 48.062 1 60.38 348 VAL A O 1
ATOM 2681 N N . VAL A 1 349 ? 12.945 -22.938 45.969 1 60.84 349 VAL A N 1
ATOM 2682 C CA . VAL A 1 349 ? 13.531 -24.25 46.125 1 60.84 349 VAL A CA 1
ATOM 2683 C C . VAL A 1 349 ? 14.82 -24.156 46.969 1 60.84 349 VAL A C 1
ATOM 2685 O O . VAL A 1 349 ? 15.086 -25 47.812 1 60.84 349 VAL A O 1
ATOM 2688 N N . LEU A 1 350 ? 15.484 -23.125 46.781 1 60.34 350 LEU A N 1
ATOM 2689 C CA . LEU A 1 350 ? 16.75 -22.938 47.5 1 60.34 350 LEU A CA 1
ATOM 2690 C C . LEU A 1 350 ? 16.516 -22.578 48.969 1 60.34 350 LEU A C 1
ATOM 2692 O O . LEU A 1 350 ? 17.328 -22.906 49.812 1 60.34 350 LEU A O 1
ATOM 2696 N N . ILE A 1 351 ? 15.453 -21.938 49.094 1 56.91 351 ILE A N 1
ATOM 2697 C CA . ILE A 1 351 ? 15.219 -21.453 50.438 1 56.91 351 ILE A CA 1
ATOM 2698 C C . ILE A 1 351 ? 14.406 -22.469 51.25 1 56.91 351 ILE A C 1
ATOM 2700 O O . ILE A 1 351 ? 14.57 -22.594 52.438 1 56.91 351 ILE A O 1
ATOM 2704 N N . SER A 1 352 ? 13.578 -23.141 50.5 1 52.97 352 SER A N 1
ATOM 2705 C CA . SER A 1 352 ? 12.695 -24.047 51.25 1 52.97 352 SER A CA 1
ATOM 2706 C C . SER A 1 352 ? 13.25 -25.469 51.281 1 52.97 352 SER A C 1
ATOM 2708 O O . SER A 1 352 ? 13.266 -26.141 50.25 1 52.97 352 SER A O 1
ATOM 2710 N N . PRO A 1 353 ? 13.867 -25.812 52.375 1 61.31 353 PRO A N 1
ATOM 2711 C CA . PRO A 1 353 ? 14.414 -27.156 52.5 1 61.31 353 PRO A CA 1
ATOM 2712 C C . PRO A 1 353 ? 13.391 -28.25 52.156 1 61.31 353 PRO A C 1
ATOM 2714 O O . PRO A 1 353 ? 13.75 -29.281 51.594 1 61.31 353 PRO A O 1
ATOM 2717 N N . SER A 1 354 ? 12.266 -27.922 52.531 1 57.56 354 SER A N 1
ATOM 2718 C CA . SER A 1 354 ? 11.227 -28.906 52.281 1 57.56 354 SER A CA 1
ATOM 2719 C C . SER A 1 354 ? 10.961 -29.078 50.781 1 57.56 354 SER A C 1
ATOM 2721 O O . SER A 1 354 ? 10.727 -30.203 50.312 1 57.56 354 SER A O 1
ATOM 2723 N N . LEU A 1 355 ? 11.07 -28.016 50.188 1 60.38 355 LEU A N 1
ATOM 2724 C CA . LEU A 1 355 ? 10.844 -28.078 48.75 1 60.38 355 LEU A CA 1
ATOM 2725 C C . LEU A 1 355 ? 12.047 -28.688 48.031 1 60.38 355 LEU A C 1
ATOM 2727 O O . LEU A 1 355 ? 11.883 -29.422 47.031 1 60.38 355 LEU A O 1
ATOM 2731 N N . ARG A 1 356 ? 13.141 -28.391 48.562 1 62.06 356 ARG A N 1
ATOM 2732 C CA . ARG A 1 356 ? 14.336 -29.047 48.062 1 62.06 356 ARG A CA 1
ATOM 2733 C C . ARG A 1 356 ? 14.258 -30.562 48.219 1 62.06 356 ARG A C 1
ATOM 2735 O O . ARG A 1 356 ? 14.641 -31.312 47.344 1 62.06 356 ARG A O 1
ATOM 2742 N N . GLN A 1 357 ? 13.797 -30.828 49.406 1 59.53 357 GLN A N 1
ATOM 2743 C CA . GLN A 1 357 ? 13.672 -32.25 49.688 1 59.53 357 GLN A CA 1
ATOM 2744 C C . GLN A 1 357 ? 12.609 -32.906 48.781 1 59.53 357 GLN A C 1
ATOM 2746 O O . GLN A 1 357 ? 12.797 -34 48.281 1 59.53 357 GLN A O 1
ATOM 2751 N N . PHE A 1 358 ? 11.625 -32.156 48.594 1 57.25 358 PHE A N 1
ATOM 2752 C CA . PHE A 1 358 ? 10.562 -32.688 47.75 1 57.25 358 PHE A CA 1
ATOM 2753 C C . PHE A 1 358 ? 11.023 -32.75 46.281 1 57.25 358 PHE A C 1
ATOM 2755 O O . PHE A 1 358 ? 10.766 -33.75 45.594 1 57.25 358 PHE A O 1
ATOM 2762 N N . LEU A 1 359 ? 11.727 -31.75 45.938 1 62.03 359 LEU A N 1
ATOM 2763 C CA . LEU A 1 359 ? 12.227 -31.75 44.562 1 62.03 359 LEU A CA 1
ATOM 2764 C C . LEU A 1 359 ? 13.305 -32.812 44.375 1 62.03 359 LEU A C 1
ATOM 2766 O O . LEU A 1 359 ? 13.391 -33.438 43.312 1 62.03 359 LEU A O 1
ATOM 2770 N N . ARG A 1 360 ? 14.055 -32.938 45.469 1 61.59 360 ARG A N 1
ATOM 2771 C CA . ARG A 1 360 ? 15.023 -34.031 45.469 1 61.59 360 ARG A CA 1
ATOM 2772 C C . ARG A 1 360 ? 14.32 -35.375 45.375 1 61.59 360 ARG A C 1
ATOM 2774 O O . ARG A 1 360 ? 14.766 -36.25 44.625 1 61.59 360 ARG A O 1
ATOM 2781 N N . LEU A 1 361 ? 13.266 -35.438 46.094 1 57.16 361 LEU A N 1
ATOM 2782 C CA . LEU A 1 361 ? 12.523 -36.688 46.062 1 57.16 361 LEU A CA 1
ATOM 2783 C C . LEU A 1 361 ? 11.82 -36.844 44.719 1 57.16 361 LEU A C 1
ATOM 2785 O O . LEU A 1 361 ? 11.797 -37.969 44.156 1 57.16 361 LEU A O 1
ATOM 2789 N N . ALA A 1 362 ? 11.297 -35.781 44.281 1 57.88 362 ALA A N 1
ATOM 2790 C CA . ALA A 1 362 ? 10.656 -35.844 42.969 1 57.88 362 ALA A CA 1
ATOM 2791 C C . ALA A 1 362 ? 11.672 -36.156 41.875 1 57.88 362 ALA A C 1
ATOM 2793 O O . ALA A 1 362 ? 11.398 -36.938 40.969 1 57.88 362 ALA A O 1
ATOM 2794 N N . TRP A 1 363 ? 12.805 -35.5 42.094 1 59.47 363 TRP A N 1
ATOM 2795 C CA . TRP A 1 363 ? 13.898 -35.781 41.188 1 59.47 363 TRP A CA 1
ATOM 2796 C C . TRP A 1 363 ? 14.336 -37.25 41.281 1 59.47 363 TRP A C 1
ATOM 2798 O O . TRP A 1 363 ? 14.602 -37.906 40.281 1 59.47 363 TRP A O 1
ATOM 2808 N N . LEU A 1 364 ? 14.352 -37.719 42.469 1 59.06 364 LEU A N 1
ATOM 2809 C CA . LEU A 1 364 ? 14.695 -39.125 42.688 1 59.06 364 LEU A CA 1
ATOM 2810 C C . LEU A 1 364 ? 13.625 -40.031 42.125 1 59.06 364 LEU A C 1
ATOM 2812 O O . LEU A 1 364 ? 13.938 -41.094 41.531 1 59.06 364 LEU A O 1
ATOM 2816 N N . GLN A 1 365 ? 12.492 -39.594 42.281 1 54.81 365 GLN A N 1
ATOM 2817 C CA . GLN A 1 365 ? 11.414 -40.406 41.719 1 54.81 365 GLN A CA 1
ATOM 2818 C C . GLN A 1 365 ? 11.422 -40.344 40.188 1 54.81 365 GLN A C 1
ATOM 2820 O O . GLN A 1 365 ? 11.203 -41.375 39.531 1 54.81 365 GLN A O 1
ATOM 2825 N N . VAL A 1 366 ? 11.656 -39.219 39.75 1 55.25 366 VAL A N 1
ATOM 2826 C CA . VAL A 1 366 ? 11.797 -39.094 38.312 1 55.25 366 VAL A CA 1
ATOM 2827 C C . VAL A 1 366 ? 13.016 -39.875 37.844 1 55.25 366 VAL A C 1
ATOM 2829 O O . VAL A 1 366 ? 12.969 -40.562 36.812 1 55.25 366 VAL A O 1
ATOM 2832 N N . ARG A 1 367 ? 14.055 -39.719 38.594 1 56.44 367 ARG A N 1
ATOM 2833 C CA . ARG A 1 367 ? 15.242 -40.5 38.312 1 56.44 367 ARG A CA 1
ATOM 2834 C C . ARG A 1 367 ? 14.938 -42 38.406 1 56.44 367 ARG A C 1
ATOM 2836 O O . ARG A 1 367 ? 15.43 -42.781 37.594 1 56.44 367 ARG A O 1
ATOM 2843 N N . LEU A 1 368 ? 14.156 -42.281 39.438 1 57.25 368 LEU A N 1
ATOM 2844 C CA . LEU A 1 368 ? 13.766 -43.688 39.562 1 57.25 368 LEU A CA 1
ATOM 2845 C C . LEU A 1 368 ? 12.828 -44.094 38.438 1 57.25 368 LEU A C 1
ATOM 2847 O O . LEU A 1 368 ? 12.922 -45.219 37.938 1 57.25 368 LEU A O 1
ATOM 2851 N N . LEU A 1 369 ? 12.039 -43.125 38.219 1 50.91 369 LEU A N 1
ATOM 2852 C CA . LEU A 1 369 ? 11.117 -43.438 37.125 1 50.91 369 LEU A CA 1
ATOM 2853 C C . LEU A 1 369 ? 11.844 -43.5 35.781 1 50.91 369 LEU A C 1
ATOM 2855 O O . LEU A 1 369 ? 11.516 -44.312 34.938 1 50.91 369 LEU A O 1
ATOM 2859 N N . PHE A 1 370 ? 12.727 -42.531 35.719 1 57.97 370 PHE A N 1
ATOM 2860 C CA . PHE A 1 370 ? 13.438 -42.531 34.438 1 57.97 370 PHE A CA 1
ATOM 2861 C C . PHE A 1 370 ? 14.766 -43.281 34.594 1 57.97 370 PHE A C 1
ATOM 2863 O O . PHE A 1 370 ? 15.484 -43.438 33.594 1 57.97 370 PHE A O 1
ATOM 2870 N N . GLY A 1 371 ? 14.938 -44.125 35.5 1 52.03 371 GLY A N 1
ATOM 2871 C CA . GLY A 1 371 ? 16.062 -45.031 35.656 1 52.03 371 GLY A CA 1
ATOM 2872 C C . GLY A 1 371 ? 17.391 -44.312 35.781 1 52.03 371 GLY A C 1
ATOM 2873 O O . GLY A 1 371 ? 18.453 -44.938 35.594 1 52.03 371 GLY A O 1
ATOM 2874 N N . PHE A 1 372 ? 17.453 -43 35.688 1 43.62 372 PHE A N 1
ATOM 2875 C CA . PHE A 1 372 ? 18.828 -42.562 35.75 1 43.62 372 PHE A CA 1
ATOM 2876 C C . PHE A 1 372 ? 19.344 -42.5 37.156 1 43.62 372 PHE A C 1
ATOM 2878 O O . PHE A 1 372 ? 18.562 -42.281 38.094 1 43.62 372 PHE A O 1
ATOM 2885 N N . MET B 1 1 ? -23.375 28.812 22.969 1 80.62 1 MET B N 1
ATOM 2886 C CA . MET B 1 1 ? -21.984 28.516 23.281 1 80.62 1 MET B CA 1
ATOM 2887 C C . MET B 1 1 ? -21.234 29.781 23.672 1 80.62 1 MET B C 1
ATOM 2889 O O . MET B 1 1 ? -21.359 30.812 23 1 80.62 1 MET B O 1
ATOM 2893 N N . GLN B 1 2 ? -20.672 29.891 24.891 1 90.12 2 GLN B N 1
ATOM 2894 C CA . GLN B 1 2 ? -19.844 31.016 25.312 1 90.12 2 GLN B CA 1
ATOM 2895 C C . GLN B 1 2 ? -18.484 30.531 25.812 1 90.12 2 GLN B C 1
ATOM 2897 O O . GLN B 1 2 ? -18.406 29.672 26.688 1 90.12 2 GLN B O 1
ATOM 2902 N N . VAL B 1 3 ? -17.469 31.047 25.109 1 95.12 3 VAL B N 1
ATOM 2903 C CA . VAL B 1 3 ? -16.109 30.625 25.438 1 95.12 3 VAL B CA 1
ATOM 2904 C C . VAL B 1 3 ? -15.188 31.844 25.484 1 95.12 3 VAL B C 1
ATOM 2906 O O . VAL B 1 3 ? -15.32 32.75 24.672 1 95.12 3 VAL B O 1
ATOM 2909 N N . ARG B 1 4 ? -14.367 31.812 26.5 1 96 4 ARG B N 1
ATOM 2910 C CA . ARG B 1 4 ? -13.344 32.844 26.625 1 96 4 ARG B CA 1
ATOM 2911 C C . ARG B 1 4 ? -11.961 32.25 26.781 1 96 4 ARG B C 1
ATOM 2913 O O . ARG B 1 4 ? -11.805 31.203 27.438 1 96 4 ARG B O 1
ATOM 2920 N N . GLY B 1 5 ? -10.977 32.875 26.078 1 95.69 5 GLY B N 1
ATOM 2921 C CA . GLY B 1 5 ? -9.625 32.375 26.219 1 95.69 5 GLY B CA 1
ATOM 2922 C C . GLY B 1 5 ? -8.602 33.125 25.406 1 95.69 5 GLY B C 1
ATOM 2923 O O . GLY B 1 5 ? -8.961 33.969 24.578 1 95.69 5 GLY B O 1
ATOM 2924 N N . ARG B 1 6 ? -7.352 32.844 25.656 1 97.75 6 ARG B N 1
ATOM 2925 C CA . ARG B 1 6 ? -6.25 33.406 24.891 1 97.75 6 ARG B CA 1
ATOM 2926 C C . ARG B 1 6 ? -6.141 32.75 23.516 1 97.75 6 ARG B C 1
ATOM 2928 O O . ARG B 1 6 ? -6.43 31.562 23.359 1 97.75 6 ARG B O 1
ATOM 2935 N N . ILE B 1 7 ? -5.68 33.594 22.562 1 97.88 7 ILE B N 1
ATOM 2936 C CA . ILE B 1 7 ? -5.688 33.031 21.203 1 97.88 7 ILE B CA 1
ATOM 2937 C C . ILE B 1 7 ? -4.254 32.844 20.719 1 97.88 7 ILE B C 1
ATOM 2939 O O . ILE B 1 7 ? -3.348 33.562 21.141 1 97.88 7 ILE B O 1
ATOM 2943 N N . ARG B 1 8 ? -4.098 31.906 19.969 1 97.94 8 ARG B N 1
ATOM 2944 C CA . ARG B 1 8 ? -2.936 31.703 19.094 1 97.94 8 ARG B CA 1
ATOM 2945 C C . ARG B 1 8 ? -3.332 31.75 17.625 1 97.94 8 ARG B C 1
ATOM 2947 O O . ARG B 1 8 ? -4.336 31.156 17.234 1 97.94 8 ARG B O 1
ATOM 2954 N N . VAL B 1 9 ? -2.57 32.594 16.875 1 97.56 9 VAL B N 1
ATOM 2955 C CA . VAL B 1 9 ? -3 32.844 15.5 1 97.56 9 VAL B CA 1
ATOM 2956 C C . VAL B 1 9 ? -1.898 32.438 14.523 1 97.56 9 VAL B C 1
ATOM 2958 O O . VAL B 1 9 ? -0.733 32.812 14.711 1 97.56 9 VAL B O 1
ATOM 2961 N N . ASP B 1 10 ? -2.273 31.641 13.516 1 95.5 10 ASP B N 1
ATOM 2962 C CA . ASP B 1 10 ? -1.379 31.312 12.406 1 95.5 10 ASP B CA 1
ATOM 2963 C C . ASP B 1 10 ? -2.166 30.828 11.188 1 95.5 10 ASP B C 1
ATOM 2965 O O . ASP B 1 10 ? -3.094 30.031 11.312 1 95.5 10 ASP B O 1
ATOM 2969 N N . ARG B 1 11 ? -1.812 31.328 10.055 1 94.81 11 ARG B N 1
ATOM 2970 C CA . ARG B 1 11 ? -2.469 30.891 8.828 1 94.81 11 ARG B CA 1
AT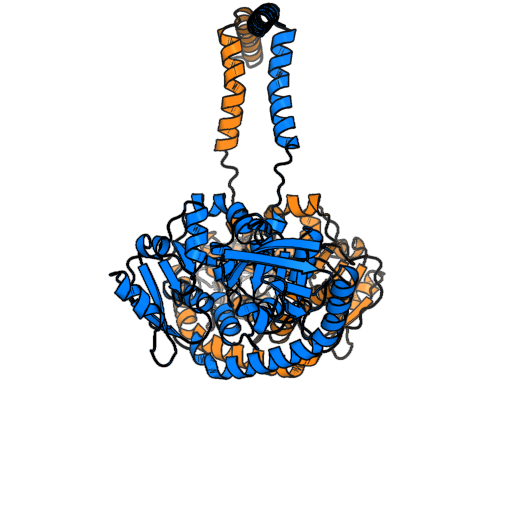OM 2971 C C . ARG B 1 11 ? -2.17 29.422 8.539 1 94.81 11 ARG B C 1
ATOM 2973 O O . ARG B 1 11 ? -2.996 28.719 7.949 1 94.81 11 ARG B O 1
ATOM 2980 N N . ARG B 1 12 ? -1.031 29 8.922 1 91.62 12 ARG B N 1
ATOM 2981 C CA . ARG B 1 12 ? -0.619 27.609 8.734 1 91.62 12 ARG B CA 1
ATOM 2982 C C . ARG B 1 12 ? -0.851 26.797 10 1 91.62 12 ARG B C 1
ATOM 2984 O O . ARG B 1 12 ? -0.085 26.891 10.961 1 91.62 12 ARG B O 1
ATOM 2991 N N . THR B 1 13 ? -1.801 25.891 9.883 1 93.81 13 THR B N 1
ATOM 2992 C CA . THR B 1 13 ? -2.223 25.109 11.039 1 93.81 13 THR B CA 1
ATOM 2993 C C . THR B 1 13 ? -1.052 24.312 11.609 1 93.81 13 THR B C 1
ATOM 2995 O O . THR B 1 13 ? -0.903 24.219 12.828 1 93.81 13 THR B O 1
ATOM 2998 N N . LYS B 1 14 ? -0.225 23.844 10.734 1 87.06 14 LYS B N 1
ATOM 2999 C CA . LYS B 1 14 ? 0.903 23.016 11.172 1 87.06 14 LYS B CA 1
ATOM 3000 C C . LYS B 1 14 ? 1.85 23.828 12.062 1 87.06 14 LYS B C 1
ATOM 3002 O O . LYS B 1 14 ? 2.426 23.281 13.008 1 87.06 14 LYS B O 1
ATOM 3007 N N . HIS B 1 15 ? 2.004 25.062 11.805 1 88.06 15 HIS B N 1
ATOM 3008 C CA . HIS B 1 15 ? 2.846 25.953 12.609 1 88.06 15 HIS B CA 1
ATOM 3009 C C . HIS B 1 15 ? 2.166 26.312 13.93 1 88.06 15 HIS B C 1
ATOM 3011 O O . HIS B 1 15 ? 2.814 26.344 14.977 1 88.06 15 HIS B O 1
ATOM 3017 N N . LEU B 1 16 ? 0.958 26.516 13.844 1 94.19 16 LEU B N 1
ATOM 3018 C CA . LEU B 1 16 ? 0.198 26.906 15.023 1 94.19 16 LEU B CA 1
ATOM 3019 C C . LEU B 1 16 ? 0.251 25.828 16.094 1 94.19 16 LEU B C 1
ATOM 3021 O O . LEU B 1 16 ? 0.427 26.109 17.266 1 94.19 16 LEU B O 1
ATOM 3025 N N . ILE B 1 17 ? 0.078 24.609 15.656 1 92.06 17 ILE B N 1
ATOM 3026 C CA . ILE B 1 17 ? -0.018 23.469 16.562 1 92.06 17 ILE B CA 1
ATOM 3027 C C . ILE B 1 17 ? 1.257 23.359 17.391 1 92.06 17 ILE B C 1
ATOM 3029 O O . ILE B 1 17 ? 1.205 23.016 18.562 1 92.06 17 ILE B O 1
ATOM 3033 N N . GLN B 1 18 ? 2.324 23.766 16.844 1 84.75 18 GLN B N 1
ATOM 3034 C CA . GLN B 1 18 ? 3.609 23.672 17.531 1 84.75 18 GLN B CA 1
ATOM 3035 C C . GLN B 1 18 ? 3.717 24.688 18.656 1 84.75 18 GLN B C 1
ATOM 3037 O O . GLN B 1 18 ? 4.477 24.5 19.609 1 84.75 18 GLN B O 1
ATOM 3042 N N . ARG B 1 19 ? 2.955 25.734 18.594 1 92.19 19 ARG B N 1
ATOM 3043 C CA . ARG B 1 19 ? 3.045 26.844 19.547 1 92.19 19 ARG B CA 1
ATOM 3044 C C . ARG B 1 19 ? 1.842 26.859 20.484 1 92.19 19 ARG B C 1
ATOM 3046 O O . ARG B 1 19 ? 1.855 27.547 21.5 1 92.19 19 ARG B O 1
ATOM 3053 N N . LEU B 1 20 ? 0.932 26.094 20.172 1 95.5 20 LEU B N 1
ATOM 3054 C CA . LEU B 1 20 ? -0.339 26.109 20.891 1 95.5 20 LEU B CA 1
ATOM 3055 C C . LEU B 1 20 ? -0.187 25.516 22.297 1 95.5 20 LEU B C 1
ATOM 3057 O O . LEU B 1 20 ? 0.457 24.484 22.469 1 95.5 20 LEU B O 1
ATOM 3061 N N . GLU B 1 21 ? -0.707 26.156 23.234 1 96.12 21 GLU B N 1
ATOM 3062 C CA . GLU B 1 21 ? -0.739 25.656 24.609 1 96.12 21 GLU B CA 1
ATOM 3063 C C . GLU B 1 21 ? -2.133 25.156 24.984 1 96.12 21 GLU B C 1
ATOM 3065 O O . GLU B 1 21 ? -3.133 25.641 24.453 1 96.12 21 GLU B O 1
ATOM 3070 N N . PRO B 1 22 ? -2.127 24.219 25.953 1 96.75 22 PRO B N 1
ATOM 3071 C CA . PRO B 1 22 ? -3.436 23.703 26.359 1 96.75 22 PRO B CA 1
ATOM 3072 C C . PRO B 1 22 ? -4.375 24.797 26.859 1 96.75 22 PRO B C 1
ATOM 3074 O O . PRO B 1 22 ? -3.955 25.672 27.625 1 96.75 22 PRO B O 1
ATOM 3077 N N . GLY B 1 23 ? -5.586 24.75 26.391 1 96.69 23 GLY B N 1
ATOM 3078 C CA . GLY B 1 23 ? -6.598 25.688 26.859 1 96.69 23 GLY B CA 1
ATOM 3079 C C . GLY B 1 23 ? -6.684 26.938 26 1 96.69 23 GLY B C 1
ATOM 3080 O O . GLY B 1 23 ? -7.605 27.75 26.156 1 96.69 23 GLY B O 1
ATOM 3081 N N . GLU B 1 24 ? -5.832 27.094 25.094 1 98 24 GLU B N 1
ATOM 3082 C CA . GLU B 1 24 ? -5.855 28.266 24.203 1 98 24 GLU B CA 1
ATOM 3083 C C . GLU B 1 24 ? -6.809 28.031 23.031 1 98 24 GLU B C 1
ATOM 3085 O O . GLU B 1 24 ? -7.184 26.906 22.734 1 98 24 GLU B O 1
ATOM 3090 N N . ILE B 1 25 ? -7.203 29.188 22.484 1 98.31 25 ILE B N 1
ATOM 3091 C CA . ILE B 1 25 ? -8.062 29.156 21.312 1 98.31 25 ILE B CA 1
ATOM 3092 C C . ILE B 1 25 ? -7.211 29.203 20.047 1 98.31 25 ILE B C 1
ATOM 3094 O O . ILE B 1 25 ? -6.355 30.094 19.906 1 98.31 25 ILE B O 1
ATOM 3098 N N . ALA B 1 26 ? -7.457 28.281 19.141 1 98.56 26 ALA B N 1
ATOM 3099 C CA . ALA B 1 26 ? -6.707 28.219 17.875 1 98.56 26 ALA B CA 1
ATOM 3100 C C . ALA B 1 26 ? -7.395 29.047 16.797 1 98.56 26 ALA B C 1
ATOM 3102 O O . ALA B 1 26 ? -8.562 28.812 16.469 1 98.56 26 ALA B O 1
ATOM 3103 N N . VAL B 1 27 ? -6.73 30.016 16.266 1 98.56 27 VAL B N 1
ATOM 3104 C CA . VAL B 1 27 ? -7.207 30.797 15.133 1 98.56 27 VAL B CA 1
ATOM 3105 C C . VAL B 1 27 ? -6.43 30.391 13.875 1 98.56 27 VAL B C 1
ATOM 3107 O O . VAL B 1 27 ? -5.223 30.641 13.781 1 98.56 27 VAL 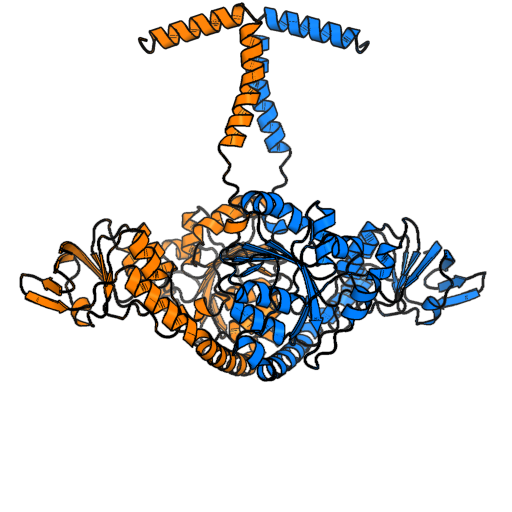B O 1
ATOM 3110 N N . ILE B 1 28 ? -7.211 29.812 12.922 1 98.25 28 ILE B N 1
ATOM 3111 C CA . ILE B 1 28 ? -6.523 29.234 11.773 1 98.25 28 ILE B CA 1
ATOM 3112 C C . ILE B 1 28 ? -7.211 29.672 10.484 1 98.25 28 ILE B C 1
ATOM 3114 O O . ILE B 1 28 ? -8.227 30.375 10.523 1 98.25 28 ILE B O 1
ATOM 3118 N N . ASP B 1 29 ? -6.559 29.406 9.352 1 98 29 ASP B N 1
ATOM 3119 C CA . ASP B 1 29 ? -7.086 29.531 7.992 1 98 29 ASP B CA 1
ATOM 3120 C C . ASP B 1 29 ? -6.879 28.219 7.215 1 98 29 ASP B C 1
ATOM 3122 O O . ASP B 1 29 ? -5.898 28.078 6.484 1 98 29 ASP B O 1
ATOM 3126 N N . HIS B 1 30 ? -7.875 27.359 7.398 1 97.5 30 HIS B N 1
ATOM 3127 C CA . HIS B 1 30 ? -7.691 26 6.914 1 97.5 30 HIS B CA 1
ATOM 3128 C C . HIS B 1 30 ? -8.961 25.484 6.246 1 97.5 30 HIS B C 1
ATOM 3130 O O . HIS B 1 30 ? -9.836 24.922 6.914 1 97.5 30 HIS B O 1
ATOM 3136 N N . TYR B 1 31 ? -8.945 25.688 4.957 1 96.5 31 TYR B N 1
ATOM 3137 C CA . TYR B 1 31 ? -10.062 25.141 4.207 1 96.5 31 TYR B CA 1
ATOM 3138 C C . TYR B 1 31 ? -10.039 23.609 4.246 1 96.5 31 TYR B C 1
ATOM 3140 O O . TYR B 1 31 ? -9.023 23 3.912 1 96.5 31 TYR B O 1
ATOM 3148 N N . GLY B 1 32 ? -11.125 23 4.695 1 96.44 32 GLY B N 1
ATOM 3149 C CA . GLY B 1 32 ? -11.164 21.562 4.75 1 96.44 32 GLY B CA 1
ATOM 3150 C C . GLY B 1 32 ? -10.18 20.969 5.734 1 96.44 32 GLY B C 1
ATOM 3151 O O . GLY B 1 32 ? -9.25 20.25 5.344 1 96.44 32 GLY B O 1
ATOM 3152 N N . ILE B 1 33 ? -10.461 21.25 7.016 1 96.75 33 ILE B N 1
ATOM 3153 C CA . ILE B 1 33 ? -9.555 20.75 8.047 1 96.75 33 ILE B CA 1
ATOM 3154 C C . ILE B 1 33 ? -9.383 19.234 7.891 1 96.75 33 ILE B C 1
ATOM 3156 O O . ILE B 1 33 ? -10.359 18.484 7.934 1 96.75 33 ILE B O 1
ATOM 3160 N N . ASP B 1 34 ? -8.117 18.812 7.699 1 93.69 34 ASP B N 1
ATOM 3161 C CA . ASP B 1 34 ? -7.852 17.391 7.48 1 93.69 34 ASP B CA 1
ATOM 3162 C C . ASP B 1 34 ? -7.633 16.672 8.805 1 93.69 34 ASP B C 1
ATOM 3164 O O . ASP B 1 34 ? -7.625 17.281 9.867 1 93.69 34 ASP B O 1
ATOM 3168 N N . LYS B 1 35 ? -7.508 15.336 8.719 1 91.88 35 LYS B N 1
ATOM 3169 C CA . LYS B 1 35 ? -7.371 14.484 9.898 1 91.88 35 LYS B CA 1
ATOM 3170 C C . LYS B 1 35 ? -6.105 14.836 10.688 1 91.88 35 LYS B C 1
ATOM 3172 O O . LYS B 1 35 ? -6.121 14.859 11.914 1 91.88 35 LYS B O 1
ATOM 3177 N N . LEU B 1 36 ? -5.055 15.086 9.961 1 90.25 36 LEU B N 1
ATOM 3178 C CA . LEU B 1 36 ? -3.783 15.367 10.617 1 90.25 36 LEU B CA 1
ATOM 3179 C C . LEU B 1 36 ? -3.865 16.656 11.43 1 90.25 36 LEU B C 1
ATOM 3181 O O . LEU B 1 36 ? -3.414 16.688 12.578 1 90.25 36 LEU B O 1
ATOM 3185 N N . ALA B 1 37 ? -4.387 17.641 10.836 1 94.31 37 ALA B N 1
ATOM 3186 C CA . ALA B 1 37 ? -4.555 18.906 11.531 1 94.31 37 ALA B CA 1
ATOM 3187 C C . ALA B 1 37 ? -5.461 18.75 12.75 1 94.31 37 ALA B C 1
ATOM 3189 O O . ALA B 1 37 ? -5.164 19.281 13.828 1 94.31 37 ALA B O 1
ATOM 3190 N N . ALA B 1 38 ? -6.555 18.047 12.57 1 96.69 38 ALA B N 1
ATOM 3191 C CA . ALA B 1 38 ? -7.48 17.812 13.672 1 96.69 38 ALA B CA 1
ATOM 3192 C C . ALA B 1 38 ? -6.793 17.078 14.82 1 96.69 38 ALA B C 1
ATOM 3194 O O . ALA B 1 38 ? -6.949 17.438 15.984 1 96.69 38 ALA B O 1
ATOM 3195 N N . GLN B 1 39 ? -6.09 16.062 14.453 1 93.88 39 GLN B N 1
ATOM 3196 C CA . GLN B 1 39 ? -5.363 15.297 15.453 1 93.88 39 GLN B CA 1
ATOM 3197 C C . GLN B 1 39 ? -4.395 16.188 16.234 1 93.88 39 GLN B C 1
ATOM 3199 O O . GLN B 1 39 ? -4.305 16.078 17.453 1 93.88 39 GLN B O 1
ATOM 3204 N N . GLY B 1 40 ? -3.691 17.016 15.547 1 93.56 40 GLY B N 1
ATOM 3205 C CA . GLY B 1 40 ? -2.768 17.938 16.188 1 93.56 40 GLY B CA 1
ATOM 3206 C C . GLY B 1 40 ? -3.451 18.891 17.156 1 93.56 40 GLY B C 1
ATOM 3207 O O . GLY B 1 40 ? -2.961 19.141 18.25 1 93.56 40 GLY B O 1
ATOM 3208 N N . LEU B 1 41 ? -4.555 19.406 16.766 1 97.19 41 LEU B N 1
ATOM 3209 C CA . LEU B 1 41 ? -5.312 20.344 17.594 1 97.19 41 LEU B CA 1
ATOM 3210 C C . LEU B 1 41 ? -5.867 19.656 18.828 1 97.19 41 LEU B C 1
ATOM 3212 O O . LEU B 1 41 ? -5.887 20.25 19.922 1 97.19 41 LEU B O 1
ATOM 3216 N N . ILE B 1 42 ? -6.309 18.453 18.672 1 97.12 42 ILE B N 1
ATOM 3217 C CA . ILE B 1 42 ? -6.836 17.656 19.781 1 97.12 42 ILE B CA 1
ATOM 3218 C C . ILE B 1 42 ? -5.723 17.375 20.781 1 97.12 42 ILE B C 1
ATOM 3220 O O . ILE B 1 42 ? -5.906 17.562 21.984 1 97.12 42 ILE B O 1
ATOM 3224 N N . GLU B 1 43 ? -4.582 16.953 20.219 1 93.56 43 GLU B N 1
ATOM 3225 C CA . GLU B 1 43 ? -3.451 16.625 21.078 1 93.56 43 GLU B CA 1
ATOM 3226 C C . GLU B 1 43 ? -2.947 17.844 21.828 1 93.56 43 GLU B C 1
ATOM 3228 O O . GLU B 1 43 ? -2.48 17.734 22.969 1 93.56 43 GLU B O 1
ATOM 3233 N N . ALA B 1 44 ? -3.082 18.969 21.219 1 95.62 44 ALA B N 1
ATOM 3234 C CA . ALA B 1 44 ? -2.668 20.219 21.859 1 95.62 44 ALA B CA 1
ATOM 3235 C C . ALA B 1 44 ? -3.699 20.688 22.875 1 95.62 44 ALA B C 1
ATOM 3237 O O . ALA B 1 44 ? -3.449 21.625 23.641 1 95.62 44 ALA B O 1
ATOM 3238 N N . ARG B 1 45 ? -4.855 20.125 22.891 1 96.75 45 ARG B N 1
ATOM 3239 C CA . ARG B 1 45 ? -5.938 20.406 23.828 1 96.75 45 ARG B CA 1
ATOM 3240 C C . ARG B 1 45 ? -6.426 21.844 23.688 1 96.75 45 ARG B C 1
ATOM 3242 O O . ARG B 1 45 ? -6.539 22.562 24.688 1 96.75 45 ARG B O 1
ATOM 3249 N N . CYS B 1 46 ? -6.605 22.234 22.531 1 96.5 46 CYS B N 1
ATOM 3250 C CA . CYS B 1 46 ? -7.129 23.578 22.344 1 96.5 46 CYS B CA 1
ATOM 3251 C C . CYS B 1 46 ? -8.57 23.672 22.828 1 96.5 46 CYS B C 1
ATOM 3253 O O . CYS B 1 46 ? -9.297 22.688 22.812 1 96.5 46 CYS B O 1
ATOM 3255 N N . ARG B 1 47 ? -8.945 24.828 23.203 1 97.06 47 ARG B N 1
ATOM 3256 C CA . ARG B 1 47 ? -10.25 25.078 23.797 1 97.06 47 ARG B CA 1
ATOM 3257 C C . ARG B 1 47 ? -11.32 25.234 22.719 1 97.06 47 ARG B C 1
ATOM 3259 O O . ARG B 1 47 ? -12.477 24.844 22.922 1 97.06 47 ARG B O 1
ATOM 3266 N N . LEU B 1 48 ? -10.938 25.891 21.734 1 98 48 LEU B N 1
ATOM 3267 C CA . LEU B 1 48 ? -11.82 26.281 20.641 1 98 48 LEU B CA 1
ATOM 3268 C C . LEU B 1 48 ? -11.031 26.516 19.359 1 98 48 LEU B C 1
ATOM 3270 O O . LEU B 1 48 ? -9.883 26.969 19.406 1 98 48 LEU B O 1
ATOM 3274 N N . VAL B 1 49 ? -11.656 26.156 18.234 1 98.69 49 VAL B N 1
ATOM 3275 C CA . VAL B 1 49 ? -11.039 26.453 16.953 1 98.69 49 VAL B CA 1
ATOM 3276 C C . VAL B 1 49 ? -11.836 27.531 16.219 1 98.69 49 VAL B C 1
ATOM 3278 O O . VAL B 1 49 ? -13.031 27.375 15.992 1 98.69 49 VAL B O 1
ATOM 3281 N N . LEU B 1 50 ? -11.234 28.609 15.969 1 98.56 50 LEU B N 1
ATOM 3282 C CA . LEU B 1 50 ? -11.75 29.672 15.102 1 98.56 50 LEU B CA 1
ATOM 3283 C C . LEU B 1 50 ? -11.094 29.609 13.727 1 98.56 50 LEU B C 1
ATOM 3285 O O . LEU B 1 50 ? -9.883 29.828 13.602 1 98.56 50 LEU B O 1
ATOM 3289 N N . ASN B 1 51 ? -11.875 29.297 12.719 1 98.69 51 ASN B N 1
ATOM 3290 C CA . ASN B 1 51 ? -11.352 29.109 11.375 1 98.69 51 ASN B CA 1
ATOM 3291 C C . ASN B 1 51 ? -11.844 30.203 10.43 1 98.69 51 ASN B C 1
ATOM 3293 O O . ASN B 1 51 ? -13.047 30.422 10.289 1 98.69 51 ASN B O 1
ATOM 3297 N N . ALA B 1 52 ? -10.93 30.859 9.836 1 98.56 52 ALA B N 1
ATOM 3298 C CA . ALA B 1 52 ? -11.289 31.891 8.867 1 98.56 52 ALA B CA 1
ATOM 3299 C C . ALA B 1 52 ? -12 31.281 7.66 1 98.56 52 ALA B C 1
ATOM 3301 O O . ALA B 1 52 ? -12.945 31.859 7.137 1 98.56 52 ALA B O 1
ATOM 3302 N N . ALA B 1 53 ? -11.602 30.125 7.219 1 98.12 53 ALA B N 1
ATOM 3303 C CA . ALA B 1 53 ? -12.141 29.438 6.047 1 98.12 53 ALA B CA 1
ATOM 3304 C C . ALA B 1 53 ? -13.211 28.422 6.445 1 98.12 53 ALA B C 1
ATOM 3306 O O . ALA B 1 53 ? -13.492 28.25 7.633 1 98.12 53 ALA B O 1
ATOM 3307 N N . ALA B 1 54 ? -13.828 27.875 5.418 1 97.88 54 ALA B N 1
ATOM 3308 C CA . ALA B 1 54 ? -14.766 26.781 5.672 1 97.88 54 ALA B CA 1
ATOM 3309 C C . ALA B 1 54 ? -14.023 25.531 6.137 1 97.88 54 ALA B C 1
ATOM 3311 O O . ALA B 1 54 ? -13.07 25.078 5.492 1 97.88 54 ALA B O 1
ATOM 3312 N N . SER B 1 55 ? -14.5 24.969 7.23 1 98.06 55 SER B N 1
ATOM 3313 C CA . SER B 1 55 ? -13.836 23.797 7.805 1 98.06 55 SER B CA 1
ATOM 3314 C C . SER B 1 55 ? -14.18 22.531 7.023 1 98.06 55 SER B C 1
ATOM 3316 O O . SER B 1 55 ? -13.453 21.531 7.102 1 98.06 55 SER B O 1
ATOM 3318 N N . LEU B 1 56 ? -15.258 22.594 6.254 1 97.25 56 LEU B N 1
ATOM 3319 C CA . LEU B 1 56 ? -15.68 21.484 5.41 1 97.25 56 LEU B CA 1
ATOM 3320 C C . LEU B 1 56 ? -15.422 21.781 3.938 1 97.25 56 LEU B C 1
ATOM 3322 O O . LEU B 1 56 ? -15.633 22.922 3.49 1 97.25 56 LEU B O 1
ATOM 3326 N N . SER B 1 57 ? -14.906 20.828 3.291 1 95.75 57 SER B N 1
ATOM 3327 C CA . SER B 1 57 ? -14.758 20.953 1.845 1 95.75 57 SER B CA 1
ATOM 3328 C C . SER B 1 57 ? -16.062 20.609 1.128 1 95.75 57 SER B C 1
ATOM 3330 O O . SER B 1 57 ? -16.828 19.75 1.58 1 95.75 57 SER B O 1
ATOM 3332 N N . GLU B 1 58 ? -16.281 21.219 0.034 1 93.56 58 GLU B N 1
ATOM 3333 C CA . GLU B 1 58 ? -17.422 20.906 -0.812 1 93.56 58 GLU B CA 1
ATOM 3334 C C . GLU B 1 58 ? -17.094 19.781 -1.796 1 93.56 58 GLU B C 1
ATOM 3336 O O . GLU B 1 58 ? -17.984 19.188 -2.4 1 93.56 58 GLU B O 1
ATOM 3341 N N . GLU B 1 59 ? -15.891 19.484 -1.874 1 93.19 59 GLU B N 1
ATOM 3342 C CA . GLU B 1 59 ? -15.422 18.578 -2.92 1 93.19 59 GLU B CA 1
ATOM 3343 C C . GLU B 1 59 ? -15.211 17.172 -2.371 1 93.19 59 GLU B C 1
ATOM 3345 O O . GLU B 1 59 ? -15.352 16.188 -3.104 1 93.19 59 GLU B O 1
ATOM 3350 N N . TYR B 1 60 ? -14.867 17.031 -1.17 1 93.25 60 TYR B N 1
ATOM 3351 C CA . TYR B 1 60 ? -14.578 15.734 -0.572 1 93.25 60 TYR B CA 1
ATOM 3352 C C . TYR B 1 60 ? -14.898 15.734 0.918 1 93.25 60 TYR B C 1
ATOM 3354 O O . TYR B 1 60 ? -14.867 16.781 1.563 1 93.25 60 TYR B O 1
ATOM 3362 N N . PRO B 1 61 ? -15.203 14.586 1.453 1 94.06 61 PRO B N 1
ATOM 3363 C CA . PRO B 1 61 ? -15.602 14.5 2.861 1 94.06 61 PRO B CA 1
ATOM 3364 C C . PRO B 1 61 ? -14.398 14.445 3.807 1 94.06 61 PRO B C 1
ATOM 3366 O O . PRO B 1 61 ? -14 13.359 4.238 1 94.06 61 PRO B O 1
ATOM 3369 N N . ASN B 1 62 ? -13.906 15.586 4.16 1 94.62 62 ASN B N 1
ATOM 3370 C CA . ASN B 1 62 ? -12.805 15.625 5.117 1 94.62 62 ASN B CA 1
ATOM 3371 C C . ASN B 1 62 ? -13.297 15.406 6.547 1 94.62 62 ASN B C 1
ATOM 3373 O O . ASN B 1 62 ? -14.32 15.969 6.949 1 94.62 62 ASN B O 1
ATOM 3377 N N . GLU B 1 63 ? -12.57 14.695 7.328 1 94.12 63 GLU B N 1
ATOM 3378 C CA . GLU B 1 63 ? -13.055 14.195 8.609 1 94.12 63 GLU B CA 1
ATOM 3379 C C . GLU B 1 63 ? -12.578 15.086 9.758 1 94.12 63 GLU B C 1
ATOM 3381 O O . GLU B 1 63 ? -13.039 14.938 10.898 1 94.12 63 GLU B O 1
ATOM 3386 N N . GLY B 1 64 ? -11.766 16 9.523 1 96.62 64 GLY B N 1
ATOM 3387 C CA . GLY B 1 64 ? -11.148 16.797 10.562 1 96.62 64 GLY B CA 1
ATOM 3388 C C . GLY B 1 64 ? -12.156 17.422 11.516 1 96.62 64 GLY B C 1
ATOM 3389 O O . GLY B 1 64 ? -12.062 17.234 12.734 1 96.62 64 GLY B O 1
ATOM 3390 N N . PRO B 1 65 ? -13.141 18.109 10.977 1 98.12 65 PRO B N 1
ATOM 3391 C CA . PRO B 1 65 ? -14.148 18.734 11.844 1 98.12 65 PRO B CA 1
ATOM 3392 C C . PRO B 1 65 ? -14.898 17.719 12.703 1 98.12 65 PRO B C 1
ATOM 3394 O O . PRO B 1 65 ? -15.164 17.984 13.883 1 98.12 65 PRO B O 1
ATOM 3397 N N . LEU B 1 66 ? -15.234 16.609 12.109 1 97.38 66 LEU B N 1
ATOM 3398 C CA . LEU B 1 66 ? -15.906 15.562 12.859 1 97.38 66 LEU B CA 1
ATOM 3399 C C . LEU B 1 66 ? -15.055 15.094 14.031 1 97.38 66 LEU B C 1
ATOM 3401 O O . LEU B 1 66 ? -15.555 14.914 15.141 1 97.38 66 LEU B O 1
ATOM 3405 N N . MET B 1 67 ? -13.82 14.938 13.805 1 96.69 67 MET B N 1
ATOM 3406 C CA . MET B 1 67 ? -12.875 14.516 14.836 1 96.69 67 MET B CA 1
ATOM 3407 C C . MET B 1 67 ? -12.812 15.539 15.969 1 96.69 67 MET B C 1
ATOM 3409 O O . MET B 1 67 ? -12.828 15.164 17.141 1 96.69 67 MET B O 1
ATOM 3413 N N . LEU B 1 68 ? -12.781 16.781 15.641 1 98.12 68 LEU B N 1
ATOM 3414 C CA . LEU B 1 68 ? -12.703 17.844 16.625 1 98.12 68 LEU B CA 1
ATOM 3415 C C . LEU B 1 68 ? -13.953 17.875 17.5 1 98.12 68 LEU B C 1
ATOM 3417 O O . LEU B 1 68 ? -13.859 17.891 18.734 1 98.12 68 LEU B O 1
ATOM 3421 N N . LEU B 1 69 ? -15.086 17.797 16.906 1 98.19 69 LEU B N 1
ATOM 3422 C CA . LEU B 1 69 ? -16.344 17.859 17.641 1 98.19 69 LEU B CA 1
ATOM 3423 C C . LEU B 1 69 ? -16.5 16.641 18.547 1 98.19 69 LEU B C 1
ATOM 3425 O O . LEU B 1 69 ? -16.969 16.766 19.688 1 98.19 69 LEU B O 1
ATOM 3429 N N . ARG B 1 70 ? -16.125 15.508 18.047 1 97.44 70 ARG B N 1
ATOM 3430 C CA . ARG B 1 70 ? -16.219 14.281 18.844 1 97.44 70 ARG B CA 1
ATOM 3431 C C . ARG B 1 70 ? -15.258 14.328 20.031 1 97.44 70 ARG B C 1
ATOM 3433 O O . ARG B 1 70 ? -15.523 13.719 21.062 1 97.44 70 ARG B O 1
ATOM 3440 N N . ALA B 1 71 ? -14.211 15.047 19.875 1 97 71 ALA B N 1
ATOM 3441 C CA . ALA B 1 71 ? -13.25 15.211 20.969 1 97 71 ALA B CA 1
ATOM 3442 C C . ALA B 1 71 ? -13.711 16.297 21.953 1 97 71 ALA B C 1
ATOM 3444 O O . ALA B 1 71 ? -13.039 16.562 22.953 1 97 71 ALA B O 1
ATOM 3445 N N . GLY B 1 72 ? -14.812 16.953 21.625 1 96.69 72 GLY B N 1
ATOM 3446 C CA . GLY B 1 72 ? -15.375 17.953 22.5 1 96.69 72 GLY B CA 1
ATOM 3447 C C . GLY B 1 72 ? -14.836 19.344 22.234 1 96.69 72 GLY B C 1
ATOM 3448 O O . GLY B 1 72 ? -14.984 20.25 23.078 1 96.69 72 GLY B O 1
ATOM 3449 N N . ILE B 1 73 ? -14.172 19.594 21.188 1 97.94 73 ILE B N 1
ATOM 3450 C CA . ILE B 1 73 ? -13.617 20.891 20.828 1 97.94 73 ILE B CA 1
ATOM 3451 C C . ILE B 1 73 ? -14.555 21.609 19.859 1 97.94 73 ILE B C 1
ATOM 3453 O O . ILE B 1 73 ? -14.727 21.188 18.719 1 97.94 73 ILE B O 1
ATOM 3457 N N . PRO B 1 74 ? -15.117 22.688 20.281 1 97.94 74 PRO B N 1
ATOM 3458 C CA . PRO B 1 74 ? -16.016 23.406 19.375 1 97.94 74 PRO B CA 1
ATOM 3459 C C . PRO B 1 74 ? -15.266 24.078 18.219 1 97.94 74 PRO B C 1
ATOM 3461 O O . PRO B 1 74 ? -14.086 24.422 18.359 1 97.94 74 PRO B O 1
ATOM 3464 N N . VAL B 1 75 ? -16 24.25 17.141 1 98.44 75 VAL B N 1
ATOM 3465 C CA . VAL B 1 75 ? -15.43 24.859 15.938 1 98.44 75 VAL B CA 1
ATOM 3466 C C . VAL B 1 75 ? -16.359 25.938 15.406 1 98.44 75 VAL B C 1
ATOM 3468 O O . VAL B 1 75 ? -17.562 25.703 15.25 1 98.44 75 VAL B O 1
ATOM 3471 N N . VAL B 1 76 ? -15.844 27.109 15.227 1 98.44 76 VAL B N 1
ATOM 3472 C CA . VAL B 1 76 ? -16.516 28.172 14.508 1 98.44 76 VAL B CA 1
ATOM 3473 C C . VAL B 1 76 ? -15.773 28.484 13.211 1 98.44 76 VAL B C 1
ATOM 3475 O O . VAL B 1 76 ? -14.578 28.797 13.227 1 98.44 76 VAL B O 1
ATOM 3478 N N . ASP B 1 77 ? -16.516 28.312 12.062 1 97.69 77 ASP B N 1
ATOM 3479 C CA . ASP B 1 77 ? -15.797 28.5 10.812 1 97.69 77 ASP B CA 1
ATOM 3480 C C . ASP B 1 77 ? -16.438 29.594 9.961 1 97.69 77 ASP B C 1
ATOM 3482 O O . ASP B 1 77 ? -17.281 30.344 10.445 1 97.69 77 ASP B O 1
ATOM 3486 N N . CYS B 1 78 ? -15.828 29.922 8.797 1 98.12 78 CYS B N 1
ATOM 3487 C CA . CYS B 1 78 ? -16.25 30.969 7.879 1 98.12 78 CYS B CA 1
ATOM 3488 C C . CYS B 1 78 ? -16.234 32.344 8.562 1 98.12 78 CYS B C 1
ATOM 3490 O O . CYS B 1 78 ? -17.172 33.125 8.391 1 98.12 78 CYS B O 1
ATOM 3492 N N . LEU B 1 79 ? -15.258 32.562 9.328 1 98.12 79 LEU B N 1
ATOM 3493 C CA . LEU B 1 79 ? -15.156 33.812 10.078 1 98.12 79 LEU B CA 1
ATOM 3494 C C . LEU B 1 79 ? -14.578 34.906 9.211 1 98.12 79 LEU B C 1
ATOM 3496 O O . LEU B 1 79 ? -14.688 36.094 9.539 1 98.12 79 LEU B O 1
ATOM 3500 N N . GLY B 1 80 ? -13.906 34.5 8.133 1 97.31 80 GLY B N 1
ATOM 3501 C CA . GLY B 1 80 ? -13.258 35.5 7.281 1 97.31 80 GLY B CA 1
ATOM 3502 C C . GLY B 1 80 ? -11.867 35.875 7.754 1 97.31 80 GLY B C 1
ATOM 3503 O O . GLY B 1 80 ? -11.438 35.469 8.828 1 97.31 80 GLY B O 1
ATOM 3504 N N . PRO B 1 81 ? -11.188 36.625 6.988 1 96.56 81 PRO B N 1
ATOM 3505 C CA . PRO B 1 81 ? -9.773 36.906 7.258 1 96.56 81 PRO B CA 1
ATOM 3506 C C . PRO B 1 81 ? -9.586 37.875 8.438 1 96.56 81 PRO B C 1
ATOM 3508 O O . PRO B 1 81 ? -8.492 37.938 8.992 1 96.56 81 PRO B O 1
ATOM 3511 N N . ALA B 1 82 ? -10.586 38.562 8.875 1 95.81 82 ALA B N 1
ATOM 3512 C CA . ALA B 1 82 ? -10.477 39.531 9.953 1 95.81 82 ALA B CA 1
ATOM 3513 C C . ALA B 1 82 ? -10.008 38.875 11.25 1 95.81 82 ALA B C 1
ATOM 3515 O O . ALA B 1 82 ? -9.297 39.5 12.047 1 95.81 82 ALA B O 1
ATOM 3516 N N . VAL B 1 83 ? -10.367 37.688 11.43 1 96.75 83 VAL B N 1
ATOM 3517 C CA . VAL B 1 83 ? -10.039 37 12.672 1 96.75 83 VAL B CA 1
ATOM 3518 C C . VAL B 1 83 ? -8.539 36.75 12.734 1 96.75 83 VAL B C 1
ATOM 3520 O O . VAL B 1 83 ? -7.969 36.625 13.82 1 96.75 83 VAL B O 1
ATOM 3523 N N . LEU B 1 84 ? -7.895 36.719 11.609 1 97.06 84 LEU B N 1
ATOM 3524 C CA . LEU B 1 84 ? -6.465 36.438 11.539 1 97.06 84 LEU B CA 1
ATOM 3525 C C . LEU B 1 84 ? -5.641 37.656 11.938 1 97.06 84 LEU B C 1
ATOM 3527 O O . LEU B 1 84 ? -4.441 37.531 12.203 1 97.06 84 LEU B O 1
ATOM 3531 N N . SER B 1 85 ? -6.262 38.75 12.039 1 95.69 85 SER B N 1
ATOM 3532 C CA . SER B 1 85 ? -5.566 40 12.367 1 95.69 85 SER B CA 1
ATOM 3533 C C . SER B 1 85 ? -5.555 40.219 13.875 1 95.69 85 SER B C 1
ATOM 3535 O O . SER B 1 85 ? -4.93 41.188 14.352 1 95.69 85 SER B O 1
ATOM 3537 N N . LEU B 1 86 ? -6.203 39.375 14.578 1 96.31 86 LEU B N 1
ATOM 3538 C CA . LEU B 1 86 ? -6.227 39.5 16.031 1 96.31 86 LEU B CA 1
ATOM 3539 C C . LEU B 1 86 ? -4.832 39.312 16.625 1 96.31 86 LEU B C 1
ATOM 3541 O O . LEU B 1 86 ? -4.074 38.469 16.156 1 96.31 86 LEU B O 1
ATOM 3545 N N . PRO B 1 87 ? -4.488 40.125 17.594 1 95.25 87 PRO B N 1
ATOM 3546 C CA . PRO B 1 87 ? -3.16 40 18.188 1 95.25 87 PRO B CA 1
ATOM 3547 C C . PRO B 1 87 ? -3.004 38.719 19.016 1 95.25 87 PRO B C 1
ATOM 3549 O O . PRO B 1 87 ? -3.783 38.469 19.938 1 95.25 87 PRO B O 1
ATOM 3552 N N . GLU B 1 88 ? -2.062 37.938 18.688 1 94.56 88 GLU B N 1
ATOM 3553 C CA . GLU B 1 88 ? -1.78 36.688 19.391 1 94.56 88 GLU B CA 1
ATOM 3554 C C . GLU B 1 88 ? -1.54 36.938 20.875 1 94.56 88 GLU B C 1
ATOM 3556 O O . GLU B 1 88 ? -0.904 37.938 21.25 1 94.56 88 GLU B O 1
ATOM 3561 N N . GLY B 1 89 ? -1.982 36.062 21.656 1 94.69 89 GLY B N 1
ATOM 3562 C CA . GLY B 1 89 ? -1.767 36.156 23.094 1 94.69 89 GLY B CA 1
ATOM 3563 C C . GLY B 1 89 ? -2.889 36.875 23.812 1 94.69 89 GLY B C 1
ATOM 3564 O O . GLY B 1 89 ? -3.016 36.781 25.031 1 94.69 89 GLY B O 1
ATOM 3565 N N . GLU B 1 90 ? -3.682 37.531 23.141 1 95.5 90 GLU B N 1
ATOM 3566 C CA . GLU B 1 90 ? -4.789 38.281 23.734 1 95.5 90 GLU B CA 1
ATOM 3567 C C . GLU B 1 90 ? -5.996 37.375 23.969 1 95.5 90 GLU B C 1
ATOM 3569 O O . GLU B 1 90 ? -6.09 36.312 23.375 1 95.5 90 GLU B O 1
ATOM 3574 N N . GLU B 1 91 ? -6.809 37.906 24.797 1 97 91 GLU B N 1
ATOM 3575 C CA . GLU B 1 91 ? -8.023 37.156 25.109 1 97 91 GLU B CA 1
ATOM 3576 C C . GLU B 1 91 ? -9.188 37.625 24.219 1 97 91 GLU B C 1
ATOM 3578 O O . GLU B 1 91 ? -9.352 38.812 23.953 1 97 91 GLU B O 1
ATOM 3583 N N . VAL B 1 92 ? -9.945 36.594 23.812 1 97.31 92 VAL B N 1
ATOM 3584 C CA . VAL B 1 92 ? -11.156 36.875 23.047 1 97.31 92 VAL B CA 1
ATOM 3585 C C . VAL B 1 92 ? -12.344 36.156 23.641 1 97.31 92 VAL B C 1
ATOM 3587 O O . VAL B 1 92 ? -12.172 35.219 24.438 1 97.31 92 VAL B O 1
ATOM 3590 N N . GLU B 1 93 ? -13.453 36.719 23.359 1 97.56 93 GLU B N 1
ATOM 3591 C CA . GLU B 1 93 ? -14.711 36.094 23.766 1 97.56 93 GLU B CA 1
ATOM 3592 C C . GLU B 1 93 ? -15.531 35.656 22.547 1 97.56 93 GLU B C 1
ATOM 3594 O O . GLU B 1 93 ? -15.648 36.406 21.578 1 97.56 93 GLU B O 1
ATOM 3599 N N . VAL B 1 94 ? -15.992 34.438 22.625 1 97.38 94 VAL B N 1
ATOM 3600 C CA . VAL B 1 94 ? -16.797 33.906 21.531 1 97.38 94 VAL B CA 1
ATOM 3601 C C . VAL B 1 94 ? -18.203 33.562 22.031 1 97.38 94 VAL B C 1
ATOM 3603 O O . VAL B 1 94 ? -18.359 32.812 23 1 97.38 94 VAL B O 1
ATOM 3606 N N . LYS B 1 95 ? -19.219 34.219 21.359 1 96.38 95 LYS B N 1
ATOM 3607 C CA . LYS B 1 95 ? -20.625 33.969 21.719 1 96.38 95 LYS B CA 1
ATOM 3608 C C . LYS B 1 95 ? -21.438 33.594 20.484 1 96.38 95 LYS B C 1
ATOM 3610 O O . LYS B 1 95 ? -21.656 34.406 19.594 1 96.38 95 LYS B O 1
ATOM 3615 N N . GLU B 1 96 ? -21.953 32.406 20.438 1 93.19 96 GLU B N 1
ATOM 3616 C CA . GLU B 1 96 ? -22.828 31.906 19.391 1 93.19 96 GLU B CA 1
ATOM 3617 C C . GLU B 1 96 ? -22.281 32.219 18.016 1 93.19 96 GLU B C 1
ATOM 3619 O O . GLU B 1 96 ? -22.984 32.781 17.172 1 93.19 96 GLU B O 1
ATOM 3624 N N . GLY B 1 97 ? -21.031 32.156 17.828 1 95.69 97 GLY B N 1
ATOM 3625 C CA . GLY B 1 97 ? -20.422 32.312 16.516 1 95.69 97 GLY B CA 1
ATOM 3626 C C . GLY B 1 97 ? -19.781 33.688 16.328 1 95.69 97 GLY B C 1
ATOM 3627 O O . GLY B 1 97 ? -19.094 33.906 15.32 1 95.69 97 GLY B O 1
ATOM 3628 N N . ALA B 1 98 ? -20.062 34.594 17.266 1 97.56 98 ALA B N 1
ATOM 3629 C CA . ALA B 1 98 ? -19.469 35.906 17.188 1 97.56 98 ALA B CA 1
ATOM 3630 C C . ALA B 1 98 ? -18.203 36 18.031 1 97.56 98 ALA B C 1
ATOM 3632 O O . ALA B 1 98 ? -18.156 35.5 19.156 1 97.56 98 ALA B O 1
ATOM 3633 N N . VAL B 1 99 ? -17.219 36.625 17.438 1 98.12 99 VAL B N 1
ATOM 3634 C CA . VAL B 1 99 ? -15.93 36.781 18.125 1 98.12 99 VAL B CA 1
ATOM 3635 C C . VAL B 1 99 ? -15.766 38.25 18.578 1 98.12 99 VAL B C 1
ATOM 3637 O O . VAL B 1 99 ? -15.844 39.156 17.766 1 98.12 99 VAL B O 1
ATOM 3640 N N . PHE B 1 100 ? -15.516 38.344 19.891 1 97.81 100 PHE B N 1
ATOM 3641 C CA . PHE B 1 100 ? -15.383 39.688 20.469 1 97.81 100 PHE B CA 1
ATOM 3642 C C . PHE B 1 100 ? -13.961 39.906 20.984 1 97.81 100 PHE B C 1
ATOM 3644 O O . PHE B 1 100 ? -13.383 39.062 21.625 1 97.81 100 PHE B O 1
ATOM 3651 N N . PHE B 1 101 ? -13.375 41.031 20.609 1 97.31 101 PHE B N 1
ATOM 3652 C CA . PHE B 1 101 ? -12.086 41.5 21.109 1 97.31 101 PHE B CA 1
ATOM 3653 C C . PHE B 1 101 ? -12.234 42.844 21.766 1 97.31 101 PHE B C 1
ATOM 3655 O O . PHE B 1 101 ? -12.656 43.812 21.125 1 97.31 101 PHE B O 1
ATOM 3662 N N . ARG B 1 102 ? -11.992 42.938 23.062 1 94.88 102 ARG B N 1
ATOM 3663 C CA . ARG B 1 102 ? -12.117 44.156 23.844 1 94.88 102 ARG B CA 1
ATOM 3664 C C . ARG B 1 102 ? -13.508 44.75 23.703 1 94.88 102 ARG B C 1
ATOM 3666 O O . ARG B 1 102 ? -13.648 45.938 23.438 1 94.88 102 ARG B O 1
ATOM 3673 N N . GLY B 1 103 ? -14.422 43.906 23.641 1 93.44 103 GLY B N 1
ATOM 3674 C CA . GLY B 1 103 ? -15.812 44.312 23.672 1 93.44 103 GLY B CA 1
ATOM 3675 C C . GLY B 1 103 ? -16.375 44.562 22.281 1 93.44 103 GLY B C 1
ATOM 3676 O O . GLY B 1 103 ? -17.578 44.812 22.141 1 93.44 103 GLY B O 1
ATOM 3677 N N . ARG B 1 104 ? -15.578 44.469 21.234 1 95.88 104 ARG B N 1
ATOM 3678 C CA . ARG B 1 104 ? -16.031 44.75 19.875 1 95.88 104 ARG B CA 1
ATOM 3679 C C . ARG B 1 104 ? -16.094 43.438 19.047 1 95.88 104 ARG B C 1
ATOM 3681 O O . ARG B 1 104 ? -15.18 42.625 19.141 1 95.88 104 ARG B O 1
ATOM 3688 N N . GLU B 1 105 ? -17.141 43.438 18.344 1 96.88 105 GLU B N 1
ATOM 3689 C CA . GLU B 1 105 ? -17.25 42.281 17.453 1 96.88 105 GLU B CA 1
ATOM 3690 C C . GLU B 1 105 ? -16.281 42.375 16.281 1 96.88 105 GLU B C 1
ATOM 3692 O O . GLU B 1 105 ? -16.312 43.375 15.531 1 96.88 105 GLU B O 1
ATOM 3697 N N . VAL B 1 106 ? -15.516 41.375 16.141 1 96.69 106 VAL B N 1
ATOM 3698 C CA . VAL B 1 106 ? -14.469 41.438 15.125 1 96.69 106 VAL B CA 1
ATOM 3699 C C . VAL B 1 106 ? -14.844 40.531 13.953 1 96.69 106 VAL B C 1
ATOM 3701 O O . VAL B 1 106 ? -14.422 40.781 12.812 1 96.69 106 VAL B O 1
ATOM 3704 N N . ALA B 1 107 ? -15.57 39.5 14.203 1 97.25 107 ALA B N 1
ATOM 3705 C CA . ALA B 1 107 ? -15.961 38.531 13.172 1 97.25 107 ALA B CA 1
ATOM 3706 C C . ALA B 1 107 ? -17.156 37.719 13.617 1 97.25 107 ALA B C 1
ATOM 3708 O O . ALA B 1 107 ? -17.453 37.625 14.812 1 97.25 107 ALA B O 1
ATOM 3709 N N . ARG B 1 108 ? -17.844 37.188 12.625 1 97.5 108 ARG B N 1
ATOM 3710 C CA . ARG B 1 108 ? -18.969 36.281 12.852 1 97.5 108 ARG B CA 1
ATOM 3711 C C . ARG B 1 108 ? -18.938 35.125 11.875 1 97.5 108 ARG B C 1
ATOM 3713 O O . ARG B 1 108 ? -18.672 35.312 10.688 1 97.5 108 ARG B O 1
ATOM 3720 N N . GLY B 1 109 ? -19.188 33.969 12.43 1 97.75 109 GLY B N 1
ATOM 3721 C CA . GLY B 1 109 ? -19.141 32.781 11.594 1 97.75 109 GLY B CA 1
ATOM 3722 C C . GLY B 1 109 ? -20.188 31.734 11.969 1 97.75 109 GLY B C 1
ATOM 3723 O O . GLY B 1 109 ? -21.25 32.094 12.484 1 97.75 109 GLY B O 1
ATOM 3724 N N . ARG B 1 110 ? -19.969 30.547 11.531 1 97.38 110 ARG B N 1
ATOM 3725 C CA . ARG B 1 110 ? -20.906 29.453 11.734 1 97.38 110 ARG B CA 1
ATOM 3726 C C . ARG B 1 110 ? -20.391 28.484 12.789 1 97.38 110 ARG B C 1
ATOM 3728 O O . ARG B 1 110 ? -19.266 27.984 12.695 1 97.38 110 ARG B O 1
ATOM 3735 N N . VAL B 1 111 ? -21.266 28.25 13.773 1 97.69 111 VAL B N 1
ATOM 3736 C CA . VAL B 1 111 ? -20.953 27.25 14.766 1 97.69 111 VAL B CA 1
ATOM 3737 C C . VAL B 1 111 ? -21.25 25.859 14.211 1 97.69 111 VAL B C 1
ATOM 3739 O O . VAL B 1 111 ? -22.375 25.578 13.789 1 97.69 111 VAL B O 1
ATOM 3742 N N . LEU B 1 112 ? -20.25 25.047 14.203 1 97.75 112 LEU B N 1
ATOM 3743 C CA . LEU B 1 112 ? -20.438 23.703 13.664 1 97.75 112 LEU B CA 1
ATOM 3744 C C . LEU B 1 112 ? -20.969 22.75 14.742 1 97.75 112 LEU B C 1
ATOM 3746 O O . LEU B 1 112 ? -20.625 22.891 15.914 1 97.75 112 LEU B O 1
ATOM 3750 N N . ASN B 1 113 ? -21.844 21.844 14.375 1 97 113 ASN B N 1
ATOM 3751 C CA . ASN B 1 113 ? -22.297 20.75 15.227 1 97 113 ASN B CA 1
ATOM 3752 C C . ASN B 1 113 ? -22.203 19.406 14.5 1 97 113 ASN B C 1
ATOM 3754 O O . ASN B 1 113 ? -21.891 19.359 13.305 1 97 113 ASN B O 1
ATOM 3758 N N . LEU B 1 114 ? -22.406 18.391 15.172 1 97.56 114 LEU B N 1
ATOM 3759 C CA . LEU B 1 114 ? -22.219 17.047 14.625 1 97.56 114 LEU B CA 1
ATOM 3760 C C . LEU B 1 114 ? -23.156 16.812 13.445 1 97.56 114 LEU B C 1
ATOM 3762 O O . LEU B 1 114 ? -22.734 16.266 12.414 1 97.56 114 LEU B O 1
ATOM 3766 N N . GLN B 1 115 ? -24.312 17.234 13.531 1 97.06 115 GLN B N 1
ATOM 3767 C CA . GLN B 1 115 ? -25.312 17.016 12.477 1 97.06 115 GLN B CA 1
ATOM 3768 C C . GLN B 1 115 ? -24.922 17.75 11.195 1 97.06 115 GLN B C 1
ATOM 3770 O O . GLN B 1 115 ? -24.922 17.172 10.117 1 97.06 115 GLN B O 1
ATOM 3775 N N . THR B 1 116 ? -24.609 19.016 11.383 1 95.38 116 THR B N 1
ATOM 3776 C CA . THR B 1 116 ? -24.25 19.812 10.211 1 95.38 116 THR B CA 1
ATOM 3777 C C . THR B 1 116 ? -23 19.281 9.547 1 95.38 116 THR B C 1
ATOM 3779 O O . THR B 1 116 ? -22.875 19.312 8.32 1 95.38 116 THR B O 1
ATOM 3782 N N . VAL B 1 117 ? -22.078 18.859 10.336 1 97.69 117 VAL B N 1
ATOM 3783 C CA . VAL B 1 117 ? -20.844 18.312 9.805 1 97.69 117 VAL B CA 1
ATOM 3784 C C . VAL B 1 117 ? -21.125 17.016 9.047 1 97.69 117 VAL B C 1
ATOM 3786 O O . VAL B 1 117 ? -20.625 16.812 7.938 1 97.69 117 VAL B O 1
ATOM 3789 N N . GLU B 1 118 ? -21.906 16.141 9.539 1 96.62 118 GLU B N 1
ATOM 3790 C CA . GLU B 1 118 ? -22.25 14.875 8.891 1 96.62 118 GLU B CA 1
ATOM 3791 C C . GLU B 1 118 ? -23 15.109 7.582 1 96.62 118 GLU B C 1
ATOM 3793 O O . GLU B 1 118 ? -22.75 14.43 6.586 1 96.62 118 GLU B O 1
ATOM 3798 N N . GLU B 1 119 ? -23.875 16.062 7.625 1 96.5 119 GLU B N 1
ATOM 3799 C CA . GLU B 1 119 ? -24.625 16.406 6.414 1 96.5 119 GLU B CA 1
ATOM 3800 C C . GLU B 1 119 ? -23.688 16.984 5.344 1 96.5 119 GLU B C 1
ATOM 3802 O O . GLU B 1 119 ? -23.828 16.672 4.16 1 96.5 119 GLU B O 1
ATOM 3807 N N . GLY B 1 120 ? -22.844 17.844 5.793 1 96.44 120 GLY B N 1
ATOM 3808 C CA . GLY B 1 120 ? -21.875 18.391 4.867 1 96.44 120 GLY B CA 1
ATOM 3809 C C . GLY B 1 120 ? -20.984 17.344 4.246 1 96.44 120 GLY B C 1
ATOM 3810 O O . GLY B 1 120 ? -20.703 17.375 3.043 1 96.44 120 GLY B O 1
ATOM 3811 N N . MET B 1 121 ? -20.562 16.453 5.031 1 95.5 121 MET B N 1
ATOM 3812 C CA . MET B 1 121 ? -19.734 15.352 4.543 1 95.5 121 MET B CA 1
ATOM 3813 C C . MET B 1 121 ? -20.5 14.477 3.559 1 95.5 121 MET B C 1
ATOM 3815 O O . MET B 1 121 ? -19.938 14.023 2.559 1 95.5 121 MET B O 1
ATOM 3819 N N . ALA B 1 122 ? -21.734 14.211 3.846 1 94.5 122 ALA B N 1
ATOM 3820 C CA . ALA B 1 122 ? -22.578 13.414 2.957 1 94.5 122 ALA B CA 1
ATOM 3821 C C . ALA B 1 122 ? -22.734 14.094 1.6 1 94.5 122 ALA B C 1
ATOM 3823 O O . ALA B 1 122 ? -22.688 13.43 0.56 1 94.5 122 ALA B O 1
ATOM 3824 N N . ARG B 1 123 ? -22.922 15.328 1.629 1 95.25 123 ARG B N 1
ATOM 3825 C CA . ARG B 1 123 ? -23.047 16.094 0.39 1 95.25 123 ARG B CA 1
ATOM 3826 C C . ARG B 1 123 ? -21.75 16.031 -0.42 1 95.25 123 ARG B C 1
ATOM 3828 O O . ARG B 1 123 ? -21.797 15.867 -1.642 1 95.25 123 ARG B O 1
ATOM 3835 N N . ALA B 1 124 ? -20.688 16.219 0.271 1 95.12 124 ALA B N 1
ATOM 3836 C CA . ALA B 1 124 ? -19.391 16.141 -0.401 1 95.12 124 ALA B CA 1
ATOM 3837 C C . ALA B 1 124 ? -19.172 14.758 -1.004 1 95.12 124 ALA B C 1
ATOM 3839 O O . ALA B 1 124 ? -18.562 14.625 -2.072 1 95.12 124 ALA B O 1
ATOM 3840 N N . ARG B 1 125 ? -19.641 13.719 -0.315 1 91 125 ARG B N 1
ATOM 3841 C CA . ARG B 1 125 ? -19.484 12.344 -0.787 1 91 125 ARG B CA 1
ATOM 3842 C C . ARG B 1 125 ? -20.219 12.141 -2.107 1 91 125 ARG B C 1
ATOM 3844 O O . ARG B 1 125 ? -19.766 11.383 -2.965 1 91 125 ARG B O 1
ATOM 3851 N N . GLU B 1 126 ? -21.281 12.773 -2.287 1 89.88 126 GLU B N 1
ATOM 3852 C CA . GLU B 1 126 ? -22.078 12.656 -3.506 1 89.88 126 GLU B CA 1
ATOM 3853 C C . GLU B 1 126 ? -21.344 13.258 -4.703 1 89.88 126 GLU B C 1
ATOM 3855 O O . GLU B 1 126 ? -21.578 12.852 -5.844 1 89.88 126 GLU B O 1
ATOM 3860 N N . ARG B 1 127 ? -20.5 14.164 -4.406 1 91.5 127 ARG B N 1
ATOM 3861 C CA . ARG B 1 127 ? -19.781 14.859 -5.473 1 91.5 127 ARG B CA 1
ATOM 3862 C C . ARG B 1 127 ? -18.406 14.227 -5.719 1 91.5 127 ARG B C 1
ATOM 3864 O O . ARG B 1 127 ? -17.719 14.578 -6.68 1 91.5 127 ARG B O 1
ATOM 3871 N N . LEU B 1 128 ? -18.062 13.344 -4.879 1 90.44 128 LEU B N 1
ATOM 3872 C CA . LEU B 1 128 ? -16.703 12.828 -4.863 1 90.44 128 LEU B CA 1
ATOM 3873 C C . LEU B 1 128 ? -16.359 12.141 -6.184 1 90.44 128 LEU B C 1
ATOM 3875 O O . LEU B 1 128 ? -15.234 12.25 -6.676 1 90.44 128 LEU B O 1
ATOM 3879 N N . ASN B 1 129 ? -17.281 11.469 -6.828 1 90.56 129 ASN B N 1
ATOM 3880 C CA . ASN B 1 129 ? -17.016 10.766 -8.078 1 90.56 129 ASN B CA 1
ATOM 3881 C C . ASN B 1 129 ? -16.625 11.734 -9.188 1 90.56 129 ASN B C 1
ATOM 3883 O O . ASN B 1 129 ? -15.719 11.438 -9.977 1 90.56 129 ASN B O 1
ATOM 3887 N N . GLU B 1 130 ? -17.266 12.805 -9.18 1 92.56 130 GLU B N 1
ATOM 3888 C CA . GLU B 1 130 ? -16.922 13.812 -10.18 1 92.56 130 GLU B CA 1
ATOM 3889 C C . GLU B 1 130 ? -15.531 14.383 -9.945 1 92.56 130 GLU B C 1
ATOM 3891 O O . GLU B 1 130 ? -14.773 14.602 -10.891 1 92.56 130 GLU B O 1
ATOM 3896 N N . VAL B 1 131 ? -15.273 14.617 -8.68 1 94.12 131 VAL B N 1
ATOM 3897 C CA . VAL B 1 131 ? -13.961 15.133 -8.32 1 94.12 131 VAL B CA 1
ATOM 3898 C C . VAL B 1 131 ? -12.883 14.109 -8.688 1 94.12 131 VAL B C 1
ATOM 3900 O O . VAL B 1 131 ? -11.82 14.469 -9.188 1 94.12 131 VAL B O 1
ATOM 3903 N N . LEU B 1 132 ? -13.188 12.883 -8.492 1 93.81 132 LEU B N 1
ATOM 3904 C CA . LEU B 1 132 ? -12.266 11.797 -8.789 1 93.81 132 LEU B CA 1
ATOM 3905 C C . LEU B 1 132 ? -11.938 11.758 -10.273 1 93.81 132 LEU B C 1
ATOM 3907 O O . LEU B 1 132 ? -10.781 11.523 -10.648 1 93.81 132 LEU B O 1
ATOM 3911 N N . VAL B 1 133 ? -12.914 11.945 -11.094 1 95.38 133 VAL B N 1
ATOM 3912 C CA . VAL B 1 133 ? -12.703 11.906 -12.539 1 95.38 133 VAL B CA 1
ATOM 3913 C C . VAL B 1 133 ? -11.742 13.023 -12.953 1 95.38 133 VAL B C 1
ATOM 3915 O O . VAL B 1 133 ? -10.812 12.797 -13.727 1 95.38 133 VAL B O 1
ATOM 3918 N N . ARG B 1 134 ? -11.93 14.211 -12.406 1 95.81 134 ARG B N 1
ATOM 3919 C CA . ARG B 1 134 ? -11.039 15.328 -12.703 1 95.81 134 ARG B CA 1
ATOM 3920 C C . ARG B 1 134 ? -9.633 15.062 -12.18 1 95.81 134 ARG B C 1
ATOM 3922 O O . ARG B 1 134 ? -8.648 15.406 -12.836 1 95.81 134 ARG B O 1
ATOM 3929 N N . PHE B 1 135 ? -9.617 14.547 -11.023 1 96.62 135 PHE B N 1
ATOM 3930 C CA . PHE B 1 135 ? -8.344 14.195 -10.406 1 96.62 135 PHE B CA 1
ATOM 3931 C C . PHE B 1 135 ? -7.578 13.203 -11.273 1 96.62 135 PHE B C 1
ATOM 3933 O O . PHE B 1 135 ? -6.371 13.352 -11.477 1 96.62 135 PHE B O 1
ATOM 3940 N N . VAL B 1 136 ? -8.266 12.203 -11.812 1 96.44 136 VAL B N 1
ATOM 3941 C CA . VAL B 1 136 ? -7.652 11.195 -12.672 1 96.44 136 VAL B CA 1
ATOM 3942 C C . VAL B 1 136 ? -7.141 11.844 -13.953 1 96.44 136 VAL B C 1
ATOM 3944 O O . VAL B 1 136 ? -6.02 11.578 -14.391 1 96.44 136 VAL B O 1
ATOM 3947 N N . ASP B 1 137 ? -7.945 12.695 -14.516 1 96 137 ASP B N 1
ATOM 3948 C CA . ASP B 1 137 ? -7.551 13.375 -15.75 1 96 137 ASP B CA 1
ATOM 3949 C C . ASP B 1 137 ? -6.258 14.164 -15.547 1 96 137 ASP B C 1
ATOM 3951 O O . ASP B 1 137 ? -5.348 14.102 -16.375 1 96 137 ASP B O 1
ATOM 3955 N N . ASN B 1 138 ? -6.211 14.891 -14.508 1 96.62 138 ASN B N 1
ATOM 3956 C CA . ASN B 1 138 ? -5.016 15.664 -14.18 1 96.62 138 ASN B CA 1
ATOM 3957 C C . ASN B 1 138 ? -3.812 14.758 -13.938 1 96.62 138 ASN B C 1
ATOM 3959 O O . ASN B 1 138 ? -2.713 15.039 -14.414 1 96.62 138 ASN B O 1
ATOM 3963 N N . THR B 1 139 ? -4.051 13.711 -13.195 1 96.62 139 THR B N 1
ATOM 3964 C CA . THR B 1 139 ? -3 12.75 -12.875 1 96.62 139 THR B CA 1
ATOM 3965 C C . THR B 1 139 ? -2.412 12.148 -14.148 1 96.62 139 THR B C 1
ATOM 3967 O O . THR B 1 139 ? -1.191 12.086 -14.305 1 96.62 139 THR B O 1
ATOM 3970 N N . LEU B 1 140 ? -3.258 11.719 -15.086 1 96.12 140 LEU B N 1
ATOM 3971 C CA . LEU B 1 140 ? -2.811 11.094 -16.328 1 96.12 140 LEU B CA 1
ATOM 3972 C C . LEU B 1 140 ? -2.041 12.086 -17.188 1 96.12 140 LEU B C 1
ATOM 3974 O O . LEU B 1 140 ? -1.018 11.734 -17.781 1 96.12 140 LEU B O 1
ATOM 3978 N N . ALA B 1 141 ? -2.502 13.297 -17.266 1 95.56 141 ALA B N 1
ATOM 3979 C CA . ALA B 1 141 ? -1.835 14.336 -18.047 1 95.56 141 ALA B CA 1
ATOM 3980 C C . ALA B 1 141 ? -0.424 14.594 -17.531 1 95.56 141 ALA B C 1
ATOM 3982 O O . ALA B 1 141 ? 0.531 14.648 -18.312 1 95.56 141 ALA B O 1
ATOM 3983 N N . TYR B 1 142 ? -0.296 14.695 -16.266 1 94.88 142 TYR B N 1
ATOM 3984 C CA . TYR B 1 142 ? 1.005 15 -15.68 1 94.88 142 TYR B CA 1
ATOM 3985 C C . TYR B 1 142 ? 1.918 13.781 -15.727 1 94.88 142 TYR B C 1
ATOM 3987 O O . TYR B 1 142 ? 3.133 13.914 -15.891 1 94.88 142 TYR B O 1
ATOM 3995 N N . ALA B 1 143 ? 1.355 12.602 -15.492 1 95.69 143 ALA B N 1
ATOM 3996 C CA . ALA B 1 143 ? 2.154 11.383 -15.594 1 95.69 143 ALA B CA 1
ATOM 3997 C C . ALA B 1 143 ? 2.793 11.258 -16.969 1 95.69 143 ALA B C 1
ATOM 3999 O O . ALA B 1 143 ? 3.963 10.875 -17.094 1 95.69 143 ALA B O 1
ATOM 4000 N N . ARG B 1 144 ? 2.064 11.578 -17.953 1 93.94 144 ARG B N 1
ATOM 4001 C CA . ARG B 1 144 ? 2.588 11.508 -19.312 1 93.94 144 ARG B CA 1
ATOM 4002 C C . ARG B 1 144 ? 3.721 12.508 -19.516 1 93.94 144 ARG B C 1
ATOM 4004 O O . ARG B 1 144 ? 4.746 12.18 -20.125 1 93.94 144 ARG B O 1
ATOM 4011 N N . LYS B 1 145 ? 3.572 13.633 -18.969 1 93.44 145 LYS B N 1
ATOM 4012 C CA . LYS B 1 145 ? 4.566 14.695 -19.109 1 93.44 145 LYS B CA 1
ATOM 4013 C C . LYS B 1 145 ? 5.84 14.352 -18.328 1 93.44 145 LYS B C 1
ATOM 4015 O O . LYS B 1 145 ? 6.938 14.734 -18.734 1 93.44 145 LYS B O 1
ATOM 4020 N N . GLU B 1 146 ? 5.66 13.609 -17.266 1 93.5 146 GLU B N 1
ATOM 4021 C CA . GLU B 1 146 ? 6.777 13.383 -16.359 1 93.5 146 GLU B CA 1
ATOM 4022 C C . GLU B 1 146 ? 7.316 11.961 -16.484 1 93.5 146 GLU B C 1
ATOM 4024 O O . GLU B 1 146 ? 7.984 11.469 -15.57 1 93.5 146 GLU B O 1
ATOM 4029 N N . VAL B 1 147 ? 7.07 11.273 -17.547 1 93.69 147 VAL B N 1
ATOM 4030 C CA . VAL B 1 147 ? 7.422 9.867 -17.719 1 93.69 147 VAL B CA 1
ATOM 4031 C C . VAL B 1 147 ? 8.938 9.695 -17.609 1 93.69 147 VAL B C 1
ATOM 4033 O O . VAL B 1 147 ? 9.422 8.633 -17.219 1 93.69 147 VAL B O 1
ATOM 4036 N N . ASP B 1 148 ? 9.734 10.695 -17.859 1 90.75 148 ASP B N 1
ATOM 4037 C CA . ASP B 1 148 ? 11.195 10.656 -17.797 1 90.75 148 ASP B CA 1
ATOM 4038 C C . ASP B 1 148 ? 11.68 10.398 -16.375 1 90.75 148 ASP B C 1
ATOM 4040 O O . ASP B 1 148 ? 12.812 9.945 -16.188 1 90.75 148 ASP B O 1
ATOM 4044 N N . LEU B 1 149 ? 10.805 10.711 -15.445 1 89.81 149 LEU B N 1
ATOM 4045 C CA . LEU B 1 149 ? 11.133 10.492 -14.039 1 89.81 149 LEU B CA 1
ATOM 4046 C C . LEU B 1 149 ? 11.477 9.031 -13.773 1 89.81 149 LEU B C 1
ATOM 4048 O O . LEU B 1 149 ? 12.281 8.727 -12.89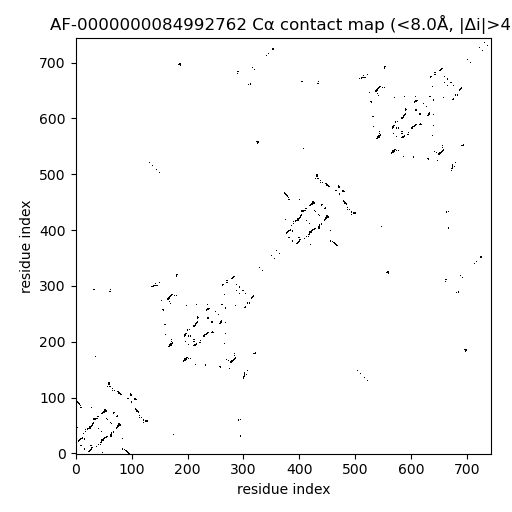8 1 89.81 149 LEU B O 1
ATOM 4052 N N . ILE B 1 150 ? 10.914 8.125 -14.602 1 90.38 150 ILE B N 1
ATOM 4053 C CA . ILE B 1 150 ? 11.125 6.703 -14.344 1 90.38 150 ILE B CA 1
ATOM 4054 C C . ILE B 1 150 ? 11.859 6.07 -15.523 1 90.38 150 ILE B C 1
ATOM 4056 O O . ILE B 1 150 ? 12.352 4.941 -15.422 1 90.38 150 ILE B O 1
ATOM 4060 N N . ALA B 1 151 ? 11.961 6.809 -16.609 1 90.44 151 ALA B N 1
ATOM 4061 C CA . ALA B 1 151 ? 12.602 6.293 -17.828 1 90.44 151 ALA B CA 1
ATOM 4062 C C . ALA B 1 151 ? 14.117 6.258 -17.656 1 90.44 151 ALA B C 1
ATOM 4064 O O . ALA B 1 151 ? 14.797 5.426 -18.281 1 90.44 151 ALA B O 1
ATOM 4065 N N . ARG B 1 152 ? 14.617 7.176 -16.812 1 88.56 152 ARG B N 1
ATOM 4066 C CA . ARG B 1 152 ? 16.047 7.285 -16.578 1 88.56 152 ARG B CA 1
ATOM 4067 C C . ARG B 1 152 ? 16.359 7.324 -15.078 1 88.56 152 ARG B C 1
ATOM 4069 O O . ARG B 1 152 ? 15.516 7.738 -14.281 1 88.56 152 ARG B O 1
ATOM 4076 N N . PRO B 1 153 ? 17.547 6.789 -14.812 1 88.25 153 PRO B N 1
ATOM 4077 C CA . PRO B 1 153 ? 17.953 6.914 -13.406 1 88.25 153 PRO B CA 1
ATOM 4078 C C . PRO B 1 153 ? 18.109 8.367 -12.961 1 88.25 153 PRO B C 1
ATOM 4080 O O . PRO B 1 153 ? 18.594 9.203 -13.734 1 88.25 153 PRO B O 1
ATOM 4083 N N . LEU B 1 154 ? 17.609 8.609 -11.797 1 87.94 154 LEU B N 1
ATOM 4084 C CA . LEU B 1 154 ? 17.781 9.938 -11.219 1 87.94 154 LEU B CA 1
ATOM 4085 C C . LEU B 1 154 ? 19.234 10.172 -10.844 1 87.94 154 LEU B C 1
ATOM 4087 O O . LEU B 1 154 ? 19.891 9.305 -10.258 1 87.94 154 LEU B O 1
ATOM 4091 N N . ALA B 1 155 ? 19.766 11.297 -11.266 1 86.94 155 ALA B N 1
ATOM 4092 C CA . ALA B 1 155 ? 21.125 11.672 -10.852 1 86.94 155 ALA B CA 1
ATOM 4093 C C . ALA B 1 155 ? 21.156 12.055 -9.375 1 86.94 155 ALA B C 1
ATOM 4095 O O . ALA B 1 155 ? 20.5 13.008 -8.961 1 86.94 155 ALA B O 1
ATOM 4096 N N . LEU B 1 156 ? 21.828 11.273 -8.633 1 92.44 156 LEU B N 1
ATOM 4097 C CA . LEU B 1 156 ? 21.875 11.516 -7.195 1 92.44 156 LEU B CA 1
ATOM 4098 C C . LEU B 1 156 ? 23.297 11.836 -6.746 1 92.44 156 LEU B C 1
ATOM 4100 O O . LEU B 1 156 ? 24.25 11.25 -7.254 1 92.44 156 LEU B O 1
ATOM 4104 N N . PRO B 1 157 ? 23.406 12.766 -5.902 1 93.31 157 PRO B N 1
ATOM 4105 C CA . PRO B 1 157 ? 24.719 13.047 -5.32 1 93.31 157 PRO B CA 1
ATOM 4106 C C . PRO B 1 157 ? 25.203 11.938 -4.387 1 93.31 157 PRO B C 1
ATOM 4108 O O . PRO B 1 157 ? 24.438 11.023 -4.062 1 93.31 157 PRO B O 1
ATOM 4111 N N . GLU B 1 158 ? 26.484 12.062 -4.086 1 94.31 158 GLU B N 1
ATOM 4112 C CA . GLU B 1 158 ? 27.047 11.133 -3.109 1 94.31 158 GLU B CA 1
ATOM 4113 C C . GLU B 1 158 ? 26.562 11.461 -1.698 1 94.31 158 GLU B C 1
ATOM 4115 O O . GLU B 1 158 ? 26.469 12.625 -1.326 1 94.31 158 GLU B O 1
ATOM 4120 N N . LEU B 1 159 ? 26.219 10.43 -1.02 1 97.06 159 LEU B N 1
ATOM 4121 C CA . LEU B 1 159 ? 25.797 10.555 0.374 1 97.06 159 LEU B CA 1
ATOM 4122 C C . LEU B 1 159 ? 26.766 9.812 1.295 1 97.06 159 LEU B C 1
ATOM 4124 O O . LEU B 1 159 ? 27.469 8.891 0.86 1 97.06 159 LEU B O 1
ATOM 4128 N N . LYS B 1 160 ? 26.844 10.242 2.494 1 97.56 160 LYS B N 1
ATOM 4129 C CA . LYS B 1 160 ? 27.609 9.539 3.51 1 97.56 160 LYS B CA 1
ATOM 4130 C C . LYS B 1 160 ? 26.938 8.234 3.91 1 97.56 160 LYS B C 1
ATOM 4132 O O . LYS B 1 160 ? 27.625 7.234 4.172 1 97.56 160 LYS B O 1
ATOM 4137 N N . THR B 1 161 ? 25.672 8.219 3.875 1 98 161 THR B N 1
ATOM 4138 C CA . THR B 1 161 ? 24.891 7.062 4.301 1 98 161 THR B CA 1
ATOM 4139 C C . THR B 1 161 ? 24.891 5.984 3.219 1 98 161 THR B C 1
ATOM 4141 O O . THR B 1 161 ? 24.562 6.262 2.062 1 98 161 THR B O 1
ATOM 4144 N N . ARG B 1 162 ? 25.188 4.77 3.582 1 97.75 162 ARG B N 1
ATOM 4145 C CA . ARG B 1 162 ? 25.141 3.635 2.668 1 97.75 162 ARG B CA 1
ATOM 4146 C C . ARG B 1 162 ? 23.781 2.961 2.695 1 97.75 162 ARG B C 1
ATOM 4148 O O . ARG B 1 162 ? 23.328 2.512 3.75 1 97.75 162 ARG B O 1
ATOM 4155 N N . ILE B 1 163 ? 23.156 2.83 1.525 1 97.94 163 ILE B N 1
ATOM 4156 C CA . ILE B 1 163 ? 21.797 2.293 1.439 1 97.94 163 ILE B CA 1
ATOM 4157 C C . ILE B 1 163 ? 21.828 0.938 0.733 1 97.94 163 ILE B C 1
ATOM 4159 O O . ILE B 1 163 ? 20.922 0.118 0.917 1 97.94 163 ILE B O 1
ATOM 4163 N N . GLU B 1 164 ? 22.812 0.616 -0.021 1 96.94 164 GLU B N 1
ATOM 4164 C CA . GLU B 1 164 ? 22.891 -0.555 -0.888 1 96.94 164 GLU B CA 1
ATOM 4165 C C . GLU B 1 164 ? 22.641 -1.84 -0.106 1 96.94 164 GLU B C 1
ATOM 4167 O O . GLU B 1 164 ? 23.281 -2.098 0.908 1 96.94 164 GLU B O 1
ATOM 4172 N N . ARG B 1 165 ? 21.688 -2.662 -0.541 1 95.44 165 ARG B N 1
ATOM 4173 C CA . ARG B 1 165 ? 21.344 -3.986 -0.041 1 95.44 165 ARG B CA 1
ATOM 4174 C C . ARG B 1 165 ? 20.781 -3.906 1.377 1 95.44 165 ARG B C 1
ATOM 4176 O O . ARG B 1 165 ? 20.719 -4.914 2.08 1 95.44 165 ARG B O 1
ATOM 4183 N N . ARG B 1 166 ? 20.422 -2.643 1.828 1 97.69 166 ARG B N 1
ATOM 4184 C CA . ARG B 1 166 ? 19.797 -2.438 3.133 1 97.69 166 ARG B CA 1
ATOM 4185 C C . ARG B 1 166 ? 18.328 -2.047 2.984 1 97.69 166 ARG B C 1
ATOM 4187 O O . ARG B 1 166 ? 17.891 -1.663 1.897 1 97.69 166 ARG B O 1
ATOM 4194 N N . HIS B 1 167 ? 17.609 -2.262 4.078 1 98.06 167 HIS B N 1
ATOM 4195 C CA . HIS B 1 167 ? 16.25 -1.704 4.113 1 98.06 167 HIS B CA 1
ATOM 4196 C C . HIS B 1 167 ? 16.297 -0.195 4.332 1 98.06 167 HIS B C 1
ATOM 4198 O O . HIS B 1 167 ? 17.203 0.324 4.977 1 98.06 167 HIS B O 1
ATOM 4204 N N . ALA B 1 168 ? 15.414 0.478 3.74 1 98.75 168 ALA B N 1
ATOM 4205 C CA . ALA B 1 168 ? 15.211 1.903 3.986 1 98.75 168 ALA B CA 1
ATOM 4206 C C . ALA B 1 168 ? 13.805 2.176 4.508 1 98.75 168 ALA B C 1
ATOM 4208 O O . ALA B 1 168 ? 12.82 1.731 3.914 1 98.75 168 ALA B O 1
ATOM 4209 N N . LEU B 1 169 ? 13.75 2.805 5.617 1 98.62 169 LEU B N 1
ATOM 4210 C CA . LEU B 1 169 ? 12.477 3.234 6.176 1 98.62 169 LEU B CA 1
ATOM 4211 C C . LEU B 1 169 ? 12.25 4.727 5.934 1 98.62 169 LEU B C 1
ATOM 4213 O O . LEU B 1 169 ? 13 5.559 6.449 1 98.62 169 LEU B O 1
ATOM 4217 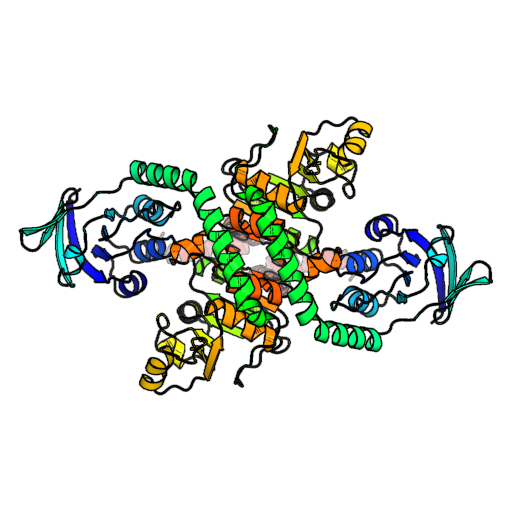N N . ILE B 1 170 ? 11.258 5.027 5.168 1 98.69 170 ILE B N 1
ATOM 4218 C CA . ILE B 1 170 ? 10.891 6.406 4.879 1 98.69 170 ILE B CA 1
ATOM 4219 C C . ILE B 1 170 ? 9.727 6.832 5.777 1 98.69 170 ILE B C 1
ATOM 4221 O O . ILE B 1 170 ? 8.648 6.23 5.73 1 98.69 170 ILE B O 1
ATOM 4225 N N . VAL B 1 171 ? 9.938 7.855 6.523 1 98.19 171 VAL B N 1
ATOM 4226 C CA . VAL B 1 171 ? 8.938 8.297 7.488 1 98.19 171 VAL B CA 1
ATOM 4227 C C . VAL B 1 171 ? 8.43 9.688 7.117 1 98.19 171 VAL B C 1
ATOM 4229 O O . VAL B 1 171 ? 9.227 10.617 6.945 1 98.19 171 VAL B O 1
ATOM 4232 N N . VAL B 1 172 ? 7.16 9.766 6.961 1 96.25 172 VAL B N 1
ATOM 4233 C CA . VAL B 1 172 ? 6.453 11.023 6.73 1 96.25 172 VAL B CA 1
ATOM 4234 C C . VAL B 1 172 ? 5.461 11.273 7.863 1 96.25 172 VAL B C 1
ATOM 4236 O O . VAL B 1 172 ? 4.859 10.336 8.391 1 96.25 172 VAL B O 1
ATOM 4239 N N . ARG B 1 173 ? 5.328 12.516 8.242 1 91.31 173 ARG B N 1
ATOM 4240 C CA . ARG B 1 173 ? 4.359 12.867 9.281 1 91.31 173 ARG B CA 1
ATOM 4241 C C . ARG B 1 173 ? 2.943 12.906 8.719 1 91.31 173 ARG B C 1
ATOM 4243 O O . ARG B 1 173 ? 2.375 13.992 8.547 1 91.31 173 ARG B O 1
ATOM 4250 N N . GLY B 1 174 ? 2.408 11.758 8.508 1 88.5 174 GLY B N 1
ATOM 4251 C CA . GLY B 1 174 ? 1.034 11.617 8.055 1 88.5 174 GLY B CA 1
ATOM 4252 C C . GLY B 1 174 ? 0.075 11.227 9.164 1 88.5 174 GLY B C 1
ATOM 4253 O O . GLY B 1 174 ? 0.438 11.25 10.336 1 88.5 174 GLY B O 1
ATOM 4254 N N . TYR B 1 175 ? -1.132 11.016 8.703 1 85 175 TYR B N 1
ATOM 4255 C CA . TYR B 1 175 ? -2.146 10.602 9.664 1 85 175 TYR B CA 1
ATOM 4256 C C . TYR B 1 175 ? -1.763 9.281 10.328 1 85 175 TYR B C 1
ATOM 4258 O O . TYR B 1 175 ? -1.292 8.359 9.664 1 85 175 TYR B O 1
ATOM 4266 N N . ASN B 1 176 ? -1.794 9.133 11.562 1 87.19 176 ASN B N 1
ATOM 4267 C CA . ASN B 1 176 ? -1.568 7.941 12.375 1 87.19 176 ASN B CA 1
ATOM 4268 C C . ASN B 1 176 ? -0.103 7.516 12.352 1 87.19 176 ASN B C 1
ATOM 4270 O O . ASN B 1 176 ? 0.211 6.344 12.57 1 87.19 176 ASN B O 1
ATOM 4274 N N . TYR B 1 177 ? 0.778 8.438 12.062 1 90 177 TYR B N 1
ATOM 4275 C CA . TYR B 1 177 ? 2.178 8.047 11.938 1 90 177 TYR B CA 1
ATOM 4276 C C . TYR B 1 177 ? 2.725 7.535 13.266 1 90 177 TYR B C 1
ATOM 4278 O O . TYR B 1 177 ? 3.566 6.633 13.289 1 90 177 TYR B O 1
ATOM 4286 N N . LYS B 1 178 ? 2.219 8.07 14.383 1 91 178 LYS B N 1
ATOM 4287 C CA . LYS B 1 178 ? 2.725 7.652 15.688 1 91 178 LYS B CA 1
ATOM 4288 C C . LYS B 1 178 ? 2.373 6.195 15.977 1 91 178 LYS B C 1
ATOM 4290 O O . LYS B 1 178 ? 3.234 5.41 16.375 1 91 178 LYS B O 1
ATOM 4295 N N . GLU B 1 179 ? 1.138 5.887 15.758 1 90.56 179 GLU B N 1
ATOM 4296 C CA . GLU B 1 179 ? 0.68 4.52 15.977 1 90.56 179 GLU B CA 1
ATOM 4297 C C . GLU B 1 179 ? 1.389 3.545 15.039 1 90.56 179 GLU B C 1
ATOM 4299 O O . GLU B 1 179 ? 1.792 2.457 15.453 1 90.56 179 GLU B O 1
ATOM 4304 N N . ASP B 1 180 ? 1.597 3.961 13.852 1 92.81 180 ASP B N 1
ATOM 4305 C CA . ASP B 1 180 ? 2.254 3.111 12.867 1 92.81 180 ASP B CA 1
ATOM 4306 C C . ASP B 1 180 ? 3.723 2.891 13.219 1 92.81 180 ASP B C 1
ATOM 4308 O O . ASP B 1 180 ? 4.238 1.779 13.094 1 92.81 180 ASP B O 1
ATOM 4312 N N . LEU B 1 181 ? 4.363 3.961 13.648 1 93.62 181 LEU B N 1
ATOM 4313 C CA . LEU B 1 181 ? 5.762 3.85 14.047 1 93.62 181 LEU B CA 1
ATOM 4314 C C . LEU B 1 181 ? 5.914 2.92 15.242 1 93.62 181 LEU B C 1
ATOM 4316 O O . LEU B 1 181 ? 6.852 2.121 15.297 1 93.62 181 LEU B O 1
ATOM 4320 N N . ARG B 1 182 ? 5.02 3.035 16.156 1 90 182 ARG B N 1
ATOM 4321 C CA . ARG B 1 182 ? 5.039 2.158 17.328 1 90 182 ARG B CA 1
ATOM 4322 C C . ARG B 1 182 ? 4.848 0.7 16.922 1 90 182 ARG B C 1
ATOM 4324 O O . ARG B 1 182 ? 5.488 -0.194 17.469 1 90 182 ARG B O 1
ATOM 4331 N N . ALA B 1 183 ? 4.031 0.518 15.977 1 87.88 183 ALA B N 1
ATOM 4332 C CA . ALA B 1 183 ? 3.688 -0.832 15.531 1 87.88 183 ALA B CA 1
ATOM 4333 C C . ALA B 1 183 ? 4.891 -1.521 14.898 1 87.88 183 ALA B C 1
ATOM 4335 O O . ALA B 1 183 ? 4.992 -2.75 14.914 1 87.88 183 ALA B O 1
ATOM 4336 N N . ILE B 1 184 ? 5.867 -0.749 14.352 1 91.75 184 ILE B N 1
ATOM 4337 C CA . ILE B 1 184 ? 6.957 -1.401 13.633 1 91.75 184 ILE B CA 1
ATOM 4338 C C . ILE B 1 184 ? 8.266 -1.216 14.398 1 91.75 184 ILE B C 1
ATOM 4340 O O . ILE B 1 184 ? 9.352 -1.281 13.805 1 91.75 184 ILE B O 1
ATOM 4344 N N . ARG B 1 185 ? 8.211 -0.911 15.625 1 90.25 185 ARG B N 1
ATOM 4345 C CA . ARG B 1 185 ? 9.391 -0.674 16.453 1 90.25 185 ARG B CA 1
ATOM 4346 C C . ARG B 1 185 ? 10.32 -1.879 16.422 1 90.25 185 ARG B C 1
ATOM 4348 O O . ARG B 1 185 ? 11.547 -1.723 16.375 1 90.25 185 ARG B O 1
ATOM 4355 N N . THR B 1 186 ? 9.797 -3.074 16.516 1 85.62 186 THR B N 1
ATOM 4356 C CA . THR B 1 186 ? 10.594 -4.293 16.516 1 85.62 186 THR B CA 1
ATOM 4357 C C . THR B 1 186 ? 11.328 -4.441 15.18 1 85.62 186 THR B C 1
ATOM 4359 O O . THR B 1 186 ? 12.5 -4.84 15.156 1 85.62 186 THR B O 1
ATOM 4362 N N . TYR B 1 187 ? 10.648 -4.148 14.141 1 91.31 187 TYR B N 1
ATOM 4363 C CA . TYR B 1 187 ? 11.273 -4.168 12.828 1 91.31 187 TYR B CA 1
ATOM 4364 C C . TYR B 1 187 ? 12.477 -3.229 12.773 1 91.31 187 TYR B C 1
ATOM 4366 O O . TYR B 1 187 ? 13.539 -3.596 12.266 1 91.31 187 TYR B O 1
ATOM 4374 N N . ILE B 1 188 ? 12.281 -2.033 13.32 1 94.94 188 ILE B N 1
ATOM 4375 C CA . ILE B 1 188 ? 13.344 -1.038 13.297 1 94.94 188 ILE B CA 1
ATOM 4376 C C . ILE B 1 188 ? 14.539 -1.55 14.094 1 94.94 188 ILE B C 1
ATOM 4378 O O . ILE B 1 188 ? 15.688 -1.428 13.656 1 94.94 188 ILE B O 1
ATOM 4382 N N . ARG B 1 189 ? 14.281 -2.115 15.164 1 90.31 189 ARG B N 1
ATOM 4383 C CA . ARG B 1 189 ? 15.328 -2.602 16.062 1 90.31 189 ARG B CA 1
ATOM 4384 C C . ARG B 1 189 ? 16.078 -3.771 15.43 1 90.31 189 ARG B C 1
ATOM 4386 O O . ARG B 1 189 ? 17.312 -3.84 15.508 1 90.31 189 ARG B O 1
ATOM 4393 N N . GLU B 1 190 ? 15.398 -4.637 14.781 1 88.44 190 GLU B N 1
ATOM 4394 C CA . GLU B 1 190 ? 15.977 -5.891 14.305 1 88.44 190 GLU B CA 1
ATOM 4395 C C . GLU B 1 190 ? 16.656 -5.699 12.953 1 88.44 190 GLU B C 1
ATOM 4397 O O . GLU B 1 190 ? 17.734 -6.258 12.719 1 88.44 190 GLU B O 1
ATOM 4402 N N . MET B 1 191 ? 16.094 -4.922 12.133 1 93.06 191 MET B N 1
ATOM 4403 C CA . MET B 1 191 ? 16.609 -4.824 10.766 1 93.06 191 MET B CA 1
ATOM 4404 C C . MET B 1 191 ? 17.531 -3.629 10.609 1 93.06 191 MET B C 1
ATOM 4406 O O . MET B 1 191 ? 18.281 -3.537 9.641 1 93.06 191 MET B O 1
ATOM 4410 N N . ARG B 1 192 ? 17.391 -2.676 11.531 1 95.88 192 ARG B N 1
ATOM 4411 C CA . ARG B 1 192 ? 18.219 -1.472 11.516 1 95.88 192 ARG B CA 1
ATOM 4412 C C . ARG B 1 192 ? 18.25 -0.839 10.133 1 95.88 192 ARG B C 1
ATOM 4414 O O . ARG B 1 192 ? 19.312 -0.601 9.57 1 95.88 192 ARG B O 1
ATOM 4421 N N . PRO B 1 193 ? 17.094 -0.565 9.648 1 98.25 193 PRO B N 1
ATOM 4422 C CA . PRO B 1 193 ? 17.031 0.052 8.32 1 98.25 193 PRO B CA 1
ATOM 4423 C C . PRO B 1 193 ? 17.656 1.45 8.297 1 98.25 193 PRO B C 1
ATOM 4425 O O . PRO B 1 193 ? 17.844 2.061 9.352 1 98.25 193 PRO B O 1
ATOM 4428 N N . VAL B 1 194 ? 18.016 1.9 7.109 1 98.81 194 VAL B N 1
ATOM 4429 C CA . VAL B 1 194 ? 18.359 3.309 6.938 1 98.81 194 VAL B CA 1
ATOM 4430 C C . VAL B 1 194 ? 17.141 4.176 7.199 1 98.81 194 VAL B C 1
ATOM 4432 O O . VAL B 1 194 ? 16.078 3.98 6.59 1 98.81 194 VAL B O 1
ATOM 4435 N N . LEU B 1 195 ? 17.266 5.086 8.102 1 98.81 195 LEU B N 1
ATOM 4436 C CA . LEU B 1 195 ? 16.141 5.938 8.484 1 98.81 195 LEU B CA 1
ATOM 4437 C C . LEU B 1 195 ? 16.141 7.227 7.668 1 98.81 195 LEU B C 1
ATOM 4439 O O . LEU B 1 195 ? 17.047 8.047 7.793 1 98.81 195 LEU B O 1
ATOM 4443 N N . ILE B 1 196 ? 15.133 7.402 6.867 1 98.88 196 ILE B N 1
ATOM 4444 C CA . ILE B 1 196 ? 14.969 8.594 6.035 1 98.88 196 ILE B CA 1
ATOM 4445 C C . ILE B 1 196 ? 13.742 9.383 6.488 1 98.88 196 ILE B C 1
ATOM 4447 O O . ILE B 1 196 ? 12.617 8.898 6.379 1 98.88 196 ILE B O 1
ATOM 4451 N N . GLY B 1 197 ? 13.938 10.531 6.988 1 98.62 197 GLY B N 1
ATOM 4452 C CA . GLY B 1 197 ? 12.852 11.422 7.363 1 98.62 197 GLY B CA 1
ATOM 4453 C C . GLY B 1 197 ? 12.539 12.461 6.301 1 98.62 197 GLY B C 1
ATOM 4454 O O . GLY B 1 197 ? 13.43 13.18 5.848 1 98.62 197 GLY B O 1
ATOM 4455 N N . VAL B 1 198 ? 11.289 12.523 5.906 1 97.94 198 VAL B N 1
ATOM 4456 C CA . VAL B 1 198 ? 10.859 13.547 4.953 1 97.94 198 VAL B CA 1
ATOM 4457 C C . VAL B 1 198 ? 10.266 14.734 5.703 1 97.94 198 VAL B C 1
ATOM 4459 O O . VAL B 1 198 ? 9.188 14.633 6.293 1 97.94 198 VAL B O 1
ATOM 4462 N N . ASP B 1 199 ? 10.914 15.805 5.664 1 93.88 199 ASP B N 1
ATOM 4463 C CA . ASP B 1 199 ? 10.516 17.016 6.379 1 93.88 199 ASP B CA 1
ATOM 4464 C C . ASP B 1 199 ? 10.148 16.703 7.828 1 93.88 199 ASP B C 1
ATOM 4466 O O . ASP B 1 199 ? 10.961 16.156 8.578 1 93.88 199 ASP B O 1
ATOM 4470 N N . GLY B 1 200 ? 8.922 16.953 8.148 1 92.75 200 GLY B N 1
ATOM 4471 C CA . GLY B 1 200 ? 8.484 16.719 9.516 1 92.75 200 GLY B CA 1
ATOM 4472 C C . GLY B 1 200 ? 8.617 15.266 9.938 1 92.75 200 GLY B C 1
ATOM 4473 O O . GLY B 1 200 ? 8.609 14.961 11.133 1 92.75 200 GLY B O 1
ATOM 4474 N N . GLY B 1 201 ? 8.812 14.398 8.977 1 96.25 201 GLY B N 1
ATOM 4475 C CA . GLY B 1 201 ? 9.047 13 9.297 1 96.25 201 GLY B CA 1
ATOM 4476 C C . GLY B 1 201 ? 10.328 12.773 10.078 1 96.25 201 GLY B C 1
ATOM 4477 O O . GLY B 1 201 ? 10.43 11.82 10.852 1 96.25 201 GLY B O 1
ATOM 4478 N N . ALA B 1 202 ? 11.281 13.656 9.875 1 97.75 202 ALA B N 1
ATOM 4479 C CA . ALA B 1 202 ? 12.516 13.586 10.641 1 97.75 202 ALA B CA 1
ATOM 4480 C C . ALA B 1 202 ? 12.258 13.844 12.125 1 97.75 202 ALA B C 1
ATOM 4482 O O . ALA B 1 202 ? 12.836 13.188 12.992 1 97.75 202 ALA B O 1
ATOM 4483 N N . ASP B 1 203 ? 11.398 14.742 12.391 1 95.25 203 ASP B N 1
ATOM 4484 C CA . ASP B 1 203 ? 11.031 15.039 13.773 1 95.25 203 ASP B CA 1
ATOM 4485 C C . ASP B 1 203 ? 10.273 13.867 14.398 1 95.25 203 ASP B C 1
ATOM 4487 O O . ASP B 1 203 ? 10.414 13.602 15.594 1 95.25 203 ASP B O 1
ATOM 4491 N N . ALA B 1 204 ? 9.477 13.242 13.594 1 95 204 ALA B N 1
ATOM 4492 C CA . ALA B 1 204 ? 8.758 12.07 14.07 1 95 204 ALA B CA 1
ATOM 4493 C C . ALA B 1 204 ? 9.734 10.984 14.539 1 95 204 ALA B C 1
ATOM 4495 O O . ALA B 1 204 ? 9.508 10.352 15.57 1 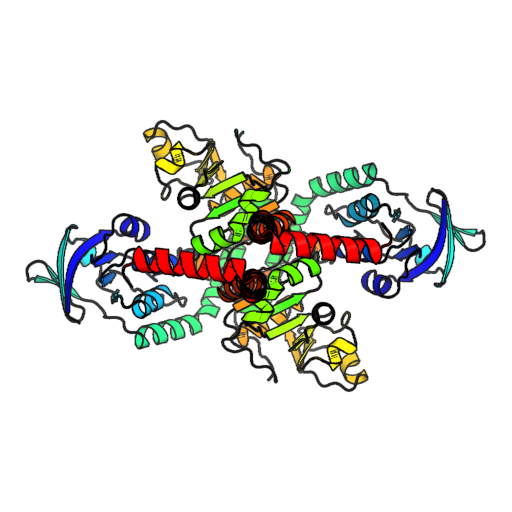95 204 ALA B O 1
ATOM 4496 N N . LEU B 1 205 ? 10.789 10.805 13.789 1 97.69 205 LEU B N 1
ATOM 4497 C CA . LEU B 1 205 ? 11.812 9.844 14.172 1 97.69 205 LEU B CA 1
ATOM 4498 C C . LEU B 1 205 ? 12.445 10.227 15.508 1 97.69 205 LEU B C 1
ATOM 4500 O O . LEU B 1 205 ? 12.57 9.391 16.406 1 97.69 205 LEU B O 1
ATOM 4504 N N . LEU B 1 206 ? 12.734 11.453 15.656 1 97.12 206 LEU B N 1
ATOM 4505 C CA . LEU B 1 206 ? 13.359 11.93 16.891 1 97.12 206 LEU B CA 1
ATOM 4506 C C . LEU B 1 206 ? 12.438 11.719 18.078 1 97.12 206 LEU B C 1
ATOM 4508 O O . LEU B 1 206 ? 12.898 11.336 19.172 1 97.12 206 LEU B O 1
ATOM 4512 N N . GLU B 1 207 ? 11.195 11.984 17.844 1 94.06 207 GLU B N 1
ATOM 4513 C CA . GLU B 1 207 ? 10.203 11.828 18.891 1 94.06 207 GLU B CA 1
ATOM 4514 C C . GLU B 1 207 ? 10.219 10.414 19.469 1 94.06 207 GLU B C 1
ATOM 4516 O O . GLU B 1 207 ? 9.906 10.203 20.641 1 94.06 207 GLU B O 1
ATOM 4521 N N . PHE B 1 208 ? 10.578 9.5 18.625 1 94.88 208 PHE B N 1
ATOM 4522 C CA . PHE B 1 208 ? 10.57 8.109 19.047 1 94.88 208 PHE B CA 1
ATOM 4523 C C . PHE B 1 208 ? 11.977 7.652 19.422 1 94.88 208 PHE B C 1
ATOM 4525 O O . PHE B 1 208 ? 12.219 6.457 19.609 1 94.88 208 PHE B O 1
ATOM 4532 N N . GLY B 1 209 ? 12.891 8.578 19.438 1 96.38 209 GLY B N 1
ATOM 4533 C CA . GLY B 1 209 ? 14.234 8.289 19.906 1 96.38 209 GLY B CA 1
ATOM 4534 C C . GLY B 1 209 ? 15.156 7.812 18.812 1 96.38 209 GLY B C 1
ATOM 4535 O O . GLY B 1 209 ? 16.25 7.316 19.078 1 96.38 209 GLY B O 1
ATOM 4536 N N . TYR B 1 210 ? 14.766 7.965 17.578 1 97.69 210 TYR B N 1
ATOM 4537 C CA . TYR B 1 210 ? 15.609 7.566 16.453 1 97.69 210 TYR B CA 1
ATOM 4538 C C . TYR B 1 210 ? 16.281 8.781 15.82 1 97.69 210 TYR B C 1
ATOM 4540 O O . TYR B 1 210 ? 15.688 9.859 15.734 1 97.69 210 TYR B O 1
ATOM 4548 N N . THR B 1 211 ? 17.438 8.609 15.414 1 98 211 THR B N 1
ATOM 4549 C CA . THR B 1 211 ? 18.141 9.641 14.664 1 98 211 THR B CA 1
ATOM 4550 C C . THR B 1 211 ? 18.031 9.391 13.164 1 98 211 THR B C 1
ATOM 4552 O O . THR B 1 211 ? 18.406 8.32 12.68 1 98 211 THR B O 1
ATOM 4555 N N . PRO B 1 212 ? 17.609 10.359 12.461 1 98.31 212 PRO B N 1
ATOM 4556 C CA . PRO B 1 212 ? 17.531 10.164 11.008 1 98.31 212 PRO B CA 1
ATOM 4557 C C . PRO B 1 212 ? 18.922 10.047 10.367 1 98.31 212 PRO B C 1
ATOM 4559 O O . PRO B 1 212 ? 19.828 10.797 10.719 1 98.31 212 PRO B O 1
ATOM 4562 N N . ASP B 1 213 ? 19.094 9.094 9.469 1 98.81 213 ASP B N 1
ATOM 4563 C CA . ASP B 1 213 ? 20.297 9.023 8.656 1 98.81 213 ASP B CA 1
ATOM 4564 C C . ASP B 1 213 ? 20.281 10.086 7.555 1 98.81 213 ASP B C 1
ATOM 4566 O O . ASP B 1 213 ? 21.312 10.695 7.258 1 98.81 213 ASP B O 1
ATOM 4570 N N . ILE B 1 214 ? 19.125 10.289 6.973 1 98.81 214 ILE B N 1
ATOM 4571 C CA . ILE B 1 214 ? 18.938 11.234 5.879 1 98.81 214 ILE B CA 1
ATOM 4572 C C . ILE B 1 214 ? 17.672 12.047 6.109 1 98.81 214 ILE B C 1
ATOM 4574 O O . ILE B 1 214 ? 16.625 11.484 6.48 1 98.81 214 ILE B O 1
ATOM 4578 N N . VAL B 1 215 ? 17.734 13.312 5.953 1 98.69 215 VAL B N 1
ATOM 4579 C CA . VAL B 1 215 ? 16.547 14.172 5.879 1 98.69 215 VAL B CA 1
ATOM 4580 C C . VAL B 1 215 ? 16.359 14.664 4.445 1 98.69 215 VAL B C 1
ATOM 4582 O O . VAL B 1 215 ? 17.297 15.172 3.828 1 98.69 215 VAL B O 1
ATOM 4585 N N . VAL B 1 216 ? 15.18 14.422 3.918 1 98.25 216 VAL B N 1
ATOM 4586 C CA . VAL B 1 216 ? 14.852 14.828 2.559 1 98.25 216 VAL B CA 1
ATOM 4587 C C . VAL B 1 216 ? 13.664 15.797 2.588 1 98.25 216 VAL B C 1
ATOM 4589 O O . VAL B 1 216 ? 12.688 15.57 3.309 1 98.25 216 VAL B O 1
ATOM 4592 N N . GLY B 1 217 ? 13.734 16.859 1.864 1 97.06 217 GLY B N 1
ATOM 4593 C CA . GLY B 1 217 ? 12.562 17.719 1.754 1 97.06 217 GLY B CA 1
ATOM 4594 C C . GLY B 1 217 ? 12.906 19.141 1.358 1 97.06 217 GLY B C 1
ATOM 4595 O O . GLY B 1 217 ? 13.984 19.391 0.825 1 97.06 217 GLY B O 1
ATOM 4596 N N . ASP B 1 218 ? 11.969 20.031 1.474 1 93.38 218 ASP B N 1
ATOM 4597 C CA . ASP B 1 218 ? 12.188 21.453 1.235 1 93.38 218 ASP B CA 1
ATOM 4598 C C . ASP B 1 218 ? 12.445 22.188 2.545 1 93.38 218 ASP B C 1
ATOM 4600 O O . ASP B 1 218 ? 12.531 23.422 2.561 1 93.38 218 ASP B O 1
ATOM 4604 N N . MET B 1 219 ? 12.516 21.578 3.643 1 91.69 219 MET B N 1
ATOM 4605 C CA . MET B 1 219 ? 13 22 4.953 1 91.69 219 MET B CA 1
ATOM 4606 C C . MET B 1 219 ? 12.023 22.984 5.602 1 91.69 219 MET B C 1
ATOM 4608 O O . MET B 1 219 ? 12.391 23.719 6.516 1 91.69 219 MET B O 1
ATOM 4612 N N . ASP B 1 220 ? 10.758 22.953 5.172 1 84.75 220 ASP B N 1
ATOM 4613 C CA . ASP B 1 220 ? 9.812 23.953 5.684 1 84.75 220 ASP B CA 1
ATOM 4614 C C . ASP B 1 220 ? 9.172 23.469 6.984 1 84.75 220 ASP B C 1
ATOM 4616 O O . ASP B 1 220 ? 8.672 24.281 7.77 1 84.75 220 ASP B O 1
ATOM 4620 N N . SER B 1 221 ? 9.188 22.172 7.172 1 86 221 SER B N 1
ATOM 4621 C CA . SER B 1 221 ? 8.438 21.672 8.328 1 86 221 SER B CA 1
ATOM 4622 C C . SER B 1 221 ? 9.328 20.844 9.242 1 86 221 SER B C 1
ATOM 4624 O O . SER B 1 221 ? 8.828 20.125 10.117 1 86 221 SER B O 1
ATOM 4626 N N . VAL B 1 222 ? 10.602 20.891 9.031 1 93.31 222 VAL B N 1
ATOM 4627 C CA . VAL B 1 222 ? 11.523 20.125 9.852 1 93.31 222 VAL B CA 1
ATOM 4628 C C . VAL B 1 222 ? 12.203 21.031 10.875 1 93.31 222 VAL B C 1
ATOM 4630 O O . VAL B 1 222 ? 12.492 22.188 10.586 1 93.31 222 VAL B O 1
ATOM 4633 N N . SER B 1 223 ? 12.445 20.531 12.031 1 93.25 223 SER B N 1
ATOM 4634 C CA . SER B 1 223 ? 13.07 21.297 13.102 1 93.25 223 SER B CA 1
ATOM 4635 C C . SER B 1 223 ? 14.57 21.453 12.867 1 93.25 223 SER B C 1
ATOM 4637 O O . SER B 1 223 ? 15.172 20.672 12.133 1 93.25 223 SER B O 1
ATOM 4639 N N . ASP B 1 224 ? 15.117 22.453 13.555 1 96 224 ASP B N 1
ATOM 4640 C CA . ASP B 1 224 ? 16.562 22.641 13.523 1 96 224 ASP B CA 1
ATOM 4641 C C . ASP B 1 224 ? 17.281 21.438 14.141 1 96 224 ASP B C 1
ATOM 4643 O O . ASP B 1 224 ? 18.344 21.031 13.656 1 96 224 ASP B O 1
ATOM 4647 N N . GLU B 1 225 ? 16.703 20.953 15.141 1 96.62 225 GLU B N 1
ATOM 4648 C CA . GLU B 1 225 ? 17.312 19.828 15.844 1 96.62 225 GLU B CA 1
ATOM 4649 C C . GLU B 1 225 ? 17.453 18.609 14.922 1 96.62 225 GLU B C 1
ATOM 4651 O O . GLU B 1 225 ? 18.516 17.984 14.867 1 96.62 225 GLU B O 1
ATOM 4656 N N . ALA B 1 226 ? 16.438 18.328 14.172 1 97.12 226 ALA B N 1
ATOM 4657 C CA . ALA B 1 226 ? 16.469 17.203 13.25 1 97.12 226 ALA B CA 1
ATOM 4658 C C . ALA B 1 226 ? 17.531 17.391 12.172 1 97.12 226 ALA B C 1
ATOM 4660 O O . ALA B 1 226 ? 18.25 16.453 11.82 1 97.12 226 ALA B O 1
ATOM 4661 N N . LEU B 1 227 ? 17.656 18.578 11.703 1 97.81 227 LEU B N 1
ATOM 4662 C CA . LEU B 1 227 ? 18.641 18.891 10.672 1 97.81 227 LEU B CA 1
ATOM 4663 C C . LEU B 1 227 ? 20.062 18.75 11.203 1 97.81 227 LEU B C 1
ATOM 4665 O O . LEU B 1 227 ? 20.938 18.234 10.516 1 97.81 227 LEU B O 1
ATOM 4669 N N . ARG B 1 228 ? 20.266 19.156 12.391 1 97.69 228 ARG B N 1
ATOM 4670 C CA . ARG B 1 228 ? 21.594 19.125 12.992 1 97.69 228 ARG B CA 1
ATOM 4671 C C . ARG B 1 228 ? 22.016 17.688 13.289 1 97.69 228 ARG B C 1
ATOM 4673 O O . ARG B 1 228 ? 23.203 17.359 13.211 1 97.69 228 ARG B O 1
ATOM 4680 N N . ARG B 1 229 ? 21.078 16.891 13.555 1 97.69 229 ARG B N 1
ATOM 4681 C CA . ARG B 1 229 ? 21.391 15.523 13.969 1 97.69 229 ARG B CA 1
ATOM 4682 C C . ARG B 1 229 ? 21.5 14.594 12.766 1 97.69 229 ARG B C 1
ATOM 4684 O O . ARG B 1 229 ? 22.094 13.516 12.859 1 97.69 229 ARG B O 1
ATOM 4691 N N . ALA B 1 230 ? 20.984 14.945 11.695 1 98 230 ALA B N 1
ATOM 4692 C CA . ALA B 1 230 ? 20.984 14.086 10.516 1 98 230 ALA B CA 1
ATOM 4693 C C . ALA B 1 230 ? 22.391 13.914 9.953 1 98 230 ALA B C 1
ATOM 4695 O O . ALA B 1 230 ? 23.188 14.852 9.977 1 98 230 ALA B O 1
ATOM 4696 N N . ARG B 1 231 ? 22.656 12.758 9.445 1 97.81 231 ARG B N 1
ATOM 4697 C CA . ARG B 1 231 ? 23.938 12.508 8.812 1 97.81 231 ARG B CA 1
ATOM 4698 C C . ARG B 1 231 ? 24.016 13.156 7.434 1 97.81 231 ARG B C 1
ATOM 4700 O O . ARG B 1 231 ? 25.062 13.648 7.027 1 97.81 231 ARG B O 1
ATOM 4707 N N . ASP B 1 232 ? 22.953 13.031 6.703 1 98.56 232 ASP B N 1
ATOM 4708 C CA . ASP B 1 232 ? 22.844 13.648 5.387 1 98.56 232 ASP B CA 1
ATOM 4709 C C . ASP B 1 232 ? 21.562 14.492 5.277 1 98.56 232 ASP B C 1
ATOM 4711 O O . ASP B 1 232 ? 20.547 14.148 5.863 1 98.56 232 ASP B O 1
ATOM 4715 N N . ILE B 1 233 ? 21.703 15.617 4.562 1 98.56 233 ILE B N 1
ATOM 4716 C CA . ILE B 1 233 ? 20.547 16.438 4.242 1 98.56 233 ILE B CA 1
ATOM 4717 C C . ILE B 1 233 ? 20.422 16.609 2.729 1 98.56 233 ILE B C 1
ATOM 4719 O O . ILE B 1 233 ? 21.375 17.016 2.064 1 98.56 233 ILE B O 1
ATOM 4723 N N . VAL B 1 234 ? 19.297 16.219 2.195 1 98.25 234 VAL B N 1
ATOM 4724 C CA . VAL B 1 234 ? 19.016 16.328 0.769 1 98.25 234 VAL B CA 1
ATOM 4725 C C . VAL B 1 234 ? 17.891 17.328 0.546 1 98.25 234 VAL B C 1
ATOM 4727 O O . VAL B 1 234 ? 16.734 17.062 0.855 1 98.25 234 VAL B O 1
ATOM 4730 N N . VAL B 1 235 ? 18.203 18.422 -0.082 1 98.12 235 VAL B N 1
ATOM 4731 C CA . VAL B 1 235 ? 17.219 19.469 -0.334 1 98.12 235 VAL B CA 1
ATOM 4732 C C . VAL B 1 235 ? 16.547 19.234 -1.681 1 98.12 235 VAL B C 1
ATOM 4734 O O . VAL B 1 235 ? 17.219 19.125 -2.711 1 98.12 235 VAL B O 1
ATOM 4737 N N . HIS B 1 236 ? 15.227 19.062 -1.615 1 97.38 236 HIS B N 1
ATOM 4738 C CA . HIS B 1 236 ? 14.422 18.859 -2.816 1 97.38 236 HIS B CA 1
ATOM 4739 C C . HIS B 1 236 ? 14.297 20.156 -3.615 1 97.38 236 HIS B C 1
ATOM 4741 O O . HIS B 1 236 ? 13.734 21.141 -3.129 1 97.38 236 HIS B O 1
ATOM 4747 N N . ALA B 1 237 ? 14.773 20.172 -4.812 1 95.19 237 ALA B N 1
ATOM 4748 C CA . ALA B 1 237 ? 14.742 21.344 -5.664 1 95.19 237 ALA B CA 1
ATOM 4749 C C . ALA B 1 237 ? 13.695 21.203 -6.766 1 95.19 237 ALA B C 1
ATOM 4751 O O . ALA B 1 237 ? 13.305 20.094 -7.113 1 95.19 237 ALA B O 1
ATOM 4752 N N . TYR B 1 238 ? 13.281 22.312 -7.25 1 90.69 238 TYR B N 1
ATOM 4753 C CA . TYR B 1 238 ? 12.422 22.312 -8.43 1 90.69 238 TYR B CA 1
ATOM 4754 C C . TYR B 1 238 ? 13.188 21.844 -9.664 1 90.69 238 TYR B C 1
ATOM 4756 O O . TYR B 1 238 ? 14.422 21.875 -9.688 1 90.69 238 TYR B O 1
ATOM 4764 N N . PRO B 1 239 ? 12.336 21.453 -10.648 1 85.94 239 PRO B N 1
ATOM 4765 C CA . PRO B 1 239 ? 13.023 21.047 -11.883 1 85.94 239 PRO B CA 1
ATOM 4766 C C . PRO B 1 239 ? 13.891 22.172 -12.461 1 85.94 239 PRO B C 1
ATOM 4768 O O . PRO B 1 239 ? 14.883 21.891 -13.133 1 85.94 239 PRO B O 1
ATOM 4771 N N . SER B 1 240 ? 13.633 23.391 -12.133 1 88.44 240 SER B N 1
ATOM 4772 C CA . SER B 1 240 ? 14.414 24.547 -12.578 1 88.44 240 SER B CA 1
ATOM 4773 C C . SER B 1 240 ? 15.75 24.625 -11.859 1 88.44 240 SER B C 1
ATOM 4775 O O . SER B 1 240 ? 16.641 25.359 -12.281 1 88.44 240 SER B O 1
ATOM 4777 N N . GLY B 1 241 ? 15.859 23.922 -10.789 1 88.56 241 GLY B N 1
ATOM 4778 C CA . GLY B 1 241 ? 17.078 23.938 -10.008 1 88.56 241 GLY B CA 1
ATOM 4779 C C . GLY B 1 241 ? 16.969 24.781 -8.742 1 88.56 241 GLY B C 1
ATOM 4780 O O . GLY B 1 241 ? 17.797 24.656 -7.836 1 88.56 241 GLY B O 1
ATOM 4781 N N . GLU B 1 242 ? 15.961 25.578 -8.688 1 92.44 242 GLU B N 1
ATOM 4782 C CA . GLU B 1 242 ? 15.75 26.406 -7.5 1 92.44 242 GLU B CA 1
ATOM 4783 C C . GLU B 1 242 ? 15.438 25.547 -6.277 1 92.44 242 GLU B C 1
ATOM 4785 O O . GLU B 1 242 ? 14.594 24.641 -6.348 1 92.44 242 GLU B O 1
ATOM 4790 N N . ALA B 1 243 ? 16.188 25.844 -5.211 1 93.69 243 ALA B N 1
ATOM 4791 C CA . ALA B 1 243 ? 16.016 25.094 -3.971 1 93.69 243 ALA B CA 1
ATOM 4792 C C . ALA B 1 243 ? 15.812 26.031 -2.783 1 93.69 243 ALA B C 1
ATOM 4794 O O . ALA B 1 243 ? 16.75 26.281 -2.014 1 93.69 243 ALA B O 1
ATOM 4795 N N . PRO B 1 244 ? 14.609 26.391 -2.508 1 90.12 244 PRO B N 1
ATOM 4796 C CA . PRO B 1 244 ? 14.328 27.344 -1.43 1 90.12 244 PRO B CA 1
ATOM 4797 C C . PRO B 1 244 ? 14.789 26.828 -0.064 1 90.12 244 PRO B C 1
ATOM 4799 O O . PRO B 1 244 ? 15.211 27.625 0.78 1 90.12 244 PRO B O 1
ATOM 4802 N N . GLY B 1 245 ? 14.781 25.609 0.109 1 93.19 245 GLY B N 1
ATOM 4803 C CA . GLY B 1 245 ? 15.156 25.016 1.382 1 93.19 245 GLY B CA 1
ATOM 4804 C C . GLY B 1 245 ? 16.625 25.203 1.726 1 93.19 245 GLY B C 1
ATOM 4805 O O . GLY B 1 245 ? 17.016 25.078 2.887 1 93.19 245 GLY B O 1
ATOM 4806 N N . MET B 1 246 ? 17.438 25.562 0.744 1 95.44 246 MET B N 1
ATOM 4807 C CA . MET B 1 246 ? 18.875 25.734 0.959 1 95.44 246 MET B CA 1
ATOM 4808 C C . MET B 1 246 ? 19.156 26.984 1.786 1 95.44 246 MET B C 1
ATOM 4810 O O . MET B 1 246 ? 20.188 27.062 2.471 1 95.44 246 MET B O 1
ATOM 4814 N N . ALA B 1 247 ? 18.312 27.922 1.703 1 95 247 ALA B N 1
ATOM 4815 C CA . ALA B 1 247 ? 18.5 29.141 2.486 1 95 247 ALA B CA 1
ATOM 4816 C C . ALA B 1 247 ? 18.531 28.844 3.98 1 95 247 ALA B C 1
ATOM 4818 O O . ALA B 1 247 ? 19.375 29.359 4.707 1 95 247 ALA B O 1
ATOM 4819 N N . ARG B 1 248 ? 17.656 28.047 4.344 1 94.19 248 ARG B N 1
ATOM 4820 C CA . ARG B 1 248 ? 17.609 27.656 5.746 1 94.19 248 ARG B CA 1
ATOM 4821 C C . ARG B 1 248 ? 18.844 26.859 6.137 1 94.19 248 ARG B C 1
ATOM 4823 O O . ARG B 1 248 ? 19.391 27.047 7.227 1 94.19 248 ARG B O 1
ATOM 4830 N N . ILE B 1 249 ? 19.297 26 5.309 1 96.88 249 ILE B N 1
ATOM 4831 C CA . ILE B 1 249 ? 20.484 25.172 5.555 1 96.88 249 ILE B CA 1
ATOM 4832 C C . ILE B 1 249 ? 21.703 26.062 5.75 1 96.88 249 ILE B C 1
ATOM 4834 O O . ILE B 1 249 ? 22.469 25.891 6.699 1 96.88 249 ILE B O 1
ATOM 4838 N N . ARG B 1 250 ? 21.844 27.016 4.93 1 96.44 250 ARG B N 1
ATOM 4839 C CA . ARG B 1 250 ? 22.953 27.953 5.004 1 96.44 250 ARG B CA 1
ATOM 4840 C C . ARG B 1 250 ? 22.906 28.766 6.289 1 96.44 250 ARG B C 1
ATOM 4842 O O . ARG B 1 250 ? 23.938 28.984 6.934 1 96.44 250 ARG B O 1
ATOM 4849 N N . ALA B 1 251 ? 21.766 29.156 6.574 1 96.38 251 ALA B N 1
ATOM 4850 C CA . ALA B 1 251 ? 21.578 29.969 7.781 1 96.38 251 ALA B CA 1
ATOM 4851 C C . ALA B 1 251 ? 21.984 29.188 9.023 1 96.38 251 ALA B C 1
ATOM 4853 O O . ALA B 1 251 ? 22.469 29.766 10 1 96.38 251 ALA B O 1
ATOM 4854 N N . LEU B 1 252 ? 21.844 27.875 9 1 96.81 252 LEU B N 1
ATOM 4855 C CA . LEU B 1 252 ? 22.156 27.016 10.141 1 96.81 252 LEU B CA 1
ATOM 4856 C C . LEU B 1 252 ? 23.609 26.578 10.094 1 96.81 252 LEU B C 1
ATOM 4858 O O . LEU B 1 252 ? 24.094 25.922 11.023 1 96.81 252 LEU B O 1
ATOM 4862 N N . GLY B 1 253 ? 24.312 26.875 9.008 1 97.38 253 GLY B N 1
ATOM 4863 C CA . GLY B 1 253 ? 25.703 26.484 8.852 1 97.38 253 GLY B CA 1
ATOM 4864 C C . GLY B 1 253 ? 25.875 25 8.586 1 97.38 253 GLY B C 1
ATOM 4865 O O . GLY B 1 253 ? 26.891 24.406 8.961 1 97.38 253 GLY B O 1
ATOM 4866 N N . LEU B 1 254 ? 24.891 24.391 8.016 1 97.75 254 LEU B N 1
ATOM 4867 C CA . LEU B 1 254 ? 24.938 22.969 7.754 1 97.75 254 LEU B CA 1
ATOM 4868 C C . LEU B 1 254 ? 25.266 22.688 6.293 1 97.75 254 LEU B C 1
ATOM 4870 O O . LEU B 1 254 ? 25.219 23.594 5.457 1 97.75 254 LEU B O 1
ATOM 4874 N N . LYS B 1 255 ? 25.734 21.484 6.039 1 96.94 255 LYS B N 1
ATOM 4875 C CA . LYS B 1 255 ? 26 21.031 4.676 1 96.94 255 LYS B CA 1
ATOM 4876 C C . LYS B 1 255 ? 24.844 20.172 4.152 1 96.94 255 LYS B C 1
ATOM 4878 O O . LYS B 1 255 ? 24.266 19.375 4.895 1 96.94 255 LYS B O 1
ATOM 4883 N N . ALA B 1 256 ? 24.5 20.406 2.898 1 97.69 256 ALA B N 1
ATOM 4884 C CA . ALA B 1 256 ? 23.438 19.641 2.266 1 97.69 256 ALA B CA 1
ATOM 4885 C C . ALA B 1 256 ? 23.688 19.5 0.765 1 97.69 256 ALA B C 1
ATOM 4887 O O . ALA B 1 256 ? 24.5 20.219 0.191 1 97.69 256 ALA B O 1
ATOM 4888 N N . VAL B 1 257 ? 23.078 18.516 0.191 1 97.12 257 VAL B N 1
ATOM 4889 C CA . VAL B 1 257 ? 23.078 18.359 -1.26 1 97.12 257 VAL B CA 1
ATOM 4890 C C . VAL B 1 257 ? 21.688 18.672 -1.811 1 97.12 257 VAL B C 1
ATOM 4892 O O . VAL B 1 257 ? 20.703 18.594 -1.083 1 97.12 257 VAL B O 1
ATOM 4895 N N . THR B 1 258 ? 21.656 19.062 -3.133 1 96.62 258 THR B N 1
ATOM 4896 C CA . THR B 1 258 ? 20.391 19.375 -3.783 1 96.62 258 THR B CA 1
ATOM 4897 C C . THR B 1 258 ? 20.078 18.359 -4.871 1 96.62 258 THR B C 1
ATOM 4899 O O . THR B 1 258 ? 20.969 17.922 -5.598 1 96.62 258 THR B O 1
ATOM 4902 N N . VAL B 1 259 ? 18.828 17.969 -4.945 1 96.25 259 VAL B N 1
ATOM 4903 C CA . VAL B 1 259 ? 18.359 17.109 -6.02 1 96.25 259 VAL B CA 1
ATOM 4904 C C . VAL B 1 259 ? 17.109 17.703 -6.66 1 96.25 259 VAL B C 1
ATOM 4906 O O . VAL B 1 259 ? 16.109 17.953 -5.973 1 96.25 259 VAL B O 1
ATOM 4909 N N . ALA B 1 260 ? 17.188 17.922 -7.957 1 93.94 260 ALA B N 1
ATOM 4910 C CA . ALA B 1 260 ? 16.047 18.438 -8.695 1 93.94 260 ALA B CA 1
ATOM 4911 C C . ALA B 1 260 ? 15.211 17.297 -9.281 1 93.94 260 ALA B C 1
ATOM 4913 O O . ALA B 1 260 ? 15.734 16.438 -9.984 1 93.94 260 ALA B O 1
ATOM 4914 N N . ALA B 1 261 ? 14 17.234 -8.945 1 91.75 261 ALA B N 1
ATOM 4915 C CA . ALA B 1 261 ? 13.062 16.234 -9.453 1 91.75 261 ALA B CA 1
ATOM 4916 C C . ALA B 1 261 ? 11.625 16.734 -9.336 1 91.75 261 ALA B C 1
ATOM 4918 O O . ALA B 1 261 ? 11.281 17.453 -8.391 1 91.75 261 ALA B O 1
ATOM 4919 N N . PRO B 1 262 ? 10.844 16.422 -10.305 1 91.69 262 PRO B N 1
ATOM 4920 C CA . PRO B 1 262 ? 9.422 16.719 -10.125 1 91.69 262 PRO B CA 1
ATOM 4921 C C . PRO B 1 262 ? 8.773 15.875 -9.031 1 91.69 262 PRO B C 1
ATOM 4923 O O . PRO B 1 262 ? 9.375 14.906 -8.547 1 91.69 262 PRO B O 1
ATOM 4926 N N . GLY B 1 263 ? 7.57 16.312 -8.609 1 92.5 263 GLY B N 1
ATOM 4927 C CA . GLY B 1 263 ? 6.805 15.547 -7.648 1 92.5 263 GLY B CA 1
ATOM 4928 C C . GLY B 1 263 ? 7.023 16 -6.215 1 92.5 263 GLY B C 1
ATOM 4929 O O . GLY B 1 263 ? 7.438 17.141 -5.973 1 92.5 263 GLY B O 1
ATOM 4930 N N . THR B 1 264 ? 6.672 15.078 -5.273 1 94.31 264 THR B N 1
ATOM 4931 C CA . THR B 1 264 ? 6.738 15.414 -3.854 1 94.31 264 THR B CA 1
ATOM 4932 C C . THR B 1 264 ? 8.07 14.969 -3.258 1 94.31 264 THR B C 1
ATOM 4934 O O . THR B 1 264 ? 8.805 14.188 -3.873 1 94.31 264 THR B O 1
ATOM 4937 N N . SER B 1 265 ? 8.398 15.508 -2.086 1 96.44 265 SER B N 1
ATOM 4938 C CA . SER B 1 265 ? 9.602 15.086 -1.382 1 96.44 265 SER B CA 1
ATOM 4939 C C . SER B 1 265 ? 9.531 13.617 -0.989 1 96.44 265 SER B C 1
ATOM 4941 O O . SER B 1 265 ? 10.555 12.945 -0.9 1 96.44 265 SER B O 1
ATOM 4943 N N . GLU B 1 266 ? 8.32 13.109 -0.785 1 97 266 GLU B N 1
ATOM 4944 C CA . GLU B 1 266 ? 8.133 11.688 -0.53 1 97 266 GLU B CA 1
ATOM 4945 C C . GLU B 1 266 ? 8.586 10.844 -1.722 1 97 266 GLU B C 1
ATOM 4947 O O . GLU B 1 266 ? 9.273 9.836 -1.551 1 97 266 GLU B O 1
ATOM 4952 N N . ASP B 1 267 ? 8.195 11.312 -2.928 1 96.69 267 ASP B N 1
ATOM 4953 C CA . ASP B 1 267 ? 8.602 10.633 -4.156 1 96.69 267 ASP B CA 1
ATOM 4954 C C . ASP B 1 267 ? 10.117 10.609 -4.297 1 96.69 267 ASP B C 1
ATOM 4956 O O . ASP B 1 267 ? 10.695 9.578 -4.652 1 96.69 267 ASP B O 1
ATOM 4960 N N . LEU B 1 268 ? 10.711 11.75 -4.023 1 97.19 268 LEU B N 1
ATOM 4961 C CA . LEU B 1 268 ? 12.164 11.859 -4.121 1 97.19 268 LEU B CA 1
ATOM 4962 C C . LEU B 1 268 ? 12.852 10.891 -3.16 1 97.19 268 LEU B C 1
ATOM 4964 O O . LEU B 1 268 ? 13.836 10.25 -3.518 1 97.19 268 LEU B O 1
ATOM 4968 N N . ALA B 1 269 ? 12.344 10.828 -1.948 1 98.25 269 ALA B N 1
ATOM 4969 C CA . ALA B 1 269 ? 12.914 9.922 -0.955 1 98.25 269 ALA B CA 1
ATOM 4970 C C . ALA B 1 269 ? 12.852 8.469 -1.437 1 98.25 269 ALA B C 1
ATOM 4972 O O . ALA B 1 269 ? 13.812 7.715 -1.261 1 98.25 269 ALA B O 1
ATOM 4973 N N . MET B 1 270 ? 11.781 8.07 -2.053 1 97.81 270 MET B N 1
ATOM 4974 C CA . MET B 1 270 ? 11.617 6.711 -2.564 1 97.81 270 MET B CA 1
ATOM 4975 C C . MET B 1 270 ? 12.578 6.445 -3.717 1 97.81 270 MET B C 1
ATOM 4977 O O . MET B 1 270 ? 13.211 5.387 -3.775 1 97.81 270 MET B O 1
ATOM 4981 N N . LEU B 1 271 ? 12.68 7.418 -4.602 1 97.06 271 LEU B N 1
ATOM 4982 C CA . LEU B 1 271 ? 13.578 7.27 -5.738 1 97.06 271 LEU B CA 1
ATOM 4983 C C . LEU B 1 271 ? 15.031 7.188 -5.273 1 97.06 271 LEU B C 1
ATOM 4985 O O . LEU B 1 271 ? 15.812 6.402 -5.812 1 97.06 271 LEU B O 1
ATOM 4989 N N . LEU B 1 272 ? 15.32 8.023 -4.32 1 97.75 272 LEU B N 1
ATOM 4990 C CA . LEU B 1 272 ? 16.672 8.023 -3.762 1 97.75 272 LEU B CA 1
ATOM 4991 C C . LEU B 1 272 ? 17.031 6.648 -3.207 1 97.75 272 LEU B C 1
ATOM 4993 O O . LEU B 1 272 ? 18.078 6.098 -3.537 1 97.75 272 LEU B O 1
ATOM 4997 N N . ALA B 1 273 ? 16.172 6.086 -2.361 1 98.12 273 ALA B N 1
ATOM 4998 C CA . ALA B 1 273 ? 16.406 4.77 -1.771 1 98.12 273 ALA B CA 1
ATOM 4999 C C . ALA B 1 273 ? 16.531 3.697 -2.85 1 98.12 273 ALA B C 1
ATOM 5001 O O . ALA B 1 273 ? 17.406 2.832 -2.779 1 98.12 273 ALA B O 1
ATOM 5002 N N . TYR B 1 274 ? 15.664 3.768 -3.848 1 96.75 274 TYR B N 1
ATOM 5003 C CA . TYR B 1 274 ? 15.641 2.797 -4.938 1 96.75 274 TYR B CA 1
ATOM 5004 C C . TYR B 1 274 ? 16.938 2.844 -5.738 1 96.75 274 TYR B C 1
ATOM 5006 O O . TYR B 1 274 ? 17.578 1.812 -5.953 1 96.75 274 TYR B O 1
ATOM 5014 N N . GLU B 1 275 ? 17.328 4.051 -6.172 1 95.5 275 GLU B N 1
ATOM 5015 C CA . GLU B 1 275 ? 18.5 4.23 -7.031 1 95.5 275 GLU B CA 1
ATOM 5016 C C . GLU B 1 275 ? 19.781 3.889 -6.289 1 95.5 275 GLU B C 1
ATOM 5018 O O . GLU B 1 275 ? 20.766 3.457 -6.898 1 95.5 275 GLU B O 1
ATOM 5023 N N . LYS B 1 276 ? 19.734 4.086 -5.02 1 97 276 LYS B N 1
ATOM 5024 C CA . LYS B 1 276 ? 20.922 3.791 -4.23 1 97 276 LYS B CA 1
ATOM 5025 C C . LYS B 1 276 ? 20.984 2.314 -3.854 1 97 276 LYS B C 1
ATOM 5027 O O . LYS B 1 276 ? 21.875 1.895 -3.107 1 97 276 LYS B O 1
ATOM 5032 N N . GLY B 1 277 ? 20.031 1.514 -4.23 1 95 277 GLY B N 1
ATOM 5033 C CA . GLY B 1 277 ? 20.141 0.065 -4.184 1 95 277 GLY B CA 1
ATOM 5034 C C . GLY B 1 277 ? 19.516 -0.543 -2.943 1 95 277 GLY B C 1
ATOM 5035 O O . GLY B 1 277 ? 19.953 -1.597 -2.473 1 95 277 GLY B O 1
ATOM 5036 N N . ALA B 1 278 ? 18.516 0.098 -2.361 1 97.56 278 ALA B N 1
ATOM 5037 C CA . ALA B 1 278 ? 17.812 -0.505 -1.234 1 97.56 278 ALA B CA 1
ATOM 5038 C C . ALA B 1 278 ? 17.234 -1.87 -1.61 1 97.56 278 ALA B C 1
ATOM 5040 O O . ALA B 1 278 ? 16.75 -2.062 -2.729 1 97.56 278 ALA B O 1
ATOM 5041 N N . SER B 1 279 ? 17.312 -2.812 -0.669 1 95.69 279 SER B N 1
ATOM 5042 C CA . SER B 1 279 ? 16.719 -4.125 -0.905 1 95.69 279 SER B CA 1
ATOM 5043 C C . SER B 1 279 ? 15.219 -4.105 -0.631 1 95.69 279 SER B C 1
ATOM 5045 O O . SER B 1 279 ? 14.469 -4.906 -1.193 1 95.69 279 SER B O 1
ATOM 5047 N N . LEU B 1 280 ? 14.812 -3.201 0.251 1 96.44 280 LEU B N 1
ATOM 5048 C CA . LEU B 1 280 ? 13.414 -3 0.61 1 96.44 280 LEU B CA 1
ATOM 5049 C C . LEU B 1 280 ? 13.164 -1.555 1.028 1 96.44 280 LEU B C 1
ATOM 5051 O O . LEU B 1 280 ? 13.992 -0.947 1.705 1 96.44 280 LEU B O 1
ATOM 5055 N N . ILE B 1 281 ? 12.055 -1.045 0.565 1 98.06 281 ILE B N 1
ATOM 5056 C CA . ILE B 1 281 ? 11.625 0.283 0.984 1 98.06 281 ILE B CA 1
ATOM 5057 C C . ILE B 1 281 ? 10.336 0.173 1.794 1 98.06 281 ILE B C 1
ATOM 5059 O O . ILE B 1 281 ? 9.344 -0.383 1.318 1 98.06 281 ILE B O 1
ATOM 5063 N N . VAL B 1 282 ? 10.391 0.602 2.986 1 97.62 282 VAL B N 1
ATOM 5064 C CA . VAL B 1 282 ? 9.203 0.684 3.836 1 97.62 282 VAL B CA 1
ATOM 5065 C C . VAL B 1 282 ? 8.758 2.139 3.957 1 97.62 282 VAL B C 1
ATOM 5067 O O . VAL B 1 282 ? 9.539 3.008 4.344 1 97.62 282 VAL B O 1
ATOM 5070 N N . ALA B 1 283 ? 7.551 2.385 3.6 1 96.94 283 ALA B N 1
ATOM 5071 C CA . ALA B 1 283 ? 7.035 3.75 3.629 1 96.94 283 ALA B CA 1
ATOM 5072 C C . ALA B 1 283 ? 5.977 3.912 4.719 1 96.94 283 ALA B C 1
ATOM 5074 O O . ALA B 1 283 ? 4.977 3.193 4.73 1 96.94 283 ALA B O 1
ATOM 5075 N N . LEU B 1 284 ? 6.18 4.859 5.555 1 96.38 284 LEU B N 1
ATOM 5076 C CA . LEU B 1 284 ? 5.281 5.102 6.68 1 96.38 284 LEU B CA 1
ATOM 5077 C C . LEU B 1 284 ? 4.762 6.535 6.664 1 96.38 284 LEU B C 1
ATOM 5079 O O . LEU B 1 284 ? 5.547 7.48 6.582 1 96.38 284 LEU B O 1
ATOM 5083 N N . GLY B 1 285 ? 3.439 6.605 6.715 1 93.56 285 GLY B N 1
ATOM 5084 C CA . GLY B 1 285 ? 2.822 7.918 6.809 1 93.56 285 GLY B CA 1
ATOM 5085 C C . GLY B 1 285 ? 2.703 8.617 5.469 1 93.56 285 GLY B C 1
ATOM 5086 O O . GLY B 1 285 ? 2.236 9.758 5.395 1 93.56 285 GLY B O 1
ATOM 5087 N N . THR B 1 286 ? 3.016 7.984 4.371 1 92.56 286 THR B N 1
ATOM 5088 C CA . THR B 1 286 ? 3.076 8.617 3.059 1 92.56 286 THR B CA 1
ATOM 5089 C C . THR B 1 286 ? 1.672 8.852 2.51 1 92.56 286 THR B C 1
ATOM 5091 O O . THR B 1 286 ? 0.709 8.227 2.959 1 92.56 286 THR B O 1
ATOM 5094 N N . HIS B 1 287 ? 1.575 9.758 1.646 1 90.44 287 HIS B N 1
ATOM 5095 C CA . HIS B 1 287 ? 0.328 10.07 0.96 1 90.44 287 HIS B CA 1
ATOM 5096 C C . HIS B 1 287 ? 0.178 9.25 -0.317 1 90.44 287 HIS B C 1
ATOM 5098 O O . HIS B 1 287 ? 1.038 9.305 -1.199 1 90.44 287 HIS B O 1
ATOM 5104 N N . SER B 1 288 ? -0.871 8.539 -0.383 1 88.19 288 SER B N 1
ATOM 5105 C CA . SER B 1 288 ? -0.95 7.617 -1.511 1 88.19 288 SER B CA 1
ATOM 5106 C C . SER B 1 288 ? -2.359 7.566 -2.088 1 88.19 288 SER B C 1
ATOM 5108 O O . SER B 1 288 ? -2.602 6.898 -3.096 1 88.19 288 SER B O 1
ATOM 5110 N N . ASN B 1 289 ? -3.289 8.25 -1.459 1 90.69 289 ASN B N 1
ATOM 5111 C CA . ASN B 1 289 ? -4.656 8.188 -1.97 1 90.69 289 ASN B CA 1
ATOM 5112 C C . ASN B 1 289 ? -5.188 9.57 -2.338 1 90.69 289 ASN B C 1
ATOM 5114 O O . ASN B 1 289 ? -4.559 10.578 -2.031 1 90.69 289 ASN B O 1
ATOM 5118 N N . VAL B 1 290 ? -6.281 9.594 -2.941 1 92.19 290 VAL B N 1
ATOM 5119 C CA . VAL B 1 290 ? -6.852 10.805 -3.523 1 92.19 290 VAL B CA 1
ATOM 5120 C C . VAL B 1 290 ? -7.141 11.82 -2.422 1 92.19 290 VAL B C 1
ATOM 5122 O O . VAL B 1 290 ? -6.836 13.008 -2.568 1 92.19 290 VAL B O 1
ATOM 5125 N N . LEU B 1 291 ? -7.656 11.359 -1.338 1 91.31 291 LEU B N 1
ATOM 5126 C CA . LEU B 1 291 ? -8.031 12.273 -0.268 1 91.31 291 LEU B CA 1
ATOM 5127 C C . LEU B 1 291 ? -6.805 12.953 0.323 1 91.31 291 LEU B C 1
ATOM 5129 O O . LEU B 1 291 ? -6.848 14.141 0.666 1 91.31 291 LEU B O 1
ATOM 5133 N N . ASP B 1 292 ? -5.719 12.203 0.384 1 90.88 292 ASP B N 1
ATOM 5134 C CA . ASP B 1 292 ? -4.461 12.781 0.838 1 90.88 292 ASP B CA 1
ATOM 5135 C C . ASP B 1 292 ? -4.078 14 -0.006 1 90.88 292 ASP B C 1
ATOM 5137 O O . ASP B 1 292 ? -3.646 15.023 0.529 1 90.88 292 ASP B O 1
ATOM 5141 N N . PHE B 1 293 ? -4.25 13.812 -1.226 1 93.75 293 PHE B N 1
ATOM 5142 C CA . PHE B 1 293 ? -3.787 14.836 -2.15 1 93.75 293 PHE B CA 1
ATOM 5143 C C . PHE B 1 293 ? -4.762 16.016 -2.191 1 93.75 293 PHE B C 1
ATOM 5145 O O . PHE B 1 293 ? -4.348 17.172 -2.203 1 93.75 293 PHE B O 1
ATOM 5152 N N . LEU B 1 294 ? -6.008 15.703 -2.172 1 92.69 294 LEU B N 1
ATOM 5153 C CA . LEU B 1 294 ? -7.008 16.766 -2.164 1 92.69 294 LEU B CA 1
ATOM 5154 C C . LEU B 1 294 ? -6.871 17.625 -0.914 1 92.69 294 LEU B C 1
ATOM 5156 O O . LEU B 1 294 ? -6.98 18.859 -0.986 1 92.69 294 LEU B O 1
ATOM 5160 N N . GLU B 1 295 ? -6.602 17 0.132 1 90.5 295 GLU B N 1
ATOM 5161 C CA . GLU B 1 295 ? -6.457 17.703 1.402 1 90.5 295 GLU B CA 1
ATOM 5162 C C . GLU B 1 295 ? -5.25 18.625 1.383 1 90.5 295 GLU B C 1
ATOM 5164 O O . GLU B 1 295 ? -5.223 19.641 2.088 1 90.5 295 GLU B O 1
ATOM 5169 N N . LYS B 1 296 ? -4.32 18.344 0.57 1 88.62 296 LYS B N 1
ATOM 5170 C CA . LYS B 1 296 ? -3.125 19.172 0.458 1 88.62 296 LYS B CA 1
ATOM 5171 C C . LYS B 1 296 ? -3.254 20.172 -0.689 1 88.62 296 LYS B C 1
ATOM 5173 O O . LYS B 1 296 ? -2.281 20.828 -1.056 1 88.62 296 LYS B O 1
ATOM 5178 N N . GLY B 1 297 ? -4.414 20.172 -1.268 1 88.94 297 GLY B N 1
ATOM 5179 C CA . GLY B 1 297 ? -4.699 21.141 -2.312 1 88.94 297 GLY B CA 1
ATOM 5180 C C . GLY B 1 297 ? -4.148 20.734 -3.668 1 88.94 297 GLY B C 1
ATOM 5181 O O . GLY B 1 297 ? -3.98 21.578 -4.555 1 88.94 297 GLY B O 1
ATOM 5182 N N . ARG B 1 298 ? -3.836 19.516 -3.709 1 91.81 298 ARG B N 1
ATOM 5183 C CA . ARG B 1 298 ? -3.326 19 -4.98 1 91.81 298 ARG B CA 1
ATOM 5184 C C . ARG B 1 298 ? -4.453 18.438 -5.832 1 91.81 298 ARG B C 1
ATOM 5186 O O . ARG B 1 298 ? -5.379 17.812 -5.309 1 91.81 298 ARG B O 1
ATOM 5193 N N . LYS B 1 299 ? -4.262 18.594 -7.18 1 93.06 299 LYS B N 1
ATOM 5194 C CA . LYS B 1 299 ? -5.328 18.203 -8.102 1 93.06 299 LYS B CA 1
ATOM 5195 C C . LYS B 1 299 ? -4.977 16.906 -8.828 1 93.06 299 LYS B C 1
ATOM 5197 O O . LYS B 1 299 ? -5.715 16.469 -9.711 1 93.06 299 LYS B O 1
ATOM 5202 N N . GLY B 1 300 ? -3.85 16.375 -8.531 1 94.19 300 GLY B N 1
ATOM 5203 C CA . GLY B 1 300 ? -3.387 15.125 -9.133 1 94.19 300 GLY B CA 1
ATOM 5204 C C . GLY B 1 300 ? -2.189 14.531 -8.414 1 94.19 300 GLY B C 1
ATOM 5205 O O . GLY B 1 300 ? -1.704 15.086 -7.43 1 94.19 300 GLY B O 1
ATOM 5206 N N . MET B 1 301 ? -1.805 13.367 -8.922 1 96.19 301 MET B N 1
ATOM 5207 C CA . MET B 1 301 ? -0.688 12.672 -8.281 1 96.19 301 MET B CA 1
ATOM 5208 C C . MET B 1 301 ? 0.163 11.945 -9.32 1 96.19 301 MET B C 1
ATOM 5210 O O . MET B 1 301 ? 0.582 10.805 -9.102 1 96.19 301 MET B O 1
ATOM 5214 N N . GLY B 1 302 ? 0.377 12.602 -10.43 1 96.06 302 GLY B N 1
ATOM 5215 C CA . GLY B 1 302 ? 1.074 12 -11.555 1 96.06 302 GLY B CA 1
ATOM 5216 C C . GLY B 1 302 ? 2.447 11.469 -11.188 1 96.06 302 GLY B C 1
ATOM 5217 O O . GLY B 1 302 ? 2.754 10.297 -11.438 1 96.06 302 GLY B O 1
ATOM 5218 N N . SER B 1 303 ? 3.287 12.266 -10.523 1 95.31 303 SER B N 1
ATOM 5219 C CA . SER B 1 303 ? 4.637 11.859 -10.141 1 95.31 303 SER B CA 1
ATOM 5220 C C . SER B 1 303 ? 4.609 10.711 -9.141 1 95.31 303 SER B C 1
ATOM 5222 O O . SER B 1 303 ? 5.398 9.766 -9.25 1 95.31 303 SER B O 1
ATOM 5224 N N . THR B 1 304 ? 3.717 10.836 -8.188 1 96.25 304 THR B N 1
ATOM 5225 C CA . THR B 1 304 ? 3.6 9.797 -7.168 1 96.25 304 THR B CA 1
ATOM 5226 C C . THR B 1 304 ? 3.217 8.461 -7.797 1 96.25 304 THR B C 1
ATOM 5228 O O . THR B 1 304 ? 3.746 7.414 -7.414 1 96.25 304 THR B O 1
ATOM 5231 N N . PHE B 1 305 ? 2.309 8.539 -8.766 1 94.81 305 PHE B N 1
ATOM 5232 C CA . PHE B 1 305 ? 1.909 7.344 -9.5 1 94.81 305 PHE B CA 1
ATOM 5233 C C . PHE B 1 305 ? 3.107 6.703 -10.188 1 94.81 305 PHE B C 1
ATOM 5235 O O . PHE B 1 305 ? 3.35 5.504 -10.047 1 94.81 305 PHE B O 1
ATOM 5242 N N . LEU B 1 306 ? 3.873 7.465 -10.906 1 95.81 306 LEU B N 1
ATOM 5243 C CA . LEU B 1 306 ? 5.035 6.98 -11.648 1 95.81 306 LEU B CA 1
ATOM 5244 C C . LEU B 1 306 ? 6.078 6.395 -10.703 1 95.81 306 LEU B C 1
ATOM 5246 O O . LEU B 1 306 ? 6.582 5.293 -10.93 1 95.81 306 LEU B O 1
ATOM 5250 N N . VAL B 1 307 ? 6.398 7.074 -9.625 1 96.19 307 VAL B N 1
ATOM 5251 C CA . VAL B 1 307 ? 7.441 6.656 -8.688 1 96.19 307 VAL B CA 1
ATOM 5252 C C . VAL B 1 307 ? 7.035 5.348 -8.016 1 96.19 307 VAL B C 1
ATOM 5254 O O . VAL B 1 307 ? 7.844 4.422 -7.906 1 96.19 307 VAL B O 1
ATOM 5257 N N . ARG B 1 308 ? 5.797 5.25 -7.625 1 94.75 308 ARG B N 1
ATOM 5258 C CA . ARG B 1 308 ? 5.336 4.035 -6.961 1 94.75 308 ARG B CA 1
ATOM 5259 C C . ARG B 1 308 ? 5.305 2.857 -7.93 1 94.75 308 ARG B C 1
ATOM 5261 O O . ARG B 1 308 ? 5.523 1.712 -7.531 1 94.75 308 ARG B O 1
ATOM 5268 N N . LEU B 1 309 ? 5.066 3.135 -9.156 1 93.38 309 LEU B N 1
ATOM 5269 C CA . LEU B 1 309 ? 5.16 2.084 -10.164 1 93.38 309 LEU B CA 1
ATOM 5270 C C . LEU B 1 309 ? 6.59 1.569 -10.273 1 93.38 309 LEU B C 1
ATOM 5272 O O . LEU B 1 309 ? 6.812 0.364 -10.406 1 93.38 309 LEU B O 1
ATOM 5276 N N . LYS B 1 310 ? 7.512 2.42 -10.266 1 93.44 310 LYS B N 1
ATOM 5277 C CA . LYS B 1 310 ? 8.922 2.068 -10.445 1 93.44 310 LYS B CA 1
ATOM 5278 C C . LYS B 1 310 ? 9.453 1.301 -9.242 1 93.44 310 LYS B C 1
ATOM 5280 O O . LYS B 1 310 ? 10.109 0.271 -9.398 1 93.44 310 LYS B O 1
ATOM 5285 N N . VAL B 1 311 ? 9.094 1.797 -8.031 1 95.69 311 VAL B N 1
ATOM 5286 C CA . VAL B 1 311 ? 9.727 1.239 -6.844 1 95.69 311 VAL B CA 1
ATOM 5287 C C . VAL B 1 311 ? 8.844 0.146 -6.25 1 95.69 311 VAL B C 1
ATOM 5289 O O . VAL B 1 311 ? 9.234 -0.526 -5.293 1 95.69 311 VAL B O 1
ATOM 5292 N N . GLY B 1 312 ? 7.723 -0.09 -6.812 1 93.94 312 GLY B N 1
ATOM 5293 C CA . GLY B 1 312 ? 6.668 -0.904 -6.23 1 93.94 312 GLY B CA 1
ATOM 5294 C C . GLY B 1 312 ? 7.117 -2.312 -5.895 1 93.94 312 GLY B C 1
ATOM 5295 O O . GLY B 1 312 ? 6.641 -2.91 -4.926 1 93.94 312 GLY B O 1
ATOM 5296 N N . SER B 1 313 ? 8.062 -2.855 -6.617 1 90.12 313 SER B N 1
ATOM 5297 C CA . SER B 1 313 ? 8.469 -4.242 -6.422 1 90.12 313 SER B CA 1
ATOM 5298 C C . SER B 1 313 ? 9.203 -4.422 -5.098 1 90.12 313 SER B C 1
ATOM 5300 O O . SER B 1 313 ? 9.281 -5.535 -4.57 1 90.12 313 SER B O 1
ATOM 5302 N N . ILE B 1 314 ? 9.703 -3.334 -4.562 1 93.81 314 ILE B N 1
ATOM 5303 C CA . ILE B 1 314 ? 10.414 -3.457 -3.299 1 93.81 314 ILE B CA 1
ATOM 5304 C C . ILE B 1 314 ? 9.812 -2.504 -2.27 1 93.81 314 ILE B C 1
ATOM 5306 O O . ILE B 1 314 ? 10.477 -2.129 -1.299 1 93.81 314 ILE B O 1
ATOM 5310 N N . LEU B 1 315 ? 8.555 -2.047 -2.531 1 95.69 315 LEU B N 1
ATOM 5311 C CA . LEU B 1 315 ? 7.891 -1.102 -1.644 1 95.69 315 LEU B CA 1
ATOM 5312 C C . LEU B 1 315 ? 6.875 -1.813 -0.754 1 95.69 315 LEU B C 1
ATOM 5314 O O . LEU B 1 315 ? 6.059 -2.596 -1.241 1 95.69 315 LEU B O 1
ATOM 5318 N N . VAL B 1 316 ? 6.984 -1.624 0.505 1 93.69 316 VAL B N 1
ATOM 5319 C CA . VAL B 1 316 ? 5.977 -2.025 1.481 1 93.69 316 VAL B CA 1
ATOM 5320 C C . VAL B 1 316 ? 5.367 -0.787 2.135 1 93.69 316 VAL B C 1
ATOM 5322 O O . VAL B 1 316 ? 6.078 0.014 2.746 1 93.69 316 VAL B O 1
ATOM 5325 N N . ASP B 1 317 ? 4.09 -0.625 1.991 1 91.62 317 ASP B N 1
ATOM 5326 C CA . ASP B 1 317 ? 3.4 0.503 2.609 1 91.62 317 ASP B CA 1
ATOM 5327 C C . ASP B 1 317 ? 2.988 0.176 4.043 1 91.62 317 ASP B C 1
ATOM 5329 O O . ASP B 1 317 ? 2.115 -0.667 4.266 1 91.62 317 ASP B O 1
ATOM 5333 N N . ALA B 1 318 ? 3.553 0.876 4.941 1 91.56 318 ALA B N 1
ATOM 5334 C CA . ALA B 1 318 ? 3.279 0.619 6.355 1 91.56 318 ALA B CA 1
ATOM 5335 C C . ALA B 1 318 ? 2.203 1.562 6.883 1 91.56 318 ALA B C 1
ATOM 5337 O O . ALA B 1 318 ? 1.907 1.565 8.078 1 91.56 318 ALA B O 1
ATOM 5338 N N . LYS B 1 319 ? 1.634 2.338 5.973 1 87.25 319 LYS B N 1
ATOM 5339 C CA . LYS B 1 319 ? 0.518 3.184 6.387 1 87.25 319 LYS B CA 1
ATOM 5340 C C . LYS B 1 319 ? -0.678 2.342 6.82 1 87.25 319 LYS B C 1
ATOM 5342 O O . LYS B 1 319 ? -1.135 1.47 6.078 1 87.25 319 LYS B O 1
ATOM 5347 N N . GLY B 1 320 ? -1.157 2.586 8.031 1 85.69 320 GLY B N 1
ATOM 5348 C CA . GLY B 1 320 ? -2.334 1.895 8.531 1 85.69 320 GLY B CA 1
ATOM 5349 C C . GLY B 1 320 ? -2.018 0.539 9.133 1 85.69 320 GLY B C 1
ATOM 5350 O O . GLY B 1 320 ? -2.922 -0.188 9.555 1 85.69 320 GLY B O 1
ATOM 5351 N N . VAL B 1 321 ? -0.734 0.261 9.188 1 88.12 321 VAL B N 1
ATOM 5352 C CA . VAL B 1 321 ? -0.332 -1.062 9.656 1 88.12 321 VAL B CA 1
ATOM 5353 C C . VAL B 1 321 ? -0.749 -1.248 11.109 1 88.12 321 VAL B C 1
ATOM 5355 O O . VAL B 1 321 ? -1 -2.373 11.555 1 88.12 321 VAL B O 1
ATOM 5358 N N . SER B 1 322 ? -0.866 -0.165 11.812 1 87.38 322 SER B N 1
ATOM 5359 C CA . SER B 1 322 ? -1.256 -0.231 13.219 1 87.38 322 SER B CA 1
ATOM 5360 C C . SER B 1 322 ? -2.662 -0.8 13.375 1 87.38 322 SER B C 1
ATOM 5362 O O . SER B 1 322 ? -3.008 -1.333 14.43 1 87.38 322 SER B O 1
ATOM 5364 N N . GLN B 1 323 ? -3.461 -0.686 12.445 1 84.62 323 GLN B N 1
ATOM 5365 C CA . GLN B 1 323 ? -4.824 -1.208 12.492 1 84.62 323 GLN B CA 1
ATOM 5366 C C . GLN B 1 323 ? -4.828 -2.734 12.445 1 84.62 323 GLN B C 1
ATOM 5368 O O . GLN B 1 323 ? -5.824 -3.367 12.805 1 84.62 323 GLN B O 1
ATOM 5373 N N . LEU B 1 324 ? -3.721 -3.299 11.914 1 83.81 324 LEU B N 1
ATOM 5374 C CA . LEU B 1 324 ? -3.623 -4.75 11.797 1 83.81 324 LEU B CA 1
ATOM 5375 C C . LEU B 1 324 ? -3.023 -5.363 13.055 1 83.81 324 LEU B C 1
ATOM 5377 O O . LEU B 1 324 ? -3.123 -6.574 13.266 1 83.81 324 LEU B O 1
ATOM 5381 N N . TYR B 1 325 ? -2.365 -4.617 13.812 1 71.25 325 TYR B N 1
ATOM 5382 C CA . TYR B 1 325 ? -1.611 -5.168 14.93 1 71.25 325 TYR B CA 1
ATOM 5383 C C . TYR B 1 325 ? -2.158 -4.664 16.266 1 71.25 325 TYR B C 1
ATOM 5385 O O . TYR B 1 325 ? -1.578 -4.922 17.312 1 71.25 325 TYR B O 1
ATOM 5393 N N . GLN B 1 326 ? -3.105 -3.949 16.203 1 57.38 326 GLN B N 1
ATOM 5394 C CA . GLN B 1 326 ? -3.555 -3.471 17.5 1 57.38 326 GLN B CA 1
ATOM 5395 C C . GLN B 1 326 ? -3.666 -4.617 18.5 1 57.38 326 GLN B C 1
ATOM 5397 O O . GLN B 1 326 ? -4.699 -5.289 18.562 1 57.38 326 GLN B O 1
ATOM 5402 N N . GLY B 1 327 ? -2.713 -5.523 18.25 1 48.84 327 GLY B N 1
ATOM 5403 C CA . GLY B 1 327 ? -2.797 -6.457 19.359 1 48.84 327 GLY B CA 1
ATOM 5404 C C . GLY B 1 327 ? -2.744 -5.773 20.719 1 48.84 327 GLY B C 1
ATOM 5405 O O . GLY B 1 327 ? -1.75 -5.125 21.047 1 48.84 327 GLY B O 1
ATOM 5406 N N . ARG B 1 328 ? -3.82 -5.109 20.984 1 42.5 328 ARG B N 1
ATOM 5407 C CA . ARG B 1 328 ? -4.012 -4.82 22.406 1 42.5 328 ARG B CA 1
ATOM 5408 C C . ARG B 1 328 ? -3.381 -5.902 23.281 1 42.5 328 ARG B C 1
ATOM 5410 O O . ARG B 1 328 ? -3.717 -7.082 23.141 1 42.5 328 ARG B O 1
ATOM 5417 N N . PHE B 1 329 ? -2.084 -5.797 23.281 1 45.88 329 PHE B N 1
ATOM 5418 C CA . PHE B 1 329 ? -1.657 -6.566 24.438 1 45.88 329 PHE B CA 1
ATOM 5419 C C . PHE B 1 329 ? -2.797 -6.711 25.438 1 45.88 329 PHE B C 1
ATOM 5421 O O . PHE B 1 329 ? -3.174 -5.738 26.109 1 45.88 329 PHE B O 1
ATOM 5428 N N . LYS B 1 330 ? -3.707 -7.492 25.016 1 44.44 330 LYS B N 1
ATOM 5429 C CA . LYS B 1 330 ? -4.777 -7.664 26 1 44.44 330 LYS B CA 1
ATOM 5430 C C . LYS B 1 330 ? -4.215 -8.023 27.375 1 44.44 330 LYS B C 1
ATOM 5432 O O . LYS B 1 330 ? -3.449 -8.977 27.5 1 44.44 330 LYS B O 1
ATOM 5437 N N . GLY B 1 331 ? -4.09 -7.062 28.125 1 48 331 GLY B N 1
ATOM 5438 C CA . GLY B 1 331 ? -3.854 -7.242 29.547 1 48 331 GLY B CA 1
ATOM 5439 C C . GLY B 1 331 ? -4.242 -8.617 30.047 1 48 331 GLY B C 1
ATOM 5440 O O . GLY B 1 331 ? -3.66 -9.125 31.016 1 48 331 GLY B O 1
ATOM 5441 N N . ARG B 1 332 ? -4.906 -9.234 29.156 1 51.81 332 ARG B N 1
ATOM 5442 C CA . ARG B 1 332 ? -5.383 -10.531 29.641 1 51.81 332 ARG B CA 1
ATOM 5443 C C . ARG B 1 332 ? -4.297 -11.594 29.516 1 51.81 332 ARG B C 1
ATOM 5445 O O . ARG B 1 332 ? -4.176 -12.469 30.391 1 51.81 332 ARG B O 1
ATOM 5452 N N . TYR B 1 333 ? -3.527 -11.477 28.406 1 53.19 333 TYR B N 1
ATOM 5453 C CA . TYR B 1 333 ? -2.453 -12.453 28.281 1 53.19 333 TYR B CA 1
ATOM 5454 C C . TYR B 1 333 ? -1.385 -12.234 29.344 1 53.19 333 TYR B C 1
ATOM 5456 O O . TYR B 1 333 ? -0.826 -13.188 29.875 1 53.19 333 TYR B O 1
ATOM 5464 N N . VAL B 1 334 ? -1.203 -11.023 29.531 1 53.19 334 VAL B N 1
ATOM 5465 C CA . VAL B 1 334 ? -0.297 -10.727 30.641 1 53.19 334 VAL B CA 1
ATOM 5466 C C . VAL B 1 334 ? -0.898 -11.219 31.953 1 53.19 334 VAL B C 1
ATOM 5468 O O . VAL B 1 334 ? -0.202 -11.828 32.781 1 53.19 334 VAL B O 1
ATOM 5471 N N . VAL B 1 335 ? -2.162 -11.055 32.062 1 56.22 335 VAL B N 1
ATOM 5472 C CA . VAL B 1 335 ? -2.83 -11.523 33.281 1 56.22 335 VAL B CA 1
ATOM 5473 C C . VAL B 1 335 ? -2.773 -13.047 33.344 1 56.22 335 VAL B C 1
ATOM 5475 O O . VAL B 1 335 ? -2.514 -13.625 34.375 1 56.22 335 VAL B O 1
ATOM 5478 N N . GLN B 1 336 ? 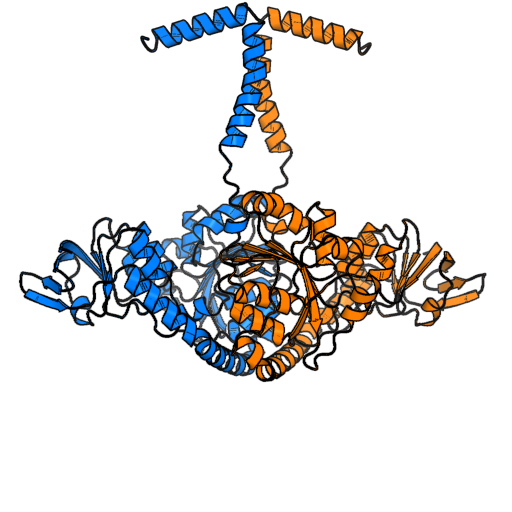-2.898 -13.633 32.219 1 58.41 336 GLN B N 1
ATOM 5479 C CA . GLN B 1 336 ? -2.846 -15.086 32.156 1 58.41 336 GLN B CA 1
ATOM 5480 C C . GLN B 1 336 ? -1.431 -15.594 32.438 1 58.41 336 GLN B C 1
ATOM 5482 O O . GLN B 1 336 ? -1.241 -16.594 33.125 1 58.41 336 GLN B O 1
ATOM 5487 N N . LEU B 1 337 ? -0.559 -14.883 31.891 1 58.06 337 LEU B N 1
ATOM 5488 C CA . LEU B 1 337 ? 0.835 -15.25 32.125 1 58.06 337 LEU B CA 1
ATOM 5489 C C . LEU B 1 337 ? 1.219 -15.031 33.562 1 58.06 337 LEU B C 1
ATOM 5491 O O . LEU B 1 337 ? 1.883 -15.883 34.188 1 58.06 337 LEU B O 1
ATOM 5495 N N . VAL B 1 338 ? 0.756 -14 34.094 1 58.69 338 VAL B N 1
ATOM 5496 C CA . VAL B 1 338 ? 1.003 -13.711 35.5 1 58.69 338 VAL B CA 1
ATOM 5497 C C . VAL B 1 338 ? 0.274 -14.734 36.375 1 58.69 338 VAL B C 1
ATOM 5499 O O . VAL B 1 338 ? 0.842 -15.258 37.344 1 58.69 338 VAL B O 1
ATOM 5502 N N . ALA B 1 339 ? -0.863 -15.086 35.969 1 59.72 339 ALA B N 1
ATOM 5503 C CA . ALA B 1 339 ? -1.648 -16.062 36.719 1 59.72 339 ALA B CA 1
ATOM 5504 C C . ALA B 1 339 ? -1.016 -17.453 36.656 1 59.72 339 ALA B C 1
ATOM 5506 O O . ALA B 1 339 ? -0.952 -18.156 37.656 1 59.72 339 ALA B O 1
ATOM 5507 N N . ALA B 1 340 ? -0.573 -17.734 35.531 1 61.12 340 ALA B N 1
ATOM 5508 C CA . ALA B 1 340 ? 0.083 -19.031 35.344 1 61.12 340 ALA B CA 1
ATOM 5509 C C . ALA B 1 340 ? 1.38 -19.109 36.125 1 61.12 340 ALA B C 1
ATOM 5511 O O . ALA B 1 340 ? 1.708 -20.141 36.719 1 61.12 340 ALA B O 1
ATOM 5512 N N . ALA B 1 341 ? 2.012 -17.969 36.094 1 60.22 341 ALA B N 1
ATOM 5513 C CA . ALA B 1 341 ? 3.258 -17.875 36.844 1 60.22 341 ALA B CA 1
ATOM 5514 C C . ALA B 1 341 ? 2.994 -17.938 38.344 1 60.22 341 ALA B C 1
ATOM 5516 O O . ALA B 1 341 ? 3.807 -18.484 39.094 1 60.22 341 ALA B O 1
ATOM 5517 N N . LEU B 1 342 ? 1.833 -17.5 38.688 1 60.03 342 LEU B N 1
ATOM 5518 C CA . LEU B 1 342 ? 1.486 -17.438 40.094 1 60.03 342 LEU B CA 1
ATOM 5519 C C . LEU B 1 342 ? 0.956 -18.781 40.594 1 60.03 342 LEU B C 1
ATOM 5521 O O . LEU B 1 342 ? 1.022 -19.078 41.781 1 60.03 342 LEU B O 1
ATOM 5525 N N . LEU B 1 343 ? 0.573 -19.547 39.656 1 62.31 343 LEU B N 1
ATOM 5526 C CA . LEU B 1 343 ? -0.015 -20.828 40.031 1 62.31 343 LEU B CA 1
ATOM 5527 C C . LEU B 1 343 ? 1.025 -21.734 40.688 1 62.31 343 LEU B C 1
ATOM 5529 O O . LEU B 1 343 ? 0.778 -22.312 41.75 1 62.31 343 LEU B O 1
ATOM 5533 N N . PRO B 1 344 ? 2.068 -21.938 39.969 1 60.06 344 PRO B N 1
ATOM 5534 C CA . PRO B 1 344 ? 3.072 -22.75 40.656 1 60.06 344 PRO B CA 1
ATOM 5535 C C . PRO B 1 344 ? 3.531 -22.125 41.969 1 60.06 344 PRO B C 1
ATOM 5537 O O . PRO B 1 344 ? 3.758 -22.844 42.969 1 60.06 344 PRO B O 1
ATOM 5540 N N . LEU B 1 345 ? 3.555 -20.875 42 1 58.12 345 LEU B N 1
ATOM 5541 C CA . LEU B 1 345 ? 3.916 -20.188 43.25 1 58.12 345 LEU B CA 1
ATOM 5542 C C . LEU B 1 345 ? 2.863 -20.438 44.312 1 58.12 345 LEU B C 1
ATOM 5544 O O . LEU B 1 345 ? 3.201 -20.703 45.469 1 58.12 345 LEU B O 1
ATOM 5548 N N . ALA B 1 346 ? 1.7 -20.359 43.969 1 61.59 346 ALA B N 1
ATOM 5549 C CA . ALA B 1 346 ? 0.598 -20.609 44.906 1 61.59 346 ALA B CA 1
ATOM 5550 C C . ALA B 1 346 ? 0.585 -22.062 45.344 1 61.59 346 ALA B C 1
ATOM 5552 O O . ALA B 1 346 ? 0.346 -22.344 46.531 1 61.59 346 ALA B O 1
ATOM 5553 N N . ALA B 1 347 ? 0.867 -22.875 44.406 1 59.94 347 ALA B N 1
ATOM 5554 C CA . ALA B 1 347 ? 0.925 -24.297 44.75 1 59.94 347 ALA B CA 1
ATOM 5555 C C . ALA B 1 347 ? 2.059 -24.594 45.719 1 59.94 347 ALA B C 1
ATOM 5557 O O . ALA B 1 347 ? 1.884 -25.359 46.688 1 59.94 347 ALA B O 1
ATOM 5558 N N . VAL B 1 348 ? 3.119 -23.906 45.469 1 59.94 348 VAL B N 1
ATOM 5559 C CA . VAL B 1 348 ? 4.27 -24.094 46.344 1 59.94 348 VAL B CA 1
ATOM 5560 C C . VAL B 1 348 ? 3.955 -23.516 47.719 1 59.94 348 VAL B C 1
ATOM 5562 O O . VAL B 1 348 ? 4.297 -24.125 48.75 1 59.94 348 VAL B O 1
ATOM 5565 N N . VAL B 1 349 ? 3.25 -22.531 47.75 1 61.03 349 VAL B N 1
ATOM 5566 C CA . VAL B 1 349 ? 2.875 -21.906 49 1 61.03 349 VAL B CA 1
ATOM 5567 C C . VAL B 1 349 ? 1.859 -22.781 49.75 1 61.03 349 VAL B C 1
ATOM 5569 O O . VAL B 1 349 ? 1.923 -22.922 50.969 1 61.03 349 VAL B O 1
ATOM 5572 N N . LEU B 1 350 ? 1.055 -23.422 49.062 1 60.59 350 LEU B N 1
ATOM 5573 C CA . LEU B 1 350 ? 0.014 -24.25 49.656 1 60.59 350 LEU B CA 1
ATOM 5574 C C . LEU B 1 350 ? 0.595 -25.562 50.156 1 60.59 350 LEU B C 1
ATOM 5576 O O . LEU B 1 350 ? 0.097 -26.125 51.156 1 60.59 350 LEU B O 1
ATOM 5580 N N . ILE B 1 351 ? 1.586 -25.922 49.469 1 56.78 351 ILE B N 1
ATOM 5581 C CA . ILE B 1 351 ? 2.127 -27.234 49.812 1 56.78 351 ILE B CA 1
ATOM 5582 C C . ILE B 1 351 ? 3.232 -27.078 50.875 1 56.78 351 ILE B C 1
ATOM 5584 O O . ILE B 1 351 ? 3.424 -27.938 51.719 1 56.78 351 ILE B O 1
ATOM 5588 N N . SER B 1 352 ? 3.898 -25.969 50.75 1 53.06 352 SER B N 1
ATOM 5589 C CA . SER B 1 352 ? 5.039 -25.828 51.625 1 53.06 352 SER B CA 1
ATOM 5590 C C . SER B 1 352 ? 4.672 -25.031 52.875 1 53.06 352 SER B C 1
ATOM 5592 O O . SER B 1 352 ? 4.438 -23.828 52.812 1 53.06 352 SER B O 1
ATOM 5594 N N . PRO B 1 353 ? 4.406 -25.75 53.969 1 61.19 353 PRO B N 1
ATOM 5595 C CA . PRO B 1 353 ? 4.07 -25.078 55.219 1 61.19 353 PRO B CA 1
ATOM 5596 C C . PRO B 1 353 ? 5.07 -23.969 55.594 1 61.19 353 PRO B C 1
ATOM 5598 O O . PRO B 1 353 ? 4.684 -22.938 56.125 1 61.19 353 PRO B O 1
ATOM 5601 N N . SER B 1 354 ? 6.223 -24.297 55.25 1 57.47 354 SER B N 1
ATOM 5602 C CA . SER B 1 354 ? 7.254 -23.328 55.594 1 57.47 354 SER B CA 1
ATOM 5603 C C . SER B 1 354 ? 7.113 -22.047 54.781 1 57.47 354 SER B C 1
ATOM 5605 O O . SER B 1 354 ? 7.332 -20.953 55.312 1 57.47 354 SER B O 1
ATOM 5607 N N . LEU B 1 355 ? 6.715 -22.266 53.625 1 60.28 355 LEU B N 1
ATOM 5608 C CA . LEU B 1 355 ? 6.543 -21.094 52.781 1 60.28 355 LEU B CA 1
ATOM 5609 C C . LEU B 1 355 ? 5.262 -20.344 53.125 1 60.28 355 LEU B C 1
ATOM 5611 O O . LEU B 1 355 ? 5.223 -19.125 53.062 1 60.28 355 LEU B O 1
ATOM 5615 N N . ARG B 1 356 ? 4.336 -21.109 53.5 1 61.91 356 ARG B N 1
ATOM 5616 C CA . ARG B 1 356 ? 3.119 -20.5 54.031 1 61.91 356 ARG B CA 1
ATOM 5617 C C . ARG B 1 356 ? 3.412 -19.656 55.281 1 61.91 356 ARG B C 1
ATOM 5619 O O . ARG B 1 356 ? 2.877 -18.562 55.438 1 61.91 356 ARG B O 1
ATOM 5626 N N . GLN B 1 357 ? 4.219 -20.312 56.062 1 59.25 357 GLN B N 1
ATOM 5627 C CA . GLN B 1 357 ? 4.57 -19.594 57.281 1 59.25 357 GLN B CA 1
ATOM 5628 C C . GLN B 1 357 ? 5.406 -18.359 56.969 1 59.25 357 GLN B C 1
ATOM 5630 O O . GLN B 1 357 ? 5.207 -17.297 57.562 1 59.25 357 GLN B O 1
ATOM 5635 N N . PHE B 1 358 ? 6.207 -18.516 56.031 1 57.22 358 PHE B N 1
ATOM 5636 C CA . PHE B 1 358 ? 7.039 -17.391 55.656 1 57.22 358 PHE B CA 1
ATOM 5637 C C . PHE B 1 358 ? 6.203 -16.312 54.969 1 57.22 358 PHE B C 1
ATOM 5639 O O . PHE B 1 358 ? 6.363 -15.125 55.25 1 57.22 358 PHE B O 1
ATOM 5646 N N . LEU B 1 359 ? 5.324 -16.797 54.156 1 62.34 359 LEU B N 1
ATOM 5647 C CA . LEU B 1 359 ? 4.461 -15.836 53.5 1 62.34 359 LEU B CA 1
ATOM 5648 C C . LEU B 1 359 ? 3.494 -15.18 54.469 1 62.34 359 LEU B C 1
ATOM 5650 O O . LEU B 1 359 ? 3.184 -13.992 54.344 1 62.34 359 LEU B O 1
ATOM 5654 N N . ARG B 1 360 ? 3.111 -16.031 55.406 1 61.56 360 ARG B N 1
ATOM 5655 C CA . ARG B 1 360 ? 2.309 -15.484 56.469 1 61.56 360 ARG B CA 1
ATOM 5656 C C . ARG B 1 360 ? 3.104 -14.453 57.281 1 61.56 360 ARG B C 1
ATOM 5658 O O . ARG B 1 360 ? 2.578 -13.398 57.625 1 61.56 360 ARG B O 1
ATOM 5665 N N . LEU B 1 361 ? 4.316 -14.82 57.469 1 57.5 361 LEU B N 1
ATOM 5666 C CA . LEU B 1 361 ? 5.152 -13.883 58.219 1 57.5 361 LEU B CA 1
ATOM 5667 C C . LEU B 1 361 ? 5.477 -12.656 57.375 1 57.5 361 LEU B C 1
ATOM 5669 O O . LEU B 1 361 ? 5.461 -11.531 57.875 1 57.5 361 LEU B O 1
ATOM 5673 N N . ALA B 1 362 ? 5.727 -12.922 56.156 1 58.09 362 ALA B N 1
ATOM 5674 C CA . ALA B 1 362 ? 5.973 -11.805 55.25 1 58.09 362 ALA B CA 1
ATOM 5675 C C . ALA B 1 362 ? 4.727 -10.938 55.125 1 58.09 362 ALA B C 1
ATOM 5677 O O . ALA B 1 362 ? 4.816 -9.711 55.094 1 58.09 362 ALA B O 1
ATOM 5678 N N . TRP B 1 363 ? 3.646 -11.688 55.062 1 59.53 363 TRP B N 1
ATOM 5679 C CA . TRP B 1 363 ? 2.375 -10.977 55 1 59.53 363 TRP B CA 1
ATOM 5680 C C . TRP B 1 363 ? 2.141 -10.203 56.312 1 59.53 363 TRP B C 1
ATOM 5682 O O . TRP B 1 363 ? 1.683 -9.062 56.281 1 59.53 363 TRP B O 1
ATOM 5692 N N . LEU B 1 364 ? 2.525 -10.805 57.375 1 59.62 364 LEU B N 1
ATOM 5693 C CA . LEU B 1 364 ? 2.414 -10.133 58.656 1 59.62 364 LEU B CA 1
ATOM 5694 C C . LEU B 1 364 ? 3.381 -8.953 58.75 1 59.62 364 LEU B C 1
ATOM 5696 O O . LEU B 1 364 ? 3.033 -7.895 59.25 1 59.62 364 LEU B O 1
ATOM 5700 N N . GLN B 1 365 ? 4.449 -9.188 58.188 1 55.12 365 GLN B N 1
ATOM 5701 C CA . GLN B 1 365 ? 5.41 -8.086 58.188 1 55.12 365 GLN B CA 1
ATOM 5702 C C . GLN B 1 365 ? 4.965 -6.969 57.25 1 55.12 365 GLN B C 1
ATOM 5704 O O . GLN B 1 365 ? 5.098 -5.789 57.562 1 55.12 365 GLN B O 1
ATOM 5709 N N . VAL B 1 366 ? 4.48 -7.387 56.188 1 55.41 366 VAL B N 1
ATOM 5710 C CA . VAL B 1 366 ? 3.928 -6.387 55.281 1 55.41 366 VAL B CA 1
ATOM 5711 C C . VAL B 1 366 ? 2.715 -5.719 55.938 1 55.41 366 VAL B C 1
ATOM 5713 O O . VAL B 1 366 ? 2.541 -4.504 55.844 1 55.41 366 VAL B O 1
ATOM 5716 N N . ARG B 1 367 ? 1.925 -6.562 56.5 1 56.69 367 ARG B N 1
ATOM 5717 C CA . ARG B 1 367 ? 0.802 -6.027 57.281 1 56.69 367 ARG B CA 1
ATOM 5718 C C . ARG B 1 367 ? 1.288 -5.098 58.375 1 56.69 367 ARG B C 1
ATOM 5720 O O . ARG B 1 367 ? 0.682 -4.055 58.625 1 56.69 367 ARG B O 1
ATOM 5727 N N . LEU B 1 368 ? 2.367 -5.57 59 1 57.41 368 LEU B N 1
ATOM 5728 C CA . LEU B 1 368 ? 2.939 -4.727 60.031 1 57.41 368 LEU B CA 1
ATOM 5729 C C . LEU B 1 368 ? 3.561 -3.469 59.438 1 57.41 368 LEU B C 1
ATOM 5731 O O . LEU B 1 368 ? 3.465 -2.385 60 1 57.41 368 LEU B O 1
ATOM 5735 N N . LEU B 1 369 ? 4.129 -3.799 58.344 1 51.91 369 LEU B N 1
ATOM 5736 C CA . LEU B 1 369 ? 4.734 -2.641 57.688 1 51.91 369 LEU B CA 1
ATOM 5737 C C . LEU B 1 369 ? 3.666 -1.712 57.125 1 51.91 369 LEU B C 1
ATOM 5739 O O . LEU B 1 369 ? 3.818 -0.489 57.156 1 51.91 369 LEU B O 1
ATOM 5743 N N . PHE B 1 370 ? 2.684 -2.445 56.594 1 59.03 370 PHE B N 1
ATOM 5744 C CA . PHE B 1 370 ? 1.65 -1.579 56.031 1 59.03 370 PHE B CA 1
ATOM 5745 C C . PHE B 1 370 ? 0.495 -1.416 57.031 1 59.03 370 PHE B C 1
ATOM 5747 O O . PHE B 1 370 ? -0.44 -0.655 56.75 1 59.03 370 PHE B O 1
ATOM 5754 N N . GLY B 1 371 ? 0.697 -1.628 58.281 1 52.97 371 GLY B N 1
ATOM 5755 C CA . GLY B 1 371 ? -0.247 -1.325 59.344 1 52.97 371 GLY B CA 1
ATOM 5756 C C . GLY B 1 371 ? -1.559 -2.076 59.188 1 52.97 371 GLY B C 1
ATOM 5757 O O . GLY B 1 371 ? -2.559 -1.702 59.812 1 52.97 371 GLY B O 1
ATOM 5758 N N . PHE B 1 372 ? -1.775 -2.865 58.156 1 44.22 372 PHE B N 1
ATOM 5759 C CA . PHE B 1 372 ? -3.131 -3.402 58.188 1 44.22 372 PHE B CA 1
ATOM 5760 C C . PHE B 1 372 ? -3.217 -4.617 59.125 1 44.22 372 PHE B C 1
ATOM 5762 O O . PHE B 1 372 ? -2.232 -5.336 59.281 1 44.22 372 PHE B O 1
#

Secondary structure (DSSP, 8-state):
-EEEEEEEE-SSHHHHHHH--TTPEEEE--TT--HHHHHHHHHTT-SEEEESS-SS-SSS---HHHHHHHTT--EEE---GGGGGSPTT-EEEEETTEEEETTEEEEE-EE--HHHHHHHHHHHHHHHHHHHHHHHHHHHHHHHHTTHHHHS-------SS--TTSEEEEEE--TTHHHHHHHTHHHHHHH--EEEEETHHHHHHHHTTPPPSEEEE-SSS--HHHHHH-SEEEEEE-TTS--THHHHHHHHT---EEEE-SS-HHHHHHHHHHHTT-SEEEEES---SHHHHHHTT-S--HHHHHHHHHHGGGEEE-TTTHHHH-----HHHHHHHHHHHHHHHHHHHHH-HHHHHHHHHHHHHHHHHHT-/-EEEEEEEE-SSHHHHHHH--TTPEEEE--TT--HHHHHHHHHTT-SEEEESS-SS-SSS---HHHHHHHTT--EEE---GGGGGSPTT-EEEEETTEEEETTEEEEE-EE--HHHHHHHHHHHHHHHHHHHHHHHHHHHHHHHHTTHHHHS-------SS--TTSEEEEEE--TTHHHHHHHTHHHHHHH--EEEEETHHHHHHHHTTPPPSEEEE-SSS--HHHHHH-SEEEEEE-TTS--THHHHHHHHT---EEEE-SS-HHHHHHHHHHHTT-SEEEEES---SHHHHHHTT-S--HHHHHHHHHHGGGEEE-TTTHHHH-----HHHHHHHHHHHHHHHHHHHHH-HHHHHHHHHHHHHHHHHHT-

InterPro domains:
  IPR007371 Thiamin pyrophosphokinase, catalytic domain [PF04263] (193-232)
  IPR022215 SteA-like C-terminal [PF12555] (319-370)
  IPR036759 Thiamin pyrophosphokinase, catalytic domain superfamily [G3DSA:3.40.50.10240] (159-243)
  IPR036759 Thiamin pyrophosphokinase, catalytic domain superfamily [SSF63999] (150-320)
  IPR047795 Putative cytokinetic ring protein SteA-like [NF040608] (3-369)